Protein AF-A0A930AFK4-F1 (afdb_monomer)

Mean predicted aligned error: 12.61 Å

Solvent-accessible surface area (backbone atoms only — not comparable to full-atom values): 28308 Å² total; per-residue (Å²): 133,75,62,67,51,78,43,82,45,31,58,60,45,22,52,50,11,51,48,38,30,50,50,19,52,52,46,36,58,56,26,68,74,68,64,70,86,66,74,86,83,54,79,62,78,66,18,53,42,52,39,52,50,35,50,51,54,40,51,52,45,45,47,61,42,44,48,44,29,51,52,40,26,54,40,10,49,43,42,20,46,36,28,51,53,42,38,74,73,73,34,75,48,56,48,76,45,42,53,60,61,50,51,52,51,43,50,40,44,72,41,64,52,46,53,50,53,52,52,50,50,65,60,48,49,60,57,49,49,51,51,33,62,75,66,73,57,85,84,85,81,68,83,66,47,68,62,50,52,51,47,54,44,49,53,54,42,47,54,50,51,52,53,46,48,54,48,48,54,33,51,54,51,36,50,51,40,53,56,52,42,50,56,52,49,54,55,47,50,53,50,51,38,22,53,54,22,48,59,66,46,34,71,66,52,55,48,38,10,48,71,72,65,66,60,55,45,70,72,60,54,50,43,52,80,37,22,63,35,74,43,19,26,52,42,53,43,21,61,41,70,68,38,48,47,57,48,73,70,49,61,60,92,58,42,43,77,44,28,27,37,46,51,24,52,52,50,32,50,27,62,72,43,73,82,60,17,54,52,51,51,33,43,38,34,53,41,33,24,75,32,46,30,66,59,40,33,51,44,32,48,50,26,32,50,32,37,51,53,51,50,50,55,49,46,31,50,52,52,45,48,41,72,77,40,74,89,54,76,78,38,72,68,43,47,50,52,53,50,52,49,50,27,44,34,45,47,40,18,54,30,45,44,46,42,41,74,49,28,8,24,51,75,50,81,40,74,32,69,96,37,92,92,67,43,77,18,32,42,37,40,38,41,32,22,34,46,39,65,46,86,35,97,84,76,41,40,36,37,42,32,38,42,29,64,42,75,49,80,37,77,60,96,66,92,71,71,74,82,72,60,83,55,54,89,83,41,56,78,46,79,45,49,42,42,65,60,69,44,45,60,56,94,66,60,78,88,31,51,64,49,46,51,51,49,51,55,53,47,52,51,51,52,50,52,51,53,51,41,40,72,75,44,44,70,62,38,48,42,71,76,70,41,70,86,70,50,71,72,48,54,61,33,46,54,51,61,53,67,54,42,70,75,84,48,77,63,49,46,48,55,55,50,48,56,66,70,47,60,57,72,89,67,87,74,82,88,78,84,134

pLDDT: mean 78.93, std 18.27, range [20.86, 97.62]

Nearest PDB structures (foldseek):
  2efl-assembly1_A-2  TM=1.620E-01  e=5.990E+00  Homo sapiens

Structure (mmCIF, N/CA/C/O backbone):
data_AF-A0A930AFK4-F1
#
_entry.id   AF-A0A930AFK4-F1
#
loop_
_atom_site.group_PDB
_atom_site.id
_atom_site.type_symbol
_atom_site.label_atom_id
_atom_site.label_alt_id
_atom_site.label_comp_id
_atom_site.label_asym_id
_atom_site.label_entity_id
_atom_site.label_seq_id
_atom_site.pdbx_PDB_ins_code
_atom_site.Cartn_x
_atom_site.Cartn_y
_atom_site.Cartn_z
_atom_site.occupancy
_atom_site.B_iso_or_equiv
_atom_site.auth_seq_id
_atom_site.auth_comp_id
_atom_site.auth_asym_id
_atom_site.auth_atom_id
_atom_site.pdbx_PDB_model_num
ATOM 1 N N . MET A 1 1 ? -29.611 17.320 19.097 1.00 41.25 1 MET A N 1
ATOM 2 C CA . MET A 1 1 ? -29.908 15.913 18.750 1.00 41.25 1 MET A CA 1
ATOM 3 C C . MET A 1 1 ? -29.975 15.146 20.063 1.00 41.25 1 MET A C 1
ATOM 5 O O . MET A 1 1 ? -29.033 15.300 20.831 1.00 41.25 1 MET A O 1
ATOM 9 N N . SER A 1 2 ? -31.070 14.442 20.390 1.00 53.09 2 SER A N 1
ATOM 10 C CA . SER A 1 2 ? -31.065 13.572 21.581 1.00 53.09 2 SER A CA 1
ATOM 11 C C . SER A 1 2 ? -30.269 12.312 21.254 1.00 53.09 2 SER A C 1
ATOM 13 O O . SER A 1 2 ? -30.405 11.743 20.172 1.00 53.09 2 SER A O 1
ATOM 15 N N . TYR A 1 3 ? -29.377 11.930 22.161 1.00 76.19 3 TYR A N 1
ATOM 16 C CA . TYR A 1 3 ? -28.621 10.691 22.058 1.00 76.19 3 TYR A CA 1
ATOM 17 C C . TYR A 1 3 ? -29.540 9.523 22.440 1.00 76.19 3 TYR A C 1
ATOM 19 O O . TYR A 1 3 ? -30.191 9.562 23.491 1.00 76.19 3 TYR A O 1
ATOM 27 N N . SER A 1 4 ? -29.619 8.510 21.575 1.00 87.62 4 SER A N 1
ATOM 28 C CA . SER A 1 4 ? -30.449 7.323 21.787 1.00 87.62 4 SER A CA 1
ATOM 29 C C . SER A 1 4 ? -29.708 6.059 21.360 1.00 87.62 4 SER A C 1
ATOM 31 O O . SER A 1 4 ? -29.085 6.057 20.299 1.00 87.62 4 SER A O 1
ATOM 33 N N . VAL A 1 5 ? -29.830 4.987 22.145 1.00 89.31 5 VAL A N 1
ATOM 34 C CA . VAL A 1 5 ? -29.190 3.681 21.904 1.00 89.31 5 VAL A CA 1
ATOM 35 C C . VAL A 1 5 ? -30.260 2.605 21.857 1.00 89.31 5 VAL A C 1
ATOM 37 O O . VAL A 1 5 ? -31.106 2.546 22.750 1.00 89.31 5 VAL A O 1
ATOM 40 N N . LYS A 1 6 ? -30.224 1.739 20.837 1.00 91.62 6 LYS A N 1
ATOM 41 C CA . LYS A 1 6 ? -31.184 0.638 20.646 1.00 91.62 6 LYS A CA 1
ATOM 42 C C . LYS A 1 6 ? -30.476 -0.690 20.376 1.00 91.62 6 LYS A C 1
ATOM 44 O O . LYS A 1 6 ? -30.110 -0.979 19.237 1.00 91.62 6 LYS A O 1
ATOM 49 N N . ALA A 1 7 ? -30.382 -1.545 21.389 1.00 88.62 7 ALA A N 1
ATOM 50 C CA . ALA A 1 7 ? -29.904 -2.916 21.249 1.00 88.62 7 ALA A CA 1
ATOM 51 C C . ALA A 1 7 ? -31.084 -3.886 21.101 1.00 88.62 7 ALA A C 1
ATOM 53 O O . ALA A 1 7 ? -31.871 -4.074 22.030 1.00 88.62 7 ALA A O 1
ATOM 54 N N . HIS A 1 8 ? -31.206 -4.512 19.926 1.00 86.81 8 HIS A N 1
ATOM 55 C CA . HIS A 1 8 ? -32.324 -5.410 19.603 1.00 86.81 8 HIS A CA 1
ATOM 56 C C . HIS A 1 8 ? -32.028 -6.897 19.858 1.00 86.81 8 HIS A C 1
ATOM 58 O O . HIS A 1 8 ? -32.937 -7.724 19.829 1.00 86.81 8 HIS A O 1
ATOM 64 N N . ASN A 1 9 ? -30.761 -7.253 20.062 1.00 87.31 9 ASN A N 1
ATOM 65 C CA . ASN A 1 9 ? -30.345 -8.629 20.303 1.00 87.31 9 ASN A CA 1
ATOM 66 C C . ASN A 1 9 ? -29.030 -8.663 21.092 1.00 87.31 9 ASN A C 1
ATOM 68 O O . ASN A 1 9 ? -27.968 -8.910 20.523 1.00 87.31 9 ASN A O 1
ATOM 72 N N . LEU A 1 10 ? -29.103 -8.394 22.399 1.00 89.69 10 LEU A N 1
ATOM 73 C CA . LEU A 1 10 ? -27.920 -8.369 23.271 1.00 89.69 10 LEU A CA 1
ATOM 74 C C . LEU A 1 10 ? -27.178 -9.710 23.283 1.00 89.69 10 LEU A C 1
ATOM 76 O O . LEU A 1 10 ? -25.965 -9.734 23.105 1.00 89.69 10 LEU A O 1
ATOM 80 N N . GLY A 1 11 ? -27.914 -10.821 23.397 1.00 86.44 11 GLY A N 1
ATOM 81 C CA . GLY A 1 11 ? -27.324 -12.161 23.346 1.00 86.44 11 GLY A CA 1
ATOM 82 C C . GLY A 1 11 ? -26.610 -12.441 22.021 1.00 86.44 11 GLY A C 1
ATOM 83 O O . GLY A 1 11 ? -25.525 -13.001 22.020 1.00 86.44 11 GLY A O 1
ATOM 84 N N . GLY A 1 12 ? -27.165 -11.989 20.891 1.00 88.31 12 GLY A N 1
ATOM 85 C CA . GLY A 1 12 ? -26.511 -12.132 19.588 1.00 88.31 12 GLY A CA 1
ATOM 86 C C . GLY A 1 12 ? -25.214 -11.332 19.459 1.00 88.31 12 GLY A C 1
ATOM 87 O O . GLY A 1 12 ? -24.249 -11.849 18.905 1.00 88.31 12 GLY A O 1
ATOM 88 N N . ILE A 1 13 ? -25.173 -10.100 19.981 1.00 90.44 13 ILE A N 1
ATOM 89 C CA . ILE A 1 13 ? -23.954 -9.270 19.986 1.00 90.44 13 ILE A CA 1
ATOM 90 C C . ILE A 1 13 ? -22.877 -9.925 20.855 1.00 90.44 13 ILE A C 1
ATOM 92 O O . ILE A 1 13 ? -21.739 -10.070 20.414 1.00 90.44 13 ILE A O 1
ATOM 96 N N . GLN A 1 14 ? -23.257 -10.388 22.048 1.00 90.38 14 GLN A N 1
ATOM 97 C CA . GLN A 1 14 ? -22.359 -11.098 22.953 1.00 90.38 14 GLN A CA 1
ATOM 98 C C . GLN A 1 14 ? -21.792 -12.365 22.299 1.00 90.38 14 GLN A C 1
ATOM 100 O O . GLN A 1 14 ? -20.577 -12.504 22.190 1.00 90.38 14 GLN A O 1
ATOM 105 N N . SER A 1 15 ? -22.654 -13.250 21.783 1.00 91.00 15 SER A N 1
ATOM 106 C CA . SER A 1 15 ? -22.215 -14.488 21.129 1.00 91.00 15 SER A CA 1
ATOM 107 C C . SER A 1 15 ? -21.360 -14.234 19.887 1.00 91.00 15 SER A C 1
ATOM 109 O O . SER A 1 15 ? -20.479 -15.036 19.582 1.00 91.00 15 SER A O 1
ATOM 111 N N . TYR A 1 16 ? -21.588 -13.135 19.162 1.00 92.62 16 TYR A N 1
ATOM 112 C CA . TYR A 1 16 ? -20.733 -12.735 18.045 1.00 92.62 16 TYR A CA 1
ATOM 113 C C . TYR A 1 16 ? -19.322 -12.359 18.523 1.00 92.62 16 TYR A C 1
ATOM 115 O O . TYR A 1 16 ? -18.352 -12.903 17.994 1.00 92.62 16 TYR A O 1
ATOM 123 N N . GLY A 1 17 ? -19.201 -11.517 19.557 1.00 93.38 17 GLY A N 1
ATOM 124 C CA . GLY A 1 17 ? -17.909 -11.182 20.170 1.00 93.38 17 GLY A CA 1
ATOM 125 C C . GLY A 1 17 ? -17.168 -12.418 20.691 1.00 93.38 17 GLY A C 1
ATOM 126 O O . GLY A 1 17 ? -16.026 -12.669 20.308 1.00 93.38 17 GLY A O 1
ATOM 127 N N . GLU A 1 18 ? -17.858 -13.271 21.453 1.00 92.94 18 GLU A N 1
ATOM 128 C CA . GLU A 1 18 ? -17.317 -14.534 21.982 1.00 92.94 18 GLU A CA 1
ATOM 129 C C . GLU A 1 18 ? -16.863 -15.496 20.872 1.00 92.94 18 GLU A C 1
ATOM 131 O O . GLU A 1 18 ? -15.845 -16.184 21.010 1.00 92.94 18 GLU A O 1
ATOM 136 N N . SER A 1 19 ? -17.590 -15.541 19.750 1.00 94.50 19 SER A N 1
ATOM 137 C CA . SER A 1 19 ? -17.222 -16.365 18.593 1.00 94.50 19 SER A CA 1
ATOM 138 C C . SER A 1 19 ? -15.930 -15.876 17.941 1.00 94.50 19 SER A C 1
ATOM 140 O O . SER A 1 19 ? -15.085 -16.699 17.585 1.00 94.50 19 SER A O 1
ATOM 142 N N . ILE A 1 20 ? -15.738 -14.558 17.819 1.00 93.12 20 ILE A N 1
ATOM 143 C CA . ILE A 1 20 ? -14.491 -13.979 17.295 1.00 93.12 20 ILE A CA 1
ATOM 144 C C . ILE A 1 20 ? -13.329 -14.270 18.242 1.00 93.12 20 ILE A C 1
ATOM 146 O O . ILE A 1 20 ? -12.279 -14.718 17.789 1.00 93.12 20 ILE A O 1
ATOM 150 N N . THR A 1 21 ? -13.522 -14.084 19.548 1.00 93.69 21 THR A N 1
ATOM 151 C CA . THR A 1 21 ? -12.516 -14.397 20.575 1.00 93.69 21 THR A CA 1
ATOM 152 C C . THR A 1 21 ? -12.135 -15.881 20.566 1.00 93.69 21 THR A C 1
ATOM 154 O O . THR A 1 21 ? -10.967 -16.243 20.698 1.00 93.69 21 THR A O 1
ATOM 157 N N . SER A 1 22 ? -13.107 -16.769 20.357 1.00 93.00 22 SER A N 1
ATOM 158 C CA . SER A 1 22 ? -12.849 -18.208 20.233 1.00 93.00 22 SER A CA 1
ATOM 159 C C . SER A 1 22 ? -12.080 -18.535 18.950 1.00 93.00 22 SER A C 1
ATOM 161 O O . SER A 1 22 ? -11.135 -19.327 18.972 1.00 93.00 22 SER A O 1
ATOM 163 N N . PHE A 1 23 ? -12.455 -17.906 17.832 1.00 92.94 23 PHE A N 1
ATOM 164 C CA . PHE A 1 23 ? -11.756 -18.046 16.558 1.00 92.94 23 PHE A CA 1
ATOM 165 C C . PHE A 1 23 ? -10.308 -17.552 16.644 1.00 92.94 23 PHE A C 1
ATOM 167 O O . PHE A 1 23 ? -9.404 -18.253 16.189 1.00 92.94 23 PHE A O 1
ATOM 174 N N . SER A 1 24 ? -10.064 -16.396 17.266 1.00 90.94 24 SER A N 1
ATOM 175 C CA . SER A 1 24 ? -8.711 -15.869 17.441 1.00 90.94 24 SER A CA 1
ATOM 176 C C . SER A 1 24 ? -7.858 -16.780 18.320 1.00 90.94 24 SER A C 1
ATOM 178 O O . SER A 1 24 ? -6.716 -17.050 17.963 1.00 90.94 24 SER A O 1
ATOM 180 N N . GLY A 1 25 ? -8.419 -17.359 19.387 1.00 89.19 25 GLY A N 1
ATOM 181 C CA . GLY A 1 25 ? -7.731 -18.366 20.199 1.00 89.19 25 GLY A CA 1
ATOM 182 C C . GLY A 1 25 ? -7.333 -19.616 19.402 1.00 89.19 25 GLY A C 1
ATOM 183 O O . GLY A 1 25 ? -6.203 -20.097 19.520 1.00 89.19 25 GLY A O 1
ATOM 184 N N . ALA A 1 26 ? -8.227 -20.119 18.544 1.00 90.31 26 ALA A N 1
ATOM 185 C CA . ALA A 1 26 ? -7.917 -21.233 17.647 1.00 90.31 26 ALA A CA 1
ATOM 186 C C . ALA A 1 26 ? -6.827 -20.864 16.625 1.00 90.31 26 ALA A C 1
ATOM 188 O O . ALA A 1 26 ? -5.925 -21.665 16.363 1.00 90.31 26 ALA A O 1
ATOM 189 N N . LEU A 1 27 ? -6.874 -19.640 16.090 1.00 87.25 27 LEU A N 1
ATOM 190 C CA . LEU A 1 27 ? -5.867 -19.120 15.171 1.00 87.25 27 LEU A CA 1
ATOM 191 C C . LEU A 1 27 ? -4.496 -18.993 15.851 1.00 87.25 27 LEU A C 1
ATOM 193 O O . LEU A 1 27 ? -3.518 -19.478 15.292 1.00 87.25 27 LEU A O 1
ATOM 197 N N . THR A 1 28 ? -4.417 -18.440 17.067 1.00 88.69 28 THR A N 1
ATOM 198 C CA . THR A 1 28 ? -3.178 -18.372 17.864 1.00 88.69 28 THR A CA 1
ATOM 199 C C . THR A 1 28 ? -2.582 -19.761 18.094 1.00 88.69 28 THR A C 1
ATOM 201 O O . THR A 1 28 ? -1.379 -19.958 17.926 1.00 88.69 28 THR A O 1
ATOM 204 N N . ALA A 1 29 ? -3.410 -20.754 18.435 1.00 87.25 29 ALA A N 1
ATOM 205 C CA . ALA A 1 29 ? -2.942 -22.122 18.652 1.00 87.25 29 ALA A CA 1
ATOM 206 C C . ALA A 1 29 ? -2.364 -22.755 17.372 1.00 87.25 29 ALA A C 1
ATOM 208 O O . ALA A 1 29 ? -1.320 -23.409 17.424 1.00 87.25 29 ALA A O 1
ATOM 209 N N . ALA A 1 30 ? -3.005 -22.542 16.219 1.00 83.12 30 ALA A N 1
ATOM 210 C CA . ALA A 1 30 ? -2.502 -23.009 14.925 1.00 83.12 30 ALA A CA 1
ATOM 211 C C . ALA A 1 30 ? -1.221 -22.264 14.496 1.00 83.12 30 ALA A C 1
ATOM 213 O O . ALA A 1 30 ? -0.270 -22.866 13.985 1.00 83.12 30 ALA A O 1
ATOM 214 N N . ALA A 1 31 ? -1.176 -20.958 14.747 1.00 81.25 31 ALA A N 1
ATOM 215 C CA . ALA A 1 31 ? -0.050 -20.088 14.447 1.00 81.25 31 ALA A CA 1
ATOM 216 C C . ALA A 1 31 ? 1.213 -20.497 15.227 1.00 81.25 31 ALA A C 1
ATOM 218 O O . ALA A 1 31 ? 2.277 -20.661 14.627 1.00 81.25 31 ALA A O 1
ATOM 219 N N . ALA A 1 32 ? 1.079 -20.806 16.521 1.00 80.75 32 ALA A N 1
ATOM 220 C CA . ALA A 1 32 ? 2.176 -21.273 17.373 1.00 80.75 32 ALA A CA 1
ATOM 221 C C . ALA A 1 32 ? 2.847 -22.570 16.869 1.00 80.75 32 ALA A C 1
ATOM 223 O O . ALA A 1 32 ? 4.033 -22.791 17.105 1.00 80.75 32 ALA A O 1
ATOM 224 N N . GLN A 1 33 ? 2.120 -23.431 16.146 1.00 77.44 33 GLN A N 1
ATOM 225 C CA . GLN A 1 33 ? 2.695 -24.646 15.547 1.00 77.44 33 GLN A CA 1
ATOM 226 C C . GLN A 1 33 ? 3.540 -24.344 14.297 1.00 77.44 33 GLN A C 1
ATOM 228 O O . GLN A 1 33 ? 4.486 -25.080 13.978 1.00 77.44 33 GLN A O 1
ATOM 233 N N . THR A 1 34 ? 3.207 -23.254 13.604 1.00 71.56 34 THR A N 1
ATOM 234 C CA . THR A 1 34 ? 3.737 -22.898 12.282 1.00 71.56 34 THR A CA 1
ATOM 235 C C . THR A 1 34 ? 4.879 -21.889 12.362 1.00 71.56 34 THR A C 1
ATOM 237 O O . THR A 1 34 ? 5.796 -21.957 11.546 1.00 71.56 34 THR A O 1
ATOM 240 N N . GLN A 1 35 ? 4.864 -20.996 13.356 1.00 72.94 35 GLN A N 1
ATOM 241 C CA . GLN A 1 35 ? 5.885 -19.967 13.536 1.00 72.94 35 GLN A CA 1
ATOM 242 C C . GLN A 1 35 ? 7.287 -20.587 13.671 1.00 72.94 35 GLN A C 1
ATOM 244 O O . GLN A 1 35 ? 7.509 -21.607 14.341 1.00 72.94 35 GLN A O 1
ATOM 249 N N . ARG A 1 36 ? 8.255 -19.979 12.986 1.00 74.50 36 ARG A N 1
ATOM 250 C CA . ARG A 1 36 ? 9.670 -20.355 12.990 1.00 74.50 36 ARG A CA 1
ATOM 251 C C . ARG A 1 36 ? 10.513 -19.090 13.067 1.00 74.50 36 ARG A C 1
ATOM 253 O O . ARG A 1 36 ? 10.431 -18.239 12.194 1.00 74.50 36 ARG A O 1
ATOM 260 N N . SER A 1 37 ? 11.383 -18.980 14.061 1.00 69.69 37 SER A N 1
ATOM 261 C CA . SER A 1 37 ? 12.365 -17.893 14.077 1.00 69.69 37 SER A CA 1
ATOM 262 C C . SER A 1 37 ? 13.556 -18.256 13.196 1.00 69.69 37 SER A C 1
ATOM 264 O O . SER A 1 37 ? 14.239 -19.257 13.431 1.00 69.69 37 SER A O 1
ATOM 266 N N . PHE A 1 38 ? 13.821 -17.431 12.189 1.00 73.38 38 PHE A N 1
ATOM 267 C CA . PHE A 1 38 ? 15.068 -17.493 11.436 1.00 73.38 38 PHE A CA 1
ATOM 268 C C . PHE A 1 38 ? 16.162 -16.802 12.257 1.00 73.38 38 PHE A C 1
ATOM 270 O O . PHE A 1 38 ? 15.933 -15.723 12.800 1.00 73.38 38 PHE A O 1
ATOM 277 N N . THR A 1 39 ? 17.324 -17.445 12.404 1.00 67.25 39 THR A N 1
ATOM 278 C CA . THR A 1 39 ? 18.432 -16.940 13.237 1.00 67.25 39 THR A CA 1
ATOM 279 C C . THR A 1 39 ? 19.618 -16.524 12.378 1.00 67.25 39 THR A C 1
ATOM 281 O O . THR A 1 39 ? 19.931 -17.197 11.393 1.00 67.25 39 THR A O 1
ATOM 284 N N . ASP A 1 40 ? 20.293 -15.449 12.786 1.00 61.59 40 ASP A N 1
ATOM 285 C CA . ASP A 1 40 ? 21.492 -14.925 12.131 1.00 61.59 40 ASP A CA 1
ATOM 286 C C . ASP A 1 40 ? 22.637 -15.931 12.266 1.00 61.59 40 ASP A C 1
ATOM 288 O O . ASP A 1 40 ? 23.087 -16.251 13.369 1.00 61.59 40 ASP A O 1
ATOM 292 N N . ARG A 1 41 ? 23.090 -16.494 11.143 1.00 56.56 41 ARG A N 1
ATOM 293 C CA . ARG A 1 41 ? 24.142 -17.529 11.145 1.00 56.56 41 ARG A CA 1
ATOM 294 C C . ARG A 1 41 ? 25.222 -17.326 10.090 1.00 56.56 41 ARG A C 1
ATOM 296 O O . ARG A 1 41 ? 26.102 -18.175 9.967 1.00 56.56 41 ARG A O 1
ATOM 303 N N . VAL A 1 42 ? 25.178 -16.233 9.325 1.00 61.00 42 VAL A N 1
ATOM 304 C CA . VAL A 1 42 ? 26.068 -16.036 8.172 1.00 61.00 42 VAL A CA 1
ATOM 305 C C . VAL A 1 42 ? 26.754 -14.670 8.250 1.00 61.00 42 VAL A C 1
ATOM 307 O O . VAL A 1 42 ? 26.086 -13.650 8.394 1.00 61.00 42 VAL A O 1
ATOM 310 N N . GLY A 1 43 ? 28.090 -14.658 8.172 1.00 58.31 43 GLY A N 1
ATOM 311 C CA . GLY A 1 43 ? 28.919 -13.444 8.128 1.00 58.31 43 GLY A CA 1
ATOM 312 C C . GLY A 1 43 ? 29.332 -13.037 6.704 1.00 58.31 43 GLY A C 1
ATOM 313 O O . GLY A 1 43 ? 29.241 -13.836 5.772 1.00 58.31 43 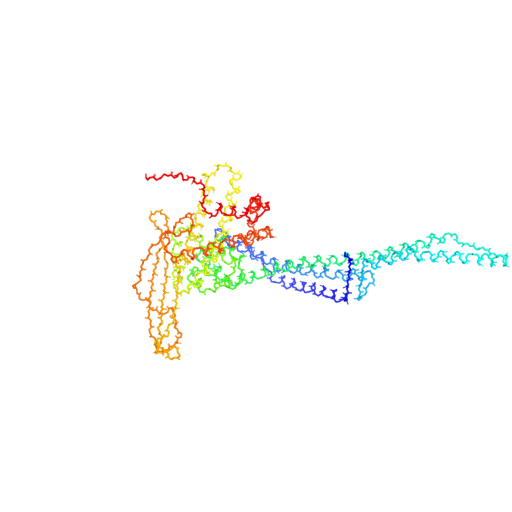GLY A O 1
ATOM 314 N N . GLY A 1 44 ? 29.811 -11.797 6.542 1.00 64.25 44 GLY A N 1
ATOM 315 C CA . GLY A 1 44 ? 30.189 -11.189 5.253 1.00 64.25 44 GLY A CA 1
ATOM 316 C C . GLY A 1 44 ? 29.017 -10.520 4.516 1.00 64.25 44 GLY A C 1
ATOM 317 O O . GLY A 1 44 ? 27.869 -10.683 4.913 1.00 64.25 44 GLY A O 1
ATOM 318 N N . GLN A 1 45 ? 29.284 -9.806 3.412 1.00 64.31 45 GLN A N 1
ATOM 319 C CA . GLN A 1 45 ? 28.282 -8.998 2.681 1.00 64.31 45 GLN A CA 1
ATOM 320 C C . GLN A 1 45 ? 27.035 -9.799 2.245 1.00 64.31 45 GLN A C 1
ATOM 322 O O . GLN A 1 45 ? 25.911 -9.313 2.320 1.00 64.31 45 GLN A O 1
ATOM 327 N N . ARG A 1 46 ? 27.207 -11.065 1.833 1.00 73.38 46 ARG A N 1
ATOM 328 C CA . ARG A 1 46 ? 26.075 -11.965 1.533 1.00 73.38 46 ARG A CA 1
ATOM 329 C C . ARG A 1 46 ? 25.307 -12.371 2.790 1.00 73.38 46 ARG A C 1
ATOM 331 O O . ARG A 1 46 ? 24.092 -12.512 2.738 1.00 73.38 46 ARG A O 1
ATOM 338 N N . GLY A 1 47 ? 26.007 -12.538 3.910 1.00 75.62 47 GLY A N 1
ATOM 339 C CA . GLY A 1 47 ? 25.403 -12.794 5.213 1.00 75.62 47 GLY A CA 1
ATOM 340 C C . GLY A 1 47 ? 24.522 -11.638 5.681 1.00 75.62 47 GLY A C 1
ATOM 341 O O . GLY A 1 47 ? 23.428 -11.886 6.167 1.00 75.62 47 GLY A O 1
ATOM 342 N N . GLU A 1 48 ? 24.926 -10.389 5.440 1.00 79.00 48 GLU A N 1
ATOM 343 C CA . GLU A 1 48 ? 24.120 -9.203 5.773 1.00 79.00 48 GLU A CA 1
ATOM 344 C C . GLU A 1 48 ? 22.775 -9.185 5.036 1.00 79.00 48 GLU A C 1
ATOM 346 O O . GLU A 1 48 ? 21.736 -8.977 5.659 1.00 79.00 48 GLU A O 1
ATOM 351 N N . VAL A 1 49 ? 22.768 -9.473 3.730 1.00 80.44 49 VAL A N 1
ATOM 352 C CA . VAL A 1 49 ? 21.527 -9.550 2.938 1.00 80.44 49 VAL A CA 1
ATOM 353 C C . VAL A 1 49 ? 20.649 -10.724 3.394 1.00 80.44 49 VAL A C 1
ATOM 355 O O . VAL A 1 49 ? 19.434 -10.575 3.503 1.00 80.44 49 VAL A O 1
ATOM 358 N N . ILE A 1 50 ? 21.243 -11.881 3.712 1.00 82.69 50 ILE A N 1
ATOM 359 C CA . ILE A 1 50 ? 20.507 -13.043 4.243 1.00 82.69 50 ILE A CA 1
ATOM 360 C C . ILE A 1 50 ? 19.871 -12.714 5.597 1.00 82.69 50 ILE A C 1
ATOM 362 O O . ILE A 1 50 ? 18.684 -12.973 5.787 1.00 82.69 50 ILE A O 1
ATOM 366 N N . ASN A 1 51 ? 20.629 -12.115 6.515 1.00 80.38 51 ASN A N 1
ATOM 367 C CA . ASN A 1 51 ? 20.139 -11.747 7.842 1.00 80.38 51 ASN A CA 1
ATOM 368 C C . ASN A 1 51 ? 19.046 -10.667 7.737 1.00 80.38 51 ASN A C 1
ATOM 370 O O . ASN A 1 51 ? 18.018 -10.766 8.400 1.00 80.38 51 ASN A O 1
ATOM 374 N N . ALA A 1 52 ? 19.190 -9.688 6.834 1.00 82.38 52 ALA A N 1
ATOM 375 C CA . ALA A 1 52 ? 18.145 -8.698 6.564 1.00 82.38 52 ALA A CA 1
ATOM 376 C C . ALA A 1 52 ? 16.858 -9.344 6.019 1.00 82.38 52 ALA A C 1
ATOM 378 O O . ALA A 1 52 ? 15.754 -8.992 6.443 1.00 82.38 52 ALA A O 1
ATOM 379 N N . PHE A 1 53 ? 16.981 -10.322 5.118 1.00 83.12 53 PHE A N 1
ATOM 380 C CA . PHE A 1 53 ? 15.836 -11.086 4.623 1.00 83.12 53 PHE A CA 1
ATOM 381 C C . PHE A 1 53 ? 15.175 -11.920 5.734 1.00 83.12 53 PHE A C 1
ATOM 383 O O . PHE A 1 53 ? 13.952 -11.905 5.865 1.00 83.12 53 PHE A O 1
ATOM 390 N N . PHE A 1 54 ? 15.960 -12.585 6.587 1.00 83.38 54 PHE A N 1
ATOM 391 C CA . PHE A 1 54 ? 15.449 -13.294 7.766 1.00 83.38 54 PHE A CA 1
ATOM 392 C C . PHE A 1 54 ? 14.742 -12.359 8.749 1.00 83.38 54 PHE A C 1
ATOM 394 O O . PHE A 1 54 ? 13.675 -12.708 9.249 1.00 83.38 54 PHE A O 1
ATOM 401 N N . GLY A 1 55 ? 15.273 -11.155 8.966 1.00 81.81 55 GLY A N 1
ATOM 402 C CA . GLY A 1 55 ? 14.617 -10.109 9.747 1.00 81.81 55 GLY A CA 1
ATOM 403 C C . GLY A 1 55 ? 13.225 -9.776 9.207 1.00 81.81 55 GLY A C 1
ATOM 404 O O . GLY A 1 55 ? 12.260 -9.784 9.968 1.00 81.81 55 GLY A O 1
ATOM 405 N N . LYS A 1 56 ? 13.089 -9.584 7.888 1.00 82.56 56 LYS A N 1
ATOM 406 C CA . LYS A 1 56 ? 11.779 -9.361 7.247 1.00 82.56 56 LYS A CA 1
ATOM 407 C C . LYS A 1 56 ? 10.828 -10.544 7.433 1.00 82.56 56 LYS A C 1
ATOM 409 O O . LYS A 1 56 ? 9.672 -10.338 7.788 1.00 82.56 56 LYS A O 1
ATOM 414 N N . LEU A 1 57 ? 11.302 -11.780 7.253 1.00 81.94 57 LEU A N 1
ATOM 415 C CA . LEU A 1 57 ? 10.478 -12.972 7.483 1.00 81.94 57 LEU A CA 1
ATOM 416 C C . LEU A 1 57 ? 10.030 -13.101 8.942 1.00 81.94 57 LEU A C 1
ATOM 418 O O . LEU A 1 57 ? 8.915 -13.543 9.200 1.00 81.94 57 LEU A O 1
ATOM 422 N N . ASN A 1 58 ? 10.879 -12.733 9.900 1.00 79.06 58 ASN A N 1
ATOM 423 C CA . ASN A 1 58 ? 10.519 -12.737 11.315 1.00 79.06 58 ASN A CA 1
ATOM 424 C C . ASN A 1 58 ? 9.463 -11.663 11.627 1.00 79.06 58 ASN A C 1
ATOM 426 O O . ASN A 1 58 ? 8.505 -11.970 12.330 1.00 79.06 58 ASN A O 1
ATOM 430 N N . ILE A 1 59 ? 9.585 -10.454 11.061 1.00 82.06 59 ILE A N 1
ATOM 431 C CA . ILE A 1 59 ? 8.581 -9.381 11.204 1.00 82.06 59 ILE A CA 1
ATOM 432 C C . ILE A 1 59 ? 7.231 -9.817 10.623 1.00 82.06 59 ILE A C 1
ATOM 434 O O . ILE A 1 59 ? 6.215 -9.713 11.300 1.00 82.06 59 ILE A O 1
ATOM 438 N N . LEU A 1 60 ? 7.213 -10.364 9.404 1.00 79.31 60 LEU A N 1
ATOM 439 C CA . LEU A 1 60 ? 5.973 -10.837 8.776 1.00 79.31 60 LEU A CA 1
ATOM 440 C C . LEU A 1 60 ? 5.318 -11.960 9.578 1.00 79.31 60 LEU A C 1
ATOM 442 O O . LEU A 1 60 ? 4.098 -12.000 9.711 1.00 79.31 60 LEU A O 1
ATOM 446 N N . GLN A 1 61 ? 6.121 -12.874 10.125 1.00 81.25 61 GLN A N 1
ATOM 447 C CA . GLN A 1 61 ? 5.602 -13.918 10.998 1.00 81.25 61 GLN A CA 1
ATOM 448 C C . GLN A 1 61 ? 4.998 -13.344 12.275 1.00 81.25 61 GLN A C 1
ATOM 450 O O . GLN A 1 61 ? 3.915 -13.771 12.642 1.00 81.25 61 GLN A O 1
ATOM 455 N N . ASP A 1 62 ? 5.645 -12.382 12.927 1.00 81.88 62 ASP A N 1
ATOM 456 C CA . ASP A 1 62 ? 5.087 -11.711 14.106 1.00 81.88 62 ASP A CA 1
ATOM 457 C C . ASP A 1 62 ? 3.749 -11.025 13.781 1.00 81.88 62 ASP A C 1
ATOM 459 O O . ASP A 1 62 ? 2.733 -11.262 14.435 1.00 81.88 62 ASP A O 1
ATOM 463 N N . GLN A 1 63 ? 3.698 -10.266 12.686 1.00 81.38 63 GLN A N 1
ATOM 464 C CA . GLN A 1 63 ? 2.482 -9.572 12.268 1.00 81.38 63 GLN A CA 1
ATOM 465 C C . GLN A 1 63 ? 1.327 -10.538 11.951 1.00 81.38 63 GLN A C 1
ATOM 467 O O . GLN A 1 63 ? 0.200 -10.335 12.402 1.00 81.38 63 GLN A O 1
ATOM 472 N N . VAL A 1 64 ? 1.591 -11.614 11.202 1.00 82.00 64 VAL A N 1
ATOM 473 C CA . VAL A 1 64 ? 0.550 -12.558 10.758 1.00 82.00 64 VAL A CA 1
ATOM 474 C C . VAL A 1 64 ? 0.157 -13.553 11.853 1.00 82.00 64 VAL A C 1
ATOM 476 O O . VAL A 1 64 ? -1.025 -13.854 12.014 1.00 82.00 64 VAL A O 1
ATOM 479 N N . PHE A 1 65 ? 1.127 -14.093 12.592 1.00 85.06 65 PHE A N 1
ATOM 480 C CA . PHE A 1 65 ? 0.913 -15.197 13.533 1.00 85.06 65 PHE A CA 1
ATOM 481 C C . PHE A 1 65 ? 0.708 -14.753 14.981 1.00 85.06 65 PHE A C 1
ATOM 483 O O . PHE A 1 65 ? 0.192 -15.547 15.768 1.00 85.06 65 PHE A O 1
ATOM 490 N N . GLN A 1 66 ? 1.046 -13.508 15.325 1.00 84.31 66 GLN A N 1
ATOM 491 C CA . GLN A 1 66 ? 0.852 -12.968 16.668 1.00 84.31 66 GLN A CA 1
ATOM 492 C C . GLN A 1 66 ? -0.078 -11.748 16.677 1.00 84.31 66 GLN A C 1
ATOM 494 O O . GLN A 1 66 ? -1.137 -11.803 17.304 1.00 84.31 66 GLN A O 1
ATOM 499 N N . GLN A 1 67 ? 0.247 -10.688 15.932 1.00 85.56 67 GLN A N 1
ATOM 500 C CA . GLN A 1 67 ? -0.520 -9.435 15.995 1.00 85.56 67 GLN A CA 1
ATOM 501 C C . GLN A 1 67 ? -1.941 -9.582 15.424 1.00 85.56 67 GLN A C 1
ATOM 503 O O . GLN A 1 67 ? -2.894 -9.059 16.003 1.00 85.56 67 GLN A O 1
ATOM 508 N N . ALA A 1 68 ? -2.121 -10.321 14.320 1.00 85.06 68 ALA A N 1
ATOM 509 C CA . ALA A 1 68 ? -3.447 -10.503 13.725 1.00 85.06 68 ALA A CA 1
ATOM 510 C C . ALA A 1 68 ? -4.435 -11.255 14.649 1.00 85.06 68 ALA A C 1
ATOM 512 O O . ALA A 1 68 ? -5.548 -10.760 14.857 1.00 85.06 68 ALA A O 1
ATOM 513 N N . PRO A 1 69 ? -4.068 -12.404 15.261 1.00 89.19 69 PRO A N 1
ATOM 514 C CA . PRO A 1 69 ? -4.908 -13.040 16.276 1.00 89.19 69 PRO A CA 1
ATOM 515 C C . PRO A 1 69 ? -5.175 -12.153 17.500 1.00 89.19 69 PRO A C 1
ATOM 517 O O . PRO A 1 69 ? -6.307 -12.117 17.980 1.00 89.19 69 PRO A O 1
ATOM 520 N N . GLU A 1 70 ? -4.172 -11.422 17.996 1.00 90.00 70 GLU A N 1
ATOM 521 C CA . GLU A 1 70 ? -4.331 -10.512 19.141 1.00 90.00 70 GLU A CA 1
ATOM 522 C C . GLU A 1 70 ? -5.345 -9.396 18.848 1.00 90.00 70 GLU A C 1
ATOM 524 O O . GLU A 1 70 ? -6.235 -9.140 19.661 1.00 90.00 70 GLU A O 1
ATOM 529 N N . ALA A 1 71 ? -5.282 -8.792 17.660 1.00 89.94 71 ALA A N 1
ATOM 530 C CA . ALA A 1 71 ? -6.237 -7.777 17.225 1.00 89.94 71 ALA A CA 1
ATOM 531 C C . ALA A 1 71 ? -7.668 -8.323 17.109 1.00 89.94 71 ALA A C 1
ATOM 533 O O . ALA A 1 71 ? -8.617 -7.692 17.580 1.00 89.94 71 ALA A O 1
ATOM 534 N N . LEU A 1 72 ? -7.834 -9.514 16.519 1.00 90.69 72 LEU A N 1
ATOM 535 C CA . LEU A 1 72 ? -9.135 -10.187 16.440 1.00 90.69 72 LEU A CA 1
ATOM 536 C C . LEU A 1 72 ? -9.697 -10.471 17.834 1.00 90.69 72 LEU A C 1
ATOM 538 O O . LEU A 1 72 ? -10.880 -10.243 18.076 1.00 90.69 72 LEU A O 1
ATOM 542 N N . LYS A 1 73 ? -8.848 -10.934 18.758 1.00 94.19 73 LYS A N 1
ATOM 543 C CA . LYS A 1 73 ? -9.228 -11.180 20.149 1.00 94.19 73 LYS A CA 1
ATOM 544 C C . LYS A 1 73 ? -9.712 -9.900 20.832 1.00 94.19 73 LYS A C 1
ATOM 546 O O . LYS A 1 73 ? -10.816 -9.898 21.362 1.00 94.19 73 LYS A O 1
ATOM 551 N N . ALA A 1 74 ? -8.932 -8.821 20.764 1.00 92.94 74 ALA A N 1
ATOM 552 C CA . ALA A 1 74 ? -9.283 -7.546 21.386 1.00 92.94 74 ALA A CA 1
ATOM 553 C C . ALA A 1 74 ? -10.599 -6.972 20.831 1.00 92.94 74 ALA A C 1
ATOM 555 O O . ALA A 1 74 ? -11.425 -6.456 21.584 1.00 92.94 74 ALA A O 1
ATOM 556 N N . TYR A 1 75 ? -10.827 -7.101 19.520 1.00 93.75 75 TYR A N 1
ATOM 557 C CA . TYR A 1 75 ? -12.097 -6.719 18.905 1.00 93.75 75 TYR A CA 1
ATOM 558 C C . TYR A 1 75 ? -13.263 -7.580 19.409 1.00 93.75 75 TYR A C 1
ATOM 560 O O . TYR A 1 75 ? -14.303 -7.041 19.784 1.00 93.75 75 TYR A O 1
ATOM 568 N N . GLY A 1 76 ? -13.094 -8.907 19.441 1.00 94.06 76 GLY A N 1
ATOM 569 C CA . GLY A 1 76 ? -14.109 -9.837 19.941 1.00 94.06 76 GLY A CA 1
ATOM 570 C C . GLY A 1 76 ? -14.501 -9.553 21.392 1.00 94.06 76 GLY A C 1
ATOM 571 O O . GLY A 1 76 ? -15.691 -9.430 21.683 1.00 94.06 76 GLY A O 1
ATOM 572 N N . GLU A 1 77 ? -13.509 -9.362 22.268 1.00 94.62 77 GLU A N 1
ATOM 573 C CA . GLU A 1 77 ? -13.697 -8.998 23.680 1.00 94.62 77 GLU A CA 1
ATOM 574 C C . GLU A 1 77 ? -14.467 -7.677 23.816 1.00 94.62 77 GLU A C 1
ATOM 576 O O . GLU A 1 77 ? -15.519 -7.644 24.458 1.00 94.62 77 GLU A O 1
ATOM 581 N N . GLY A 1 78 ? -14.037 -6.622 23.114 1.00 93.19 78 GLY A N 1
ATOM 582 C CA . GLY A 1 78 ? -14.708 -5.321 23.160 1.00 93.19 78 GLY A CA 1
ATOM 583 C C . GLY A 1 78 ? -16.155 -5.345 22.649 1.00 93.19 78 GLY A C 1
ATOM 584 O O . GLY A 1 78 ? -17.003 -4.602 23.143 1.00 93.19 78 GLY A O 1
ATOM 585 N N . VAL A 1 79 ? -16.474 -6.220 21.690 1.00 93.62 79 VAL A N 1
ATOM 586 C CA . VAL A 1 79 ? -17.855 -6.418 21.223 1.00 93.62 79 VAL A CA 1
ATOM 587 C C . VAL A 1 79 ? -18.700 -7.164 22.259 1.00 93.62 79 VAL A C 1
ATOM 589 O O . VAL A 1 79 ? -19.849 -6.781 22.497 1.00 93.62 79 VAL A O 1
ATOM 592 N N . SER A 1 80 ? -18.160 -8.207 22.899 1.00 93.81 80 SER A N 1
ATOM 593 C CA . SER A 1 80 ? -18.880 -8.931 23.957 1.00 93.81 80 SER A CA 1
ATOM 594 C C . SER A 1 80 ? -19.090 -8.093 25.221 1.00 93.81 80 SER A C 1
ATOM 596 O O . SER A 1 80 ? -20.143 -8.210 25.855 1.00 93.81 80 SER A O 1
ATOM 598 N N . ASP A 1 81 ? -18.154 -7.195 25.543 1.00 93.94 81 ASP A N 1
ATOM 599 C CA . ASP A 1 81 ? -18.216 -6.316 26.716 1.00 93.94 81 ASP A CA 1
ATOM 600 C C . ASP A 1 81 ? -19.441 -5.399 26.699 1.00 93.94 81 ASP A C 1
ATOM 602 O O . ASP A 1 81 ? -20.054 -5.176 27.743 1.00 93.94 81 ASP A O 1
ATOM 606 N N . PHE A 1 82 ? -19.873 -4.934 25.521 1.00 93.19 82 PHE A N 1
ATOM 607 C CA . PHE A 1 82 ? -21.134 -4.199 25.386 1.00 93.19 82 PHE A CA 1
ATOM 608 C C . PHE A 1 82 ? -22.325 -5.025 25.890 1.00 93.19 82 PHE A C 1
ATOM 610 O O . PHE A 1 82 ? -23.144 -4.542 26.676 1.00 93.19 82 PHE A O 1
ATOM 617 N N . GLY A 1 83 ? -22.414 -6.285 25.452 1.00 90.31 83 GLY A N 1
ATOM 618 C CA . GLY A 1 83 ? -23.474 -7.203 25.863 1.00 90.31 83 GLY A CA 1
ATOM 619 C C . GLY A 1 83 ? -23.463 -7.437 27.373 1.00 90.31 83 GLY A C 1
ATOM 620 O O . GLY A 1 83 ? -24.504 -7.304 28.018 1.00 90.31 83 GLY A O 1
ATOM 621 N N . HIS A 1 84 ? -22.285 -7.703 27.943 1.00 91.12 84 HIS A N 1
ATOM 622 C CA . HIS A 1 84 ? -22.109 -7.903 29.381 1.00 91.12 84 HIS A CA 1
ATOM 623 C C . HIS A 1 84 ? -22.441 -6.658 30.207 1.00 91.12 84 HIS A C 1
ATOM 625 O O . HIS A 1 84 ? -23.142 -6.770 31.213 1.00 91.12 84 HIS A O 1
ATOM 631 N N . ALA A 1 85 ? -21.993 -5.474 29.783 1.00 94.25 85 ALA A N 1
ATOM 632 C CA . ALA A 1 85 ? -22.261 -4.221 30.482 1.00 94.25 85 ALA A CA 1
ATOM 633 C C . ALA A 1 85 ? -23.767 -3.933 30.540 1.00 94.25 85 ALA A C 1
ATOM 635 O O . ALA A 1 85 ? -24.318 -3.675 31.609 1.00 94.25 85 ALA A O 1
ATOM 636 N N . VAL A 1 86 ? -24.461 -4.059 29.406 1.00 94.25 86 VAL A N 1
ATOM 637 C CA . VAL A 1 86 ? -25.905 -3.802 29.332 1.00 94.25 86 VAL A CA 1
ATOM 638 C C . VAL A 1 86 ? -26.713 -4.871 30.087 1.00 94.25 86 VAL A C 1
ATOM 640 O O . VAL A 1 86 ? -27.703 -4.540 30.743 1.00 94.25 86 VAL A O 1
ATOM 643 N N . GLN A 1 87 ? -26.273 -6.133 30.087 1.00 91.94 87 GLN A N 1
ATOM 644 C CA . GLN A 1 87 ? -26.858 -7.179 30.938 1.00 91.94 87 GLN A CA 1
ATOM 645 C C . GLN A 1 87 ? -26.638 -6.924 32.430 1.00 91.94 87 GLN A C 1
ATOM 647 O O . GLN A 1 87 ? -27.561 -7.126 33.220 1.00 91.94 87 GLN A O 1
ATOM 652 N N . GLY A 1 88 ? -25.460 -6.426 32.816 1.00 91.94 88 GLY A N 1
ATOM 653 C CA . GLY A 1 88 ? -25.149 -6.015 34.187 1.00 91.94 88 GLY A CA 1
ATOM 654 C C . GLY A 1 88 ? -26.050 -4.887 34.701 1.00 91.94 88 GLY A C 1
ATOM 655 O O . GLY A 1 88 ? -26.300 -4.801 35.900 1.00 91.94 88 GLY A O 1
ATOM 656 N N . LEU A 1 89 ? -26.614 -4.080 33.796 1.00 93.62 89 LEU A N 1
ATOM 657 C CA . LEU A 1 89 ? -27.630 -3.063 34.097 1.00 93.62 89 LEU A CA 1
ATOM 658 C C . LEU A 1 89 ? -29.062 -3.629 34.186 1.00 93.62 89 LEU A C 1
ATOM 660 O O . LEU A 1 89 ? -30.013 -2.871 34.362 1.00 93.62 89 LEU A O 1
ATOM 664 N N . GLY A 1 90 ? -29.235 -4.949 34.067 1.00 91.56 90 GLY A N 1
ATOM 665 C CA . GLY A 1 90 ? -30.516 -5.642 34.230 1.00 91.56 90 GLY A CA 1
ATOM 666 C C . GLY A 1 90 ? -31.275 -5.940 32.931 1.00 91.56 90 GLY A C 1
ATOM 667 O O . GLY A 1 90 ? -32.415 -6.403 32.991 1.00 91.56 90 GLY A O 1
ATOM 668 N N . PHE A 1 91 ? -30.682 -5.711 31.753 1.00 92.50 91 PHE A N 1
ATOM 669 C CA . PHE A 1 91 ? -31.343 -5.949 30.463 1.00 92.50 91 PHE A CA 1
ATOM 670 C C . PHE A 1 91 ? -30.961 -7.303 29.854 1.00 92.50 91 PHE A C 1
ATOM 672 O O . PHE A 1 91 ? -29.809 -7.551 29.532 1.00 92.50 91 PHE A O 1
ATOM 679 N N . GLY A 1 92 ? -31.939 -8.182 29.616 1.00 83.88 92 GLY A N 1
ATOM 680 C CA . GLY A 1 92 ? -31.662 -9.521 29.071 1.00 83.88 92 GLY A CA 1
ATOM 681 C C . GLY A 1 92 ? -31.522 -9.585 27.543 1.00 83.88 92 GLY A C 1
ATOM 682 O O . GLY A 1 92 ? -30.537 -10.096 27.018 1.00 83.88 92 GLY A O 1
ATOM 683 N N . LYS A 1 93 ? -32.534 -9.106 26.806 1.00 86.88 93 LYS A N 1
ATOM 684 C CA . LYS A 1 93 ? -32.626 -9.281 25.337 1.00 86.88 93 LYS A CA 1
ATOM 685 C C . LYS A 1 93 ? -32.600 -7.967 24.562 1.00 86.88 93 LYS A C 1
ATOM 687 O O . LYS A 1 93 ? -31.967 -7.886 23.510 1.00 86.88 93 LYS A O 1
ATOM 692 N N . TYR A 1 94 ? -33.295 -6.970 25.094 1.00 91.38 94 TYR A N 1
ATOM 693 C CA . TYR A 1 94 ? -33.500 -5.667 24.481 1.00 91.38 94 TYR A CA 1
ATOM 694 C C . TYR A 1 94 ? -33.079 -4.586 25.464 1.00 91.38 94 TYR A C 1
ATOM 696 O O . TYR A 1 94 ? -33.438 -4.675 26.637 1.00 91.38 94 TYR A O 1
ATOM 704 N N . ALA A 1 95 ? -32.392 -3.560 24.978 1.00 92.50 95 ALA A N 1
ATOM 705 C CA . ALA A 1 95 ? -32.156 -2.336 25.729 1.00 92.50 95 ALA A CA 1
ATOM 706 C C . ALA A 1 95 ? -32.441 -1.134 24.833 1.00 92.50 95 ALA A C 1
ATOM 708 O O . ALA A 1 95 ? -32.010 -1.081 23.678 1.00 92.50 95 ALA A O 1
ATOM 709 N N . TYR A 1 96 ? -33.190 -0.177 25.369 1.00 92.88 96 TYR A N 1
ATOM 710 C CA . TYR A 1 96 ? -33.455 1.091 24.712 1.00 92.88 96 TYR A CA 1
ATOM 711 C C . TYR A 1 96 ? -33.303 2.213 25.723 1.00 92.88 96 TYR A C 1
ATOM 713 O O . TYR A 1 96 ? -33.893 2.165 26.802 1.00 92.88 96 TYR A O 1
ATOM 721 N N . THR A 1 97 ? -32.533 3.228 25.354 1.00 92.69 97 THR A N 1
ATOM 722 C CA . THR A 1 97 ? -32.462 4.466 26.116 1.00 92.69 97 THR A CA 1
ATOM 723 C C . THR A 1 97 ? -32.484 5.669 25.183 1.00 92.69 97 THR A C 1
ATOM 725 O O . THR A 1 97 ? -31.962 5.614 24.069 1.00 92.69 97 THR A O 1
ATOM 728 N N . ASP A 1 98 ? -33.117 6.749 25.630 1.00 94.44 98 ASP A N 1
ATOM 729 C CA . ASP A 1 98 ? -33.162 8.038 24.945 1.00 94.44 98 ASP A CA 1
ATOM 730 C C . ASP A 1 98 ? -33.094 9.150 25.990 1.00 94.44 98 ASP A C 1
ATOM 732 O O . ASP A 1 98 ? -33.884 9.171 26.940 1.00 94.44 98 ASP A O 1
ATOM 736 N N . LYS A 1 99 ? -32.142 10.073 25.819 1.00 91.75 99 LYS A N 1
ATOM 737 C CA . LYS A 1 99 ? -31.909 11.141 26.798 1.00 91.75 99 LYS A CA 1
ATOM 738 C C . LYS A 1 99 ? -33.147 12.020 26.994 1.00 91.75 99 LYS A C 1
ATOM 740 O O . LYS A 1 99 ? -33.471 12.363 28.127 1.00 91.75 99 LYS A O 1
ATOM 745 N N . GLY A 1 100 ? -33.853 12.348 25.909 1.00 91.44 100 GLY A N 1
ATOM 746 C CA . GLY A 1 100 ? -35.041 13.200 25.957 1.00 91.44 100 GLY A CA 1
ATOM 747 C C . GLY A 1 100 ? -36.199 12.542 26.709 1.00 91.44 100 GLY A C 1
ATOM 748 O O . GLY A 1 100 ? -36.850 13.187 27.530 1.00 91.44 100 GLY A O 1
ATOM 749 N N . ALA A 1 101 ? -36.417 11.244 26.490 1.00 92.12 101 ALA A N 1
ATOM 750 C CA . ALA A 1 101 ? -37.405 10.462 27.223 1.00 92.12 101 ALA A CA 1
ATOM 751 C C . ALA A 1 101 ? -37.067 10.372 28.721 1.00 92.12 101 ALA A C 1
ATOM 753 O O . ALA A 1 101 ? -37.950 10.555 29.561 1.00 92.12 101 ALA A O 1
ATOM 754 N N . ILE A 1 102 ? -35.794 10.146 29.065 1.00 93.56 102 ILE A N 1
ATOM 755 C CA . ILE A 1 102 ? -35.335 10.117 30.461 1.00 93.56 102 ILE A CA 1
ATOM 756 C C . ILE A 1 102 ? -35.533 11.477 31.133 1.00 93.56 102 ILE A C 1
ATOM 758 O O . ILE A 1 102 ? -36.067 11.524 32.240 1.00 93.56 102 ILE A O 1
ATOM 762 N N . ASP A 1 103 ? -35.197 12.579 30.460 1.00 93.50 103 ASP A N 1
ATOM 763 C CA . ASP A 1 103 ? -35.422 13.929 30.989 1.00 93.50 103 ASP A CA 1
ATOM 764 C C . ASP A 1 103 ? -36.904 14.213 31.244 1.00 93.50 103 ASP A C 1
ATOM 766 O O . ASP A 1 103 ? -37.261 14.763 32.287 1.00 93.50 103 ASP A O 1
ATOM 770 N N . GLY A 1 104 ? -37.786 13.773 30.343 1.00 94.31 104 GLY A N 1
ATOM 771 C CA . GLY A 1 104 ? -39.232 13.855 30.548 1.00 94.31 104 GLY A CA 1
ATOM 772 C C . GLY A 1 104 ? -39.698 13.103 31.800 1.00 94.31 104 GLY A C 1
ATOM 773 O O . GLY A 1 104 ? -40.457 13.648 32.608 1.00 94.31 104 GLY A O 1
ATOM 774 N N . ILE A 1 105 ? -39.212 11.873 32.003 1.00 93.62 105 ILE A N 1
ATOM 775 C CA . ILE A 1 105 ? -39.546 11.061 33.184 1.00 93.62 105 ILE A CA 1
ATOM 776 C C . ILE A 1 105 ? -39.013 11.717 34.463 1.00 93.62 105 ILE A C 1
ATOM 778 O O . ILE A 1 105 ? -39.751 11.843 35.438 1.00 93.62 105 ILE A O 1
ATOM 782 N N . VAL A 1 106 ? -37.760 12.179 34.463 1.00 95.06 106 VAL A N 1
ATOM 783 C CA . VAL A 1 106 ? -37.137 12.848 35.616 1.00 95.06 106 VAL A CA 1
ATOM 784 C C . VAL A 1 106 ? -37.909 14.107 36.008 1.00 95.06 106 VAL A C 1
ATOM 786 O O . VAL A 1 106 ? -38.170 14.319 37.192 1.00 95.06 106 VAL A O 1
ATOM 789 N N . ASN A 1 107 ? -38.328 14.914 35.032 1.00 95.62 107 ASN A N 1
ATOM 790 C CA . ASN A 1 107 ? -39.136 16.106 35.289 1.00 95.62 107 ASN A CA 1
ATOM 791 C C . ASN A 1 107 ? -40.518 15.752 35.858 1.00 95.62 107 ASN A C 1
ATOM 793 O O . ASN A 1 107 ? -40.984 16.407 36.788 1.00 95.62 107 ASN A O 1
ATOM 797 N N . THR A 1 108 ? -41.142 14.684 35.353 1.00 96.44 108 THR A N 1
ATOM 798 C CA . THR A 1 108 ? -42.433 14.190 35.864 1.00 96.44 108 THR A CA 1
ATOM 799 C C . THR A 1 108 ? -42.324 13.718 37.317 1.00 96.44 108 THR A C 1
ATOM 801 O O . THR A 1 108 ? -43.187 14.038 38.133 1.00 96.44 108 THR A O 1
ATOM 804 N N . LEU A 1 109 ? -41.248 12.999 37.656 1.00 95.19 109 LEU A N 1
ATOM 805 C CA . LEU A 1 109 ? -40.992 12.516 39.014 1.00 95.19 109 LEU A CA 1
ATOM 806 C C . LEU A 1 109 ? -40.764 13.670 39.999 1.00 95.19 109 LEU A C 1
ATOM 808 O O . LEU A 1 109 ? -41.361 13.689 41.072 1.00 95.19 109 LEU A O 1
ATOM 812 N N . LYS A 1 110 ? -39.922 14.643 39.630 1.00 94.31 110 LYS A N 1
ATOM 813 C CA . LYS A 1 110 ? -39.563 15.771 40.506 1.00 94.31 110 LYS A CA 1
ATOM 814 C C . LYS A 1 110 ? -40.688 16.784 40.718 1.00 94.31 110 LYS A C 1
ATOM 816 O O . LYS A 1 110 ? -40.702 17.428 41.759 1.00 94.31 110 LYS A O 1
ATOM 821 N N . GLY A 1 111 ? -41.568 16.962 39.734 1.00 94.88 111 GLY A N 1
ATOM 822 C CA . GLY A 1 111 ? -42.683 17.906 39.813 1.00 94.88 111 GLY A CA 1
ATOM 823 C C . GLY A 1 111 ? -44.003 17.186 40.091 1.00 94.88 111 GLY A C 1
ATOM 824 O O . GLY A 1 111 ? -44.280 16.885 41.253 1.00 94.88 111 GLY A O 1
ATOM 825 N N . PRO A 1 112 ? -44.796 16.864 39.047 1.00 96.00 112 PRO A N 1
ATOM 826 C CA . PRO A 1 112 ? -46.153 16.338 39.197 1.00 96.00 112 PRO A CA 1
ATOM 827 C C . PRO A 1 112 ? -46.295 15.175 40.186 1.00 96.00 112 PRO A C 1
ATOM 829 O O . PRO A 1 112 ? -47.217 15.170 40.999 1.00 96.00 112 PRO A O 1
ATOM 832 N N . GLN A 1 113 ? -45.387 14.194 40.147 1.00 94.75 113 GLN A N 1
ATOM 833 C CA . GLN A 1 113 ? -45.503 13.005 40.994 1.00 94.75 113 GLN A CA 1
ATOM 834 C C . GLN A 1 113 ? -45.246 13.315 42.474 1.00 94.75 113 GLN A C 1
ATOM 836 O O . GLN A 1 113 ? -45.972 12.823 43.341 1.00 94.75 113 GLN A O 1
ATOM 841 N N . TYR A 1 114 ? -44.228 14.130 42.764 1.00 95.06 114 TYR A N 1
ATOM 842 C CA . TYR A 1 114 ? -43.933 14.588 44.119 1.00 95.06 114 TYR A CA 1
ATOM 843 C C . TYR A 1 114 ? -45.079 15.448 44.667 1.00 95.06 114 TYR A C 1
ATOM 845 O O . TYR A 1 114 ? -45.561 15.208 45.774 1.00 95.06 114 TYR A O 1
ATOM 853 N N . GLU A 1 115 ? -45.585 16.388 43.864 1.00 95.06 115 GLU A N 1
ATOM 854 C CA . GLU A 1 115 ? -46.723 17.240 44.228 1.00 95.06 115 GLU A CA 1
ATOM 855 C C . GLU A 1 115 ? -47.978 16.416 44.559 1.00 95.06 115 GLU A C 1
ATOM 857 O O . GLU A 1 115 ? -48.647 16.685 45.561 1.00 95.06 115 GLU A O 1
ATOM 862 N N . GLU A 1 116 ? -48.271 15.363 43.787 1.00 94.94 116 GLU A N 1
ATOM 863 C CA . GLU A 1 116 ? -49.396 14.460 44.055 1.00 94.94 116 GLU A CA 1
ATOM 864 C C . GLU A 1 116 ? -49.231 13.700 45.385 1.00 94.94 116 GLU A C 1
ATOM 866 O O . GLU A 1 116 ? -50.198 13.552 46.140 1.00 94.94 116 GLU A O 1
ATOM 871 N N . MET A 1 117 ? -48.017 13.236 45.711 1.00 93.19 117 MET A N 1
ATOM 872 C CA . MET A 1 117 ? -47.738 12.570 46.993 1.00 93.19 117 MET A CA 1
ATOM 873 C C . MET A 1 117 ? -47.999 13.503 48.180 1.00 93.19 117 MET A C 1
ATOM 875 O O . MET A 1 117 ? -48.672 13.113 49.139 1.00 93.19 117 MET A O 1
ATOM 879 N N . ILE A 1 118 ? -47.521 14.748 48.097 1.00 94.88 118 ILE A N 1
ATOM 880 C CA . ILE A 1 118 ? -47.733 15.760 49.139 1.00 94.88 118 ILE A CA 1
ATOM 881 C C . ILE A 1 118 ? -49.218 16.124 49.255 1.00 94.88 118 ILE A C 1
ATOM 883 O O . ILE A 1 118 ? -49.746 16.212 50.365 1.00 94.88 118 ILE A O 1
ATOM 887 N N . ALA A 1 119 ? -49.928 16.263 48.132 1.00 94.62 119 ALA A N 1
ATOM 888 C CA . ALA A 1 119 ? -51.367 16.511 48.138 1.00 94.62 119 ALA A CA 1
ATOM 889 C C . ALA A 1 119 ? -52.144 15.375 48.829 1.00 94.62 119 ALA A C 1
ATOM 891 O O . ALA A 1 119 ? -53.009 15.641 49.666 1.00 94.62 119 ALA A O 1
ATOM 892 N N . LYS A 1 120 ? -51.800 14.108 48.552 1.00 94.00 120 LYS A N 1
ATOM 893 C CA . LYS A 1 120 ? -52.420 12.943 49.209 1.00 94.00 120 LYS A CA 1
ATOM 894 C C . LYS A 1 120 ? -52.135 12.902 50.706 1.00 94.00 120 LYS A C 1
ATOM 896 O O . LYS A 1 120 ? -53.072 12.696 51.475 1.00 94.00 120 LYS A O 1
ATOM 901 N N . LYS A 1 121 ? -50.890 13.148 51.134 1.00 93.88 121 LYS A N 1
ATOM 902 C CA . LYS A 1 121 ? -50.545 13.305 52.560 1.00 93.88 121 LYS A CA 1
ATOM 903 C C . LYS A 1 121 ? -51.428 14.370 53.212 1.00 93.88 121 LYS A C 1
ATOM 905 O O . LYS A 1 121 ? -52.030 14.107 54.249 1.00 93.88 121 LYS A O 1
ATOM 910 N N . ASN A 1 122 ? -51.521 15.551 52.602 1.00 93.56 122 ASN A N 1
ATOM 911 C CA . ASN A 1 122 ? -52.279 16.674 53.153 1.00 93.56 122 ASN A CA 1
ATOM 912 C C . ASN A 1 122 ? -53.788 16.393 53.232 1.00 93.56 122 ASN A C 1
ATOM 914 O O . ASN A 1 122 ? -54.440 16.924 54.123 1.00 93.56 122 ASN A O 1
ATOM 918 N N . GLY A 1 123 ? -54.336 15.549 52.351 1.00 93.69 123 GLY A N 1
ATOM 919 C CA . GLY A 1 123 ? -55.722 15.077 52.443 1.00 93.69 123 GLY A CA 1
ATOM 920 C C . GLY A 1 123 ? -55.938 13.973 53.488 1.00 93.69 123 GLY A C 1
ATOM 921 O O . GLY A 1 123 ? -56.956 13.970 54.172 1.00 93.69 123 GLY A O 1
ATOM 922 N N . LEU A 1 124 ? -54.981 13.051 53.644 1.00 93.75 124 LEU A N 1
ATOM 923 C CA . LEU A 1 124 ? -55.042 11.948 54.616 1.00 93.75 124 LEU A CA 1
ATOM 924 C C . LEU A 1 124 ? -54.859 12.415 56.059 1.00 93.75 124 LEU A C 1
ATOM 926 O O . LEU A 1 124 ? -55.541 11.920 56.952 1.00 93.75 124 LEU A O 1
ATOM 930 N N . LYS A 1 125 ? -53.946 13.363 56.284 1.00 93.38 125 LYS A N 1
ATOM 931 C CA . LYS A 1 125 ? -53.612 13.874 57.614 1.00 93.38 125 LYS A CA 1
ATOM 932 C C . LYS A 1 125 ? -54.847 14.307 58.431 1.00 93.38 125 LYS A C 1
ATOM 934 O O . LYS A 1 125 ? -55.028 13.729 59.500 1.00 93.38 125 LYS A O 1
ATOM 939 N N . PRO A 1 126 ? -55.724 15.216 57.954 1.00 92.31 126 PRO A N 1
ATOM 940 C CA . PRO A 1 126 ? -56.881 15.656 58.734 1.00 92.31 126 PRO A CA 1
ATOM 941 C C . PRO A 1 126 ? -57.884 14.526 59.001 1.00 92.31 126 PRO A C 1
ATOM 943 O O . PRO A 1 126 ? -58.442 14.460 60.088 1.00 92.31 126 PRO A O 1
ATOM 946 N N . LEU A 1 127 ? -58.076 13.597 58.054 1.00 93.94 127 LEU A N 1
ATOM 947 C CA . LEU A 1 127 ? -58.976 12.449 58.236 1.00 93.94 127 LEU A CA 1
ATOM 948 C C . LEU A 1 127 ? -58.477 11.495 59.330 1.00 93.94 127 LEU A C 1
ATOM 950 O O . LEU A 1 127 ? -59.267 10.940 60.091 1.00 93.94 127 LEU A O 1
ATOM 954 N N . MET A 1 128 ? -57.160 11.286 59.409 1.00 91.69 128 MET A N 1
ATOM 955 C CA . MET A 1 128 ? -56.568 10.466 60.466 1.00 91.69 128 MET A CA 1
ATOM 956 C C . MET A 1 128 ? -56.598 11.181 61.819 1.00 91.69 128 MET A C 1
ATOM 958 O O . MET A 1 128 ? -56.844 10.528 62.830 1.00 91.69 128 MET A O 1
ATOM 962 N N . GLU A 1 129 ? -56.374 12.498 61.842 1.00 91.75 129 GLU A N 1
ATOM 963 C CA . GLU A 1 129 ? -56.497 13.324 63.050 1.00 91.75 129 GLU A CA 1
ATOM 964 C C . GLU A 1 129 ? -57.939 13.299 63.596 1.00 91.75 129 GLU A C 1
ATOM 966 O O . GLU A 1 129 ? -58.128 13.082 64.792 1.00 91.75 129 GLU A O 1
ATOM 971 N N . GLU A 1 130 ? -58.953 13.394 62.728 1.00 92.12 130 GLU A N 1
ATOM 972 C CA . GLU A 1 130 ? -60.373 13.264 63.098 1.00 92.12 130 GLU A CA 1
ATOM 973 C C . GLU A 1 130 ? -60.691 11.875 63.682 1.00 92.12 130 GLU A C 1
ATOM 975 O O . GLU A 1 130 ? -61.337 11.752 64.724 1.00 92.12 130 GLU A O 1
ATOM 980 N N . ALA A 1 131 ? -60.190 10.807 63.053 1.00 88.06 131 ALA A N 1
ATOM 981 C CA . ALA A 1 131 ? -60.366 9.447 63.559 1.00 88.06 131 ALA A CA 1
ATOM 982 C C . ALA A 1 131 ? -59.680 9.233 64.922 1.00 88.06 131 ALA A C 1
ATOM 984 O O . ALA A 1 131 ? -60.239 8.561 65.792 1.00 88.06 131 ALA A O 1
ATOM 985 N N . GLN A 1 132 ? -58.486 9.806 65.123 1.00 90.56 132 GLN A N 1
ATOM 986 C CA . GLN A 1 132 ? -57.780 9.779 66.407 1.00 90.56 132 GLN A CA 1
ATOM 987 C C . GLN A 1 132 ? -58.602 10.475 67.500 1.00 90.56 132 GLN A C 1
ATOM 989 O O . GLN A 1 132 ? -58.748 9.925 68.595 1.00 90.56 132 GLN A O 1
ATOM 994 N N . GLU A 1 133 ? -59.149 11.659 67.211 1.00 89.25 133 GLU A N 1
ATOM 995 C CA . GLU A 1 133 ? -59.976 12.419 68.153 1.00 89.25 133 GLU A CA 1
ATOM 996 C C . GLU A 1 133 ? -61.231 11.631 68.559 1.00 89.25 133 GLU A C 1
ATOM 998 O O . GLU A 1 133 ? -61.528 11.512 69.749 1.00 89.25 133 GLU A O 1
ATOM 1003 N N . ALA A 1 134 ? -61.913 11.001 67.597 1.00 89.56 134 ALA A N 1
ATOM 1004 C CA . ALA A 1 134 ? -63.107 10.196 67.852 1.00 89.56 134 ALA A CA 1
ATOM 1005 C C . ALA A 1 134 ? -62.839 8.929 68.691 1.00 89.56 134 ALA A C 1
ATOM 1007 O O . ALA A 1 134 ? -63.696 8.512 69.473 1.00 89.56 134 ALA A O 1
ATOM 1008 N N . LEU A 1 135 ? -61.668 8.301 68.536 1.00 89.75 135 LEU A N 1
ATOM 1009 C CA . LEU A 1 135 ? -61.296 7.091 69.279 1.00 89.75 135 LEU A CA 1
ATOM 1010 C C . LEU A 1 135 ? -60.801 7.391 70.701 1.00 89.75 135 LEU A C 1
ATOM 1012 O O . LEU A 1 135 ? -60.879 6.520 71.566 1.00 89.75 135 LEU A O 1
ATOM 1016 N N . GLY A 1 136 ? -60.299 8.602 70.960 1.00 83.50 136 GLY A N 1
ATOM 1017 C CA . GLY A 1 136 ? -59.809 9.019 72.277 1.00 83.50 136 GLY A CA 1
ATOM 1018 C C . GLY A 1 136 ? -58.484 8.372 72.710 1.00 83.50 136 GLY A C 1
ATOM 1019 O O . GLY A 1 136 ? -58.070 8.538 73.857 1.00 83.50 136 GLY A O 1
ATOM 1020 N N . PHE A 1 137 ? -57.807 7.638 71.821 1.00 74.94 137 PHE A N 1
ATOM 1021 C CA . PHE A 1 137 ? -56.471 7.072 72.034 1.00 74.94 137 PHE A CA 1
ATOM 1022 C C . PHE A 1 137 ? -55.694 6.960 70.707 1.00 74.94 137 PHE A C 1
ATOM 1024 O O . PHE A 1 137 ? -56.290 6.837 69.640 1.00 74.94 137 PHE A O 1
ATOM 1031 N N . GLY A 1 138 ? -54.356 6.963 70.779 1.00 78.19 138 GLY A N 1
ATOM 1032 C CA . GLY A 1 138 ? -53.447 6.885 69.621 1.00 78.19 138 GLY A CA 1
ATOM 1033 C C . GLY A 1 138 ? -52.778 8.219 69.254 1.00 78.19 138 GLY A C 1
ATOM 1034 O O . GLY A 1 138 ? -53.108 9.260 69.816 1.00 78.19 138 GLY A O 1
ATOM 1035 N N . THR A 1 139 ? -51.821 8.174 68.320 1.00 83.19 139 THR A N 1
ATOM 1036 C CA . THR A 1 139 ? -51.091 9.339 67.786 1.00 83.19 139 THR A CA 1
ATOM 1037 C C . THR A 1 139 ? -50.946 9.238 66.270 1.00 83.19 139 THR A C 1
ATOM 1039 O O . THR A 1 139 ? -50.456 8.234 65.753 1.00 83.19 139 THR A O 1
ATOM 1042 N N . VAL A 1 140 ? -51.333 10.296 65.560 1.00 83.75 140 VAL A N 1
ATOM 1043 C CA . VAL A 1 140 ? -51.067 10.474 64.130 1.00 83.75 140 VAL A CA 1
ATOM 1044 C C . VAL A 1 140 ? -49.742 11.208 63.958 1.00 83.75 140 VAL A C 1
ATOM 1046 O O . VAL A 1 140 ? -49.590 12.341 64.407 1.00 83.75 140 VAL A O 1
ATOM 1049 N N . ASP A 1 141 ? -48.778 10.567 63.296 1.00 86.56 141 ASP A N 1
ATOM 1050 C CA . ASP A 1 141 ? -47.462 11.147 63.035 1.00 86.56 141 ASP A CA 1
ATOM 1051 C C . ASP A 1 141 ? -47.081 11.019 61.555 1.00 86.56 141 ASP A C 1
ATOM 1053 O O . ASP A 1 141 ? -46.904 9.924 61.021 1.00 86.56 141 ASP A O 1
ATOM 1057 N N . PHE A 1 142 ? -46.947 12.171 60.900 1.00 89.19 142 PHE A N 1
ATOM 1058 C CA . PHE A 1 142 ? -46.457 12.310 59.525 1.00 89.19 142 PHE A CA 1
ATOM 1059 C C . PHE A 1 142 ? -45.094 13.018 59.466 1.00 89.19 142 PHE A C 1
ATOM 1061 O O . PHE A 1 142 ? -44.668 13.466 58.397 1.00 89.19 142 PHE A O 1
ATOM 1068 N N . THR A 1 143 ? -44.411 13.162 60.603 1.00 89.94 143 THR A N 1
ATOM 1069 C CA . THR A 1 143 ? -43.083 13.775 60.671 1.00 89.94 143 THR A CA 1
ATOM 1070 C C . THR A 1 143 ? -42.104 12.977 59.812 1.00 89.94 143 THR A C 1
ATOM 1072 O O . THR A 1 143 ? -42.053 11.746 59.865 1.00 89.94 143 THR A O 1
ATOM 1075 N N . GLY A 1 144 ? -41.326 13.669 58.980 1.00 91.56 144 GLY A N 1
ATOM 1076 C CA . GLY A 1 144 ? -40.371 13.022 58.082 1.00 91.56 144 GLY A CA 1
ATOM 1077 C C . GLY A 1 144 ? -40.965 12.506 56.764 1.00 91.56 144 GLY A C 1
ATOM 1078 O O . GLY A 1 144 ? -40.233 11.894 55.986 1.00 91.56 144 GLY A O 1
ATOM 1079 N N . TYR A 1 145 ? -42.277 12.653 56.515 1.00 93.12 145 TYR A N 1
ATOM 1080 C CA . TYR A 1 145 ? -42.891 12.133 55.284 1.00 93.12 145 TYR A CA 1
ATOM 1081 C C . TYR A 1 145 ? -42.317 12.803 54.033 1.00 93.12 145 TYR A C 1
ATOM 1083 O O . TYR A 1 145 ? -41.990 12.108 53.074 1.00 93.12 145 TYR A O 1
ATOM 1091 N N . ASP A 1 146 ? -42.183 14.129 54.046 1.00 92.69 146 ASP A N 1
ATOM 1092 C CA . ASP A 1 146 ? -41.794 14.906 52.864 1.00 92.69 146 ASP A CA 1
ATOM 1093 C C . ASP A 1 146 ? -40.336 14.607 52.508 1.00 92.69 146 ASP A C 1
ATOM 1095 O O . ASP A 1 146 ? -40.013 14.366 51.348 1.00 92.69 146 ASP A O 1
ATOM 1099 N N . GLU A 1 147 ? -39.474 14.493 53.522 1.00 94.75 147 GLU A N 1
ATOM 1100 C CA . GLU A 1 147 ? -38.081 14.086 53.364 1.00 94.75 147 GLU A CA 1
ATOM 1101 C C . GLU A 1 147 ? -37.966 12.672 52.784 1.00 94.75 147 GLU A C 1
ATOM 1103 O O . GLU A 1 147 ? -37.171 12.450 51.871 1.00 94.75 147 GLU A O 1
ATOM 1108 N N . ARG A 1 148 ? -38.773 11.712 53.263 1.00 93.56 148 ARG A N 1
ATOM 1109 C CA . ARG A 1 148 ? -38.785 10.346 52.708 1.00 93.56 148 ARG A CA 1
ATOM 1110 C C . ARG A 1 148 ? -39.317 10.322 51.278 1.00 93.56 148 ARG A C 1
ATOM 1112 O O . ARG A 1 148 ? -38.736 9.646 50.438 1.00 93.56 148 ARG A O 1
ATOM 1119 N N . ALA A 1 149 ? -40.392 11.055 50.990 1.00 92.75 149 ALA A N 1
ATOM 1120 C CA . ALA A 1 149 ? -40.954 11.167 49.647 1.00 92.75 149 ALA A CA 1
ATOM 1121 C C . ALA A 1 149 ? -39.925 11.748 48.670 1.00 92.75 149 ALA A C 1
ATOM 1123 O O . ALA A 1 149 ? -39.688 11.182 47.604 1.00 92.75 149 ALA A O 1
ATOM 1124 N N . GLN A 1 150 ? -39.253 12.830 49.066 1.00 94.69 150 GLN A N 1
ATOM 1125 C CA . GLN A 1 150 ? -38.193 13.440 48.276 1.00 94.69 150 GLN A CA 1
ATOM 1126 C C . GLN A 1 150 ? -37.004 12.489 48.087 1.00 94.69 150 GLN A C 1
ATOM 1128 O O . GLN A 1 150 ? -36.459 12.420 46.986 1.00 94.69 150 GLN A O 1
ATOM 1133 N N . ALA A 1 151 ? -36.611 11.744 49.126 1.00 95.19 151 ALA A N 1
ATOM 1134 C CA . ALA A 1 151 ? -35.548 10.746 49.035 1.00 95.19 151 ALA A CA 1
ATOM 1135 C C . ALA A 1 151 ? -35.892 9.649 48.015 1.00 95.19 151 ALA A C 1
ATOM 1137 O O . ALA A 1 151 ? -35.097 9.410 47.114 1.00 95.19 151 ALA A O 1
ATOM 1138 N N . PHE A 1 152 ? -37.104 9.081 48.063 1.00 94.81 152 PHE A N 1
ATOM 1139 C CA . PHE A 1 152 ? -37.549 8.088 47.078 1.00 94.81 152 PHE A CA 1
ATOM 1140 C C . PHE A 1 152 ? -37.535 8.631 45.643 1.00 94.81 152 PHE A C 1
ATOM 1142 O O . PHE A 1 152 ? -37.072 7.947 44.732 1.00 94.81 152 PHE A O 1
ATOM 1149 N N . ILE A 1 153 ? -38.004 9.866 45.429 1.00 96.69 153 ILE A N 1
ATOM 1150 C CA . ILE A 1 153 ? -37.952 10.508 44.108 1.00 96.69 153 ILE A CA 1
ATOM 1151 C C . ILE A 1 153 ? -36.504 10.694 43.643 1.00 96.69 153 ILE A C 1
ATOM 1153 O O . ILE A 1 153 ? -36.193 10.423 42.483 1.00 96.69 153 ILE A O 1
ATOM 1157 N N . ASN A 1 154 ? -35.612 11.137 44.528 1.00 95.75 154 ASN A N 1
ATOM 1158 C CA . ASN A 1 154 ? -34.204 11.328 44.197 1.00 95.75 154 ASN A CA 1
ATOM 1159 C C . ASN A 1 154 ? -33.515 10.002 43.856 1.00 95.75 154 ASN A C 1
ATOM 1161 O O . ASN A 1 154 ? -32.784 9.950 42.868 1.00 95.75 154 ASN A O 1
ATOM 1165 N N . ASP A 1 155 ? -33.777 8.942 44.619 1.00 96.56 155 ASP A N 1
ATOM 1166 C CA . ASP A 1 155 ? -33.242 7.604 44.361 1.00 96.56 155 ASP A CA 1
ATOM 1167 C C . ASP A 1 155 ? -33.703 7.084 42.993 1.00 96.56 155 ASP A C 1
ATOM 1169 O O . ASP A 1 155 ? -32.884 6.615 42.201 1.00 96.56 155 ASP A O 1
ATOM 1173 N N . GLU A 1 156 ? -34.984 7.259 42.656 1.00 95.19 156 GLU A N 1
ATOM 1174 C CA . GLU A 1 156 ? -35.538 6.836 41.367 1.00 95.19 156 GLU A CA 1
ATOM 1175 C C . GLU A 1 156 ? -34.964 7.648 40.190 1.00 95.19 156 GLU A C 1
ATOM 1177 O O . GLU A 1 156 ? -34.630 7.098 39.135 1.00 95.19 156 GLU A O 1
ATOM 1182 N N . VAL A 1 157 ? -34.804 8.964 40.368 1.00 96.12 157 VAL A N 1
ATOM 1183 C CA . VAL A 1 157 ? -34.145 9.846 39.391 1.00 96.12 157 VAL A CA 1
ATOM 1184 C C . VAL A 1 157 ? -32.694 9.424 39.172 1.00 96.12 157 VAL A C 1
ATOM 1186 O O . VAL A 1 157 ? -32.243 9.349 38.025 1.00 96.12 157 VAL A O 1
ATOM 1189 N N . ASN A 1 158 ? -31.961 9.150 40.251 1.00 95.88 158 ASN A N 1
ATOM 1190 C CA . ASN A 1 158 ? -30.572 8.712 40.183 1.00 95.88 158 ASN A CA 1
ATOM 1191 C C . ASN A 1 158 ? -30.471 7.370 39.456 1.00 95.88 158 ASN A C 1
ATOM 1193 O O . ASN A 1 158 ? -29.722 7.269 38.488 1.00 95.88 158 ASN A O 1
ATOM 1197 N N . ALA A 1 159 ? -31.292 6.384 39.828 1.00 94.31 159 ALA A N 1
ATOM 1198 C CA . ALA A 1 159 ? -31.317 5.072 39.185 1.00 94.31 159 ALA A CA 1
ATOM 1199 C C . ALA A 1 159 ? -31.548 5.169 37.665 1.00 94.31 159 ALA A C 1
ATOM 1201 O O . ALA A 1 159 ? -30.861 4.504 36.883 1.00 94.31 159 ALA A O 1
ATOM 1202 N N . ARG A 1 160 ? -32.464 6.042 37.217 1.00 93.25 160 ARG A N 1
ATOM 1203 C CA . ARG A 1 160 ? -32.738 6.266 35.784 1.00 93.25 160 ARG A CA 1
ATOM 1204 C C . ARG A 1 160 ? -31.565 6.890 35.047 1.00 93.25 160 ARG A C 1
ATOM 1206 O O . ARG A 1 160 ? -31.198 6.402 33.980 1.00 93.25 160 ARG A O 1
ATOM 1213 N N . ASN A 1 161 ? -30.976 7.941 35.612 1.00 94.25 161 ASN A N 1
ATOM 1214 C CA . ASN A 1 161 ? -29.829 8.608 35.002 1.00 94.25 161 ASN A CA 1
ATOM 1215 C C . ASN A 1 161 ? -28.610 7.683 34.943 1.00 94.25 161 ASN A C 1
ATOM 1217 O O . ASN A 1 161 ? -27.983 7.590 33.894 1.00 94.25 161 ASN A O 1
ATOM 1221 N N . THR A 1 162 ? -28.319 6.944 36.017 1.00 94.25 162 THR A N 1
ATOM 1222 C CA . THR A 1 162 ? -27.224 5.966 36.049 1.00 94.25 162 THR A CA 1
ATOM 1223 C C . THR A 1 162 ? -27.427 4.862 35.016 1.00 94.25 162 THR A C 1
ATOM 1225 O O . THR A 1 162 ? -26.489 4.517 34.305 1.00 94.25 162 THR A O 1
ATOM 1228 N N . THR A 1 163 ? -28.651 4.346 34.869 1.00 94.38 163 THR A N 1
ATOM 1229 C CA . THR A 1 163 ? -28.951 3.318 33.859 1.00 94.38 163 THR A CA 1
ATOM 1230 C C . THR A 1 163 ? -28.785 3.857 32.435 1.00 94.38 163 THR A C 1
ATOM 1232 O O . THR A 1 163 ? -28.180 3.200 31.592 1.00 94.38 163 THR A O 1
ATOM 1235 N N . HIS A 1 164 ? -29.289 5.066 32.157 1.00 94.62 164 HIS A N 1
ATOM 1236 C CA . HIS A 1 164 ? -29.107 5.725 30.861 1.00 94.62 164 HIS A CA 1
ATOM 1237 C C . HIS A 1 164 ? -27.629 5.946 30.534 1.00 94.62 164 HIS A C 1
ATOM 1239 O O . HIS A 1 164 ? -27.192 5.618 29.429 1.00 94.62 164 HIS A O 1
ATOM 1245 N N . GLN A 1 165 ? -26.871 6.474 31.497 1.00 94.56 165 GLN A N 1
ATOM 1246 C CA . GLN A 1 165 ? -25.448 6.731 31.336 1.00 94.56 165 GLN A CA 1
ATOM 1247 C C . GLN A 1 165 ? -24.689 5.427 31.087 1.00 94.56 165 GLN A C 1
ATOM 1249 O O . GLN A 1 165 ? -23.954 5.349 30.115 1.00 94.56 165 GLN A O 1
ATOM 1254 N N . GLY A 1 166 ? -24.955 4.372 31.863 1.00 95.19 166 GLY A N 1
ATOM 1255 C CA . GLY A 1 166 ? -24.296 3.077 31.686 1.00 95.19 166 GLY A CA 1
ATOM 1256 C C . GLY A 1 166 ? -24.530 2.447 30.307 1.00 95.19 166 GLY A C 1
ATOM 1257 O O . GLY A 1 166 ? -23.594 1.917 29.714 1.00 95.19 166 GLY A O 1
ATOM 1258 N N . ILE A 1 167 ? -25.750 2.532 29.756 1.00 95.00 167 ILE A N 1
ATOM 1259 C CA . ILE A 1 167 ? -26.028 2.052 28.387 1.00 95.00 167 ILE A CA 1
ATOM 1260 C C . ILE A 1 167 ? -25.309 2.921 27.346 1.00 95.00 167 ILE A C 1
ATOM 1262 O O . ILE A 1 167 ? -24.801 2.397 26.357 1.00 95.00 167 ILE A O 1
ATOM 1266 N N . SER A 1 168 ? -25.285 4.238 27.554 1.00 94.31 168 SER A N 1
ATOM 1267 C CA . SER A 1 168 ? -24.659 5.189 26.627 1.00 94.31 168 SER A CA 1
ATOM 1268 C C . SER A 1 168 ? -23.138 5.029 26.595 1.00 94.31 168 SER A C 1
ATOM 1270 O O . SER A 1 168 ? -22.555 4.931 25.521 1.00 94.31 168 SER A O 1
ATOM 1272 N N . ASP A 1 169 ? -22.509 4.891 27.763 1.00 94.12 169 ASP A N 1
ATOM 1273 C CA . ASP A 1 169 ? -21.072 4.642 27.893 1.00 94.12 169 ASP A CA 1
ATOM 1274 C C . ASP A 1 169 ? -20.673 3.322 27.221 1.00 94.12 169 ASP A C 1
ATOM 1276 O O . ASP A 1 169 ? -19.652 3.253 26.536 1.00 94.12 169 ASP A O 1
ATOM 1280 N N . ALA A 1 170 ? -21.496 2.276 27.370 1.00 94.31 170 ALA A N 1
ATOM 1281 C CA . ALA A 1 170 ? -21.268 0.997 26.705 1.00 94.31 170 ALA A CA 1
ATOM 1282 C C . ALA A 1 170 ? -21.357 1.119 25.171 1.00 94.31 170 ALA A C 1
ATOM 1284 O O . ALA A 1 170 ? -20.528 0.548 24.462 1.00 94.31 170 ALA A O 1
ATOM 1285 N N . ASP A 1 171 ? -22.336 1.861 24.645 1.00 94.06 171 ASP A N 1
ATOM 1286 C CA . ASP A 1 171 ? -22.488 2.089 23.200 1.00 94.06 171 ASP A CA 1
ATOM 1287 C C . ASP A 1 171 ? -21.330 2.914 22.620 1.00 94.06 171 ASP A C 1
ATOM 1289 O O . ASP A 1 171 ? -20.797 2.582 21.560 1.00 94.06 171 ASP A O 1
ATOM 1293 N N . ASP A 1 172 ? -20.879 3.946 23.332 1.00 93.81 172 ASP A N 1
ATOM 1294 C CA . ASP A 1 172 ? -19.719 4.741 22.924 1.00 93.81 172 ASP A CA 1
ATOM 1295 C C . ASP A 1 172 ? -18.420 3.919 22.955 1.00 93.81 172 ASP A C 1
ATOM 1297 O O . ASP A 1 172 ? -17.599 4.019 22.036 1.00 93.81 172 ASP A O 1
ATOM 1301 N N . ALA A 1 173 ? -18.255 3.038 23.947 1.00 93.62 173 ALA A N 1
ATOM 1302 C CA . ALA A 1 173 ? -17.152 2.081 23.973 1.00 93.62 173 ALA A CA 1
ATOM 1303 C C . ALA A 1 173 ? -17.205 1.120 22.771 1.00 93.62 173 ALA A C 1
ATOM 1305 O O . ALA A 1 173 ? -16.192 0.935 22.092 1.00 93.62 173 ALA A O 1
ATOM 1306 N N . LEU A 1 174 ? -18.383 0.571 22.448 1.00 93.75 174 LEU A N 1
ATOM 1307 C CA . LEU A 1 174 ? -18.570 -0.309 21.290 1.00 93.75 174 LEU A CA 1
ATOM 1308 C C . LEU A 1 174 ? -18.251 0.401 19.968 1.00 93.75 174 LEU A C 1
ATOM 1310 O O . LEU A 1 174 ? -17.576 -0.172 19.112 1.00 93.75 174 LEU A O 1
ATOM 1314 N N . LYS A 1 175 ? -18.692 1.653 19.793 1.00 92.94 175 LYS A N 1
ATOM 1315 C CA . LYS A 1 175 ? -18.356 2.463 18.609 1.00 92.94 175 LYS A CA 1
ATOM 1316 C C . LYS A 1 175 ? -16.851 2.626 18.459 1.00 92.94 175 LYS A C 1
ATOM 1318 O O . LYS A 1 175 ? -16.322 2.392 17.376 1.00 92.94 175 LYS A O 1
ATOM 1323 N N . LYS A 1 176 ? -16.151 2.946 19.550 1.00 92.88 176 LYS A N 1
ATOM 1324 C CA . LYS A 1 176 ? -14.690 3.072 19.539 1.00 92.88 176 LYS A CA 1
ATOM 1325 C C . LYS A 1 176 ? -14.007 1.753 19.170 1.00 92.88 176 LYS A C 1
ATOM 1327 O O . LYS A 1 176 ? -13.049 1.765 18.397 1.00 92.88 176 LYS A O 1
ATOM 1332 N N . VAL A 1 177 ? -14.503 0.621 19.675 1.00 93.00 177 VAL A N 1
ATOM 1333 C CA . VAL A 1 177 ? -14.024 -0.720 19.291 1.00 93.00 177 VAL A CA 1
ATOM 1334 C C . VAL A 1 177 ? -14.261 -0.977 17.802 1.00 93.00 177 VAL A C 1
ATOM 1336 O O . VAL A 1 177 ? -13.364 -1.471 17.124 1.00 93.00 177 VAL A O 1
ATOM 1339 N N . ALA A 1 178 ? -15.424 -0.604 17.265 1.00 89.44 178 ALA A N 1
ATOM 1340 C CA . ALA A 1 178 ? -15.751 -0.772 15.851 1.00 89.44 178 ALA A CA 1
ATOM 1341 C C . ALA A 1 178 ? -14.865 0.081 14.930 1.00 89.44 178 ALA A C 1
ATOM 1343 O O . ALA A 1 178 ? -14.341 -0.426 13.938 1.00 89.44 178 ALA A O 1
ATOM 1344 N N . GLU A 1 179 ? -14.664 1.355 15.267 1.00 88.31 179 GLU A N 1
ATOM 1345 C CA . GLU A 1 179 ? -13.808 2.275 14.512 1.00 88.31 179 GLU A CA 1
ATOM 1346 C C . GLU A 1 179 ? -12.342 1.838 14.544 1.00 88.31 179 GLU A C 1
ATOM 1348 O O . GLU A 1 179 ? -11.704 1.732 13.495 1.00 88.31 179 GLU A O 1
ATOM 1353 N N . THR A 1 180 ? -11.827 1.520 15.735 1.00 86.62 180 THR A N 1
ATOM 1354 C CA . THR A 1 180 ? -10.445 1.047 15.899 1.00 86.62 180 THR A CA 1
ATOM 1355 C C . THR A 1 180 ? -10.249 -0.290 15.189 1.00 86.62 180 THR A C 1
ATOM 1357 O O . THR A 1 180 ? -9.301 -0.451 14.426 1.00 86.62 180 THR A O 1
ATOM 1360 N N . GLY A 1 181 ? -11.183 -1.228 15.377 1.00 88.06 181 GLY A N 1
ATOM 1361 C CA . GLY A 1 181 ? -11.145 -2.547 14.756 1.00 88.06 181 GLY A CA 1
ATOM 1362 C C . GLY A 1 181 ? -11.143 -2.476 13.233 1.00 88.06 181 GLY A C 1
ATOM 1363 O O . GLY A 1 181 ? -10.363 -3.181 12.603 1.00 88.06 181 GLY A O 1
ATOM 1364 N N . LYS A 1 182 ? -11.939 -1.581 12.630 1.00 84.88 182 LYS A N 1
ATOM 1365 C CA . LYS A 1 182 ? -11.929 -1.369 11.177 1.00 84.88 182 LYS A CA 1
ATOM 1366 C C . LYS A 1 182 ? -10.531 -1.000 10.672 1.00 84.88 182 LYS A C 1
ATOM 1368 O O . LYS A 1 182 ? -10.029 -1.669 9.774 1.00 84.88 182 LYS A O 1
ATOM 1373 N N . ALA A 1 183 ? -9.911 0.025 11.258 1.00 80.00 183 ALA A N 1
ATOM 1374 C CA . ALA A 1 183 ? -8.582 0.474 10.843 1.00 80.00 183 ALA A CA 1
ATOM 1375 C C . ALA A 1 183 ? -7.528 -0.630 11.030 1.00 80.00 183 ALA A C 1
ATOM 1377 O O . ALA A 1 183 ? -6.711 -0.871 10.145 1.00 80.00 183 ALA A O 1
ATOM 1378 N N . THR A 1 184 ? -7.582 -1.349 12.155 1.00 85.31 184 THR A N 1
ATOM 1379 C CA . THR A 1 184 ? -6.679 -2.475 12.415 1.00 85.31 184 THR A CA 1
ATOM 1380 C C . THR A 1 184 ? -6.871 -3.615 11.413 1.00 85.31 184 THR A C 1
ATOM 1382 O O . THR A 1 184 ? -5.888 -4.182 10.946 1.00 85.31 184 THR A O 1
ATOM 1385 N N . PHE A 1 185 ? -8.108 -3.959 11.045 1.00 85.88 185 PHE A N 1
ATOM 1386 C CA . PHE A 1 185 ? -8.366 -5.033 10.083 1.00 85.88 185 PHE A CA 1
ATOM 1387 C C . PHE A 1 185 ? -7.982 -4.666 8.650 1.00 85.88 185 PHE A C 1
ATOM 1389 O O . PHE A 1 185 ? -7.515 -5.543 7.928 1.00 85.88 185 PHE A O 1
ATOM 1396 N N . GLU A 1 186 ? -8.126 -3.402 8.248 1.00 85.12 186 GLU A N 1
ATOM 1397 C CA . GLU A 1 186 ? -7.607 -2.909 6.966 1.00 85.12 186 GLU A CA 1
ATOM 1398 C C . GLU A 1 186 ? -6.072 -3.060 6.909 1.00 85.12 186 GLU A C 1
ATOM 1400 O O . GLU A 1 186 ? -5.552 -3.665 5.973 1.00 85.12 186 GLU A O 1
ATOM 1405 N N . ASP A 1 187 ? -5.354 -2.657 7.964 1.00 81.06 187 ASP A N 1
ATOM 1406 C CA . ASP A 1 187 ? -3.885 -2.776 8.032 1.00 81.06 187 ASP A CA 1
ATOM 1407 C C . ASP A 1 187 ? -3.396 -4.236 8.054 1.00 81.06 187 ASP A C 1
ATOM 1409 O O . ASP A 1 187 ? -2.379 -4.591 7.443 1.00 81.06 187 ASP A O 1
ATOM 1413 N N . LEU A 1 188 ? -4.132 -5.113 8.739 1.00 83.62 188 LEU A N 1
ATOM 1414 C CA . LEU A 1 188 ? -3.845 -6.546 8.758 1.00 83.62 188 LEU A CA 1
ATOM 1415 C C . LEU A 1 188 ? -4.120 -7.205 7.405 1.00 83.62 188 LEU A C 1
ATOM 1417 O O . LEU A 1 188 ? -3.346 -8.068 6.991 1.00 83.62 188 LEU A O 1
ATOM 1421 N N . ALA A 1 189 ? -5.189 -6.808 6.711 1.00 84.69 189 ALA A N 1
ATOM 1422 C CA . ALA A 1 189 ? -5.489 -7.304 5.372 1.00 84.69 189 ALA A CA 1
ATOM 1423 C C . ALA A 1 189 ? -4.359 -6.957 4.396 1.00 84.69 189 ALA A C 1
ATOM 1425 O O . ALA A 1 189 ? -3.887 -7.844 3.681 1.00 84.69 189 ALA A O 1
ATOM 1426 N N . ASP A 1 190 ? -3.862 -5.718 4.444 1.00 83.56 190 ASP A N 1
ATOM 1427 C CA . ASP A 1 190 ? -2.722 -5.286 3.634 1.00 83.56 190 ASP A CA 1
ATOM 1428 C C . ASP A 1 190 ? -1.460 -6.100 3.956 1.00 83.56 190 ASP A C 1
ATOM 1430 O O . ASP A 1 190 ? -0.771 -6.589 3.058 1.00 83.56 190 ASP A O 1
ATOM 1434 N N . THR A 1 191 ? -1.186 -6.326 5.244 1.00 82.81 191 THR A N 1
ATOM 1435 C CA . THR A 1 191 ? -0.032 -7.124 5.689 1.00 82.81 191 THR A CA 1
ATOM 1436 C C . THR A 1 191 ? -0.116 -8.578 5.213 1.00 82.81 191 THR A C 1
ATOM 1438 O O . THR A 1 191 ? 0.869 -9.139 4.729 1.00 82.81 191 THR A O 1
ATOM 1441 N N . ILE A 1 192 ? -1.296 -9.199 5.303 1.00 84.12 192 ILE A N 1
ATOM 1442 C CA . ILE A 1 192 ? -1.526 -10.569 4.822 1.00 84.12 192 ILE A CA 1
ATOM 1443 C C . ILE A 1 192 ? -1.372 -10.633 3.301 1.00 84.12 192 ILE A C 1
ATOM 1445 O O . ILE A 1 192 ? -0.747 -11.563 2.788 1.00 84.12 192 ILE A O 1
ATOM 1449 N N . GLN A 1 193 ? -1.906 -9.652 2.574 1.00 88.56 193 GLN A N 1
ATOM 1450 C CA . GLN A 1 193 ? -1.778 -9.580 1.123 1.00 88.56 193 GLN A CA 1
ATOM 1451 C C . GLN A 1 193 ? -0.311 -9.425 0.695 1.00 88.56 193 GLN A C 1
ATOM 1453 O O . GLN A 1 193 ? 0.141 -10.130 -0.212 1.00 88.56 193 GLN A O 1
ATOM 1458 N N . ASN A 1 194 ? 0.464 -8.587 1.389 1.00 88.62 194 ASN A N 1
ATOM 1459 C CA . ASN A 1 194 ? 1.904 -8.477 1.174 1.00 88.62 194 ASN A CA 1
ATOM 1460 C C . ASN A 1 194 ? 2.631 -9.803 1.457 1.00 88.62 194 ASN A C 1
ATOM 1462 O O . ASN A 1 194 ? 3.405 -10.276 0.624 1.00 88.62 194 ASN A O 1
ATOM 1466 N N . ALA A 1 195 ? 2.331 -10.463 2.580 1.00 85.50 195 ALA A N 1
ATOM 1467 C CA . ALA A 1 195 ? 2.915 -11.762 2.913 1.00 85.50 195 ALA A CA 1
ATOM 1468 C C . ALA A 1 195 ? 2.625 -12.819 1.828 1.00 85.50 195 ALA A C 1
ATOM 1470 O O . ALA A 1 195 ? 3.520 -13.564 1.419 1.00 85.50 195 ALA A O 1
ATOM 1471 N N . GLN A 1 196 ? 1.395 -12.854 1.304 1.00 88.81 196 GLN A N 1
ATOM 1472 C CA . GLN A 1 196 ? 1.013 -13.723 0.187 1.00 88.81 196 GLN A CA 1
ATOM 1473 C C . GLN A 1 196 ? 1.791 -13.397 -1.095 1.00 88.81 196 GLN A C 1
ATOM 1475 O O . GLN A 1 196 ? 2.247 -14.312 -1.787 1.00 88.81 196 GLN A O 1
ATOM 1480 N N . ALA A 1 197 ? 1.987 -12.114 -1.404 1.00 91.56 197 ALA A N 1
ATOM 1481 C CA . ALA A 1 197 ? 2.784 -11.687 -2.548 1.00 91.56 197 ALA A CA 1
ATOM 1482 C C . ALA A 1 197 ? 4.257 -12.118 -2.406 1.00 91.56 197 ALA A C 1
ATOM 1484 O O . ALA A 1 197 ? 4.825 -12.680 -3.345 1.00 91.56 197 ALA A O 1
ATOM 1485 N N . ILE A 1 198 ? 4.860 -11.967 -1.222 1.00 89.75 198 ILE A N 1
ATOM 1486 C CA . ILE A 1 198 ? 6.236 -12.413 -0.941 1.00 89.75 198 ILE A CA 1
ATOM 1487 C C . ILE A 1 198 ? 6.382 -13.924 -1.136 1.00 89.75 198 ILE A C 1
ATOM 1489 O O . ILE A 1 198 ? 7.329 -14.371 -1.786 1.00 89.75 198 ILE A O 1
ATOM 1493 N N . ILE A 1 199 ? 5.418 -14.719 -0.659 1.00 88.31 199 ILE A N 1
ATOM 1494 C CA . ILE A 1 199 ? 5.376 -16.166 -0.933 1.00 88.31 199 ILE A CA 1
ATOM 1495 C C . ILE A 1 199 ? 5.333 -16.424 -2.446 1.00 88.31 199 ILE A C 1
ATOM 1497 O O . ILE A 1 199 ? 6.028 -17.310 -2.948 1.00 88.31 199 ILE A O 1
ATOM 1501 N N . GLY A 1 200 ? 4.571 -15.617 -3.187 1.00 92.31 200 GLY A N 1
ATOM 1502 C CA . GLY A 1 200 ? 4.481 -15.669 -4.644 1.00 92.31 200 GLY A CA 1
ATOM 1503 C C . GLY A 1 200 ? 5.809 -15.437 -5.374 1.00 92.31 200 GLY A C 1
ATOM 1504 O O . GLY A 1 200 ? 5.992 -16.006 -6.456 1.00 92.31 200 GLY A O 1
ATOM 1505 N N . VAL A 1 201 ? 6.748 -14.662 -4.808 1.00 94.19 201 VAL A N 1
ATOM 1506 C CA . VAL A 1 201 ? 8.113 -14.487 -5.357 1.00 94.19 201 VAL A CA 1
ATOM 1507 C C . VAL A 1 201 ? 8.862 -15.820 -5.372 1.00 94.19 201 VAL A C 1
ATOM 1509 O O . VAL A 1 201 ? 9.559 -16.131 -6.334 1.00 94.19 201 VAL A O 1
ATOM 1512 N N . GLY A 1 202 ? 8.628 -16.664 -4.373 1.00 90.81 202 GLY A N 1
ATOM 1513 C CA . GLY A 1 202 ? 9.209 -17.995 -4.280 1.00 90.81 202 GLY A CA 1
ATOM 1514 C C . GLY A 1 202 ? 10.625 -17.981 -3.683 1.00 90.81 202 GLY A C 1
ATOM 1515 O O . GLY A 1 202 ? 11.460 -17.153 -4.056 1.00 90.81 202 GLY A O 1
ATOM 1516 N N . PRO A 1 203 ? 10.932 -18.918 -2.769 1.00 86.56 203 PRO A N 1
ATOM 1517 C CA . PRO A 1 203 ? 12.202 -18.929 -2.044 1.00 86.56 203 PRO A CA 1
ATOM 1518 C C . PRO A 1 203 ? 13.413 -19.162 -2.956 1.00 86.56 203 PRO A C 1
ATOM 1520 O O . PRO A 1 203 ? 14.485 -18.636 -2.678 1.00 86.56 203 PRO A O 1
ATOM 1523 N N . GLU A 1 204 ? 13.248 -19.903 -4.056 1.00 89.56 204 GLU A N 1
ATOM 1524 C CA . GLU A 1 204 ? 14.321 -20.163 -5.023 1.00 89.56 204 GLU A CA 1
ATOM 1525 C C . GLU A 1 204 ? 14.759 -18.891 -5.757 1.00 89.56 204 GLU A C 1
ATOM 1527 O O . GLU A 1 204 ? 15.954 -18.649 -5.885 1.00 89.56 204 GLU A O 1
ATOM 1532 N N . VAL A 1 205 ? 13.818 -18.026 -6.154 1.00 93.06 205 VAL A N 1
ATOM 1533 C CA . VAL A 1 205 ? 14.141 -16.743 -6.804 1.00 93.06 205 VAL A CA 1
ATOM 1534 C C . VAL A 1 205 ? 14.934 -15.848 -5.856 1.00 93.06 205 VAL A C 1
ATOM 1536 O O . VAL A 1 205 ? 15.930 -15.248 -6.256 1.00 93.06 205 VAL A O 1
ATOM 1539 N N . ILE A 1 206 ? 14.517 -15.777 -4.589 1.00 90.19 206 ILE A N 1
ATOM 1540 C CA . ILE A 1 206 ? 15.206 -14.978 -3.569 1.00 90.19 206 ILE A CA 1
ATOM 1541 C C . ILE A 1 206 ? 16.602 -15.551 -3.303 1.00 90.19 206 ILE A C 1
ATOM 1543 O O . ILE A 1 206 ? 17.582 -14.806 -3.283 1.00 90.19 206 ILE A O 1
ATOM 1547 N N . TYR A 1 207 ? 16.709 -16.873 -3.150 1.00 87.69 207 TYR A N 1
ATOM 1548 C CA . TYR A 1 207 ? 17.985 -17.557 -2.969 1.00 87.69 207 TYR A CA 1
ATOM 1549 C C . TYR A 1 207 ? 18.936 -17.299 -4.144 1.00 87.69 207 TYR A C 1
ATOM 1551 O O . TYR A 1 207 ? 20.080 -16.903 -3.924 1.00 87.69 207 TYR A O 1
ATOM 1559 N N . ASP A 1 208 ? 18.469 -17.451 -5.382 1.00 90.25 208 ASP A N 1
ATOM 1560 C CA . ASP A 1 208 ? 19.280 -17.247 -6.583 1.00 90.25 208 ASP A CA 1
ATOM 1561 C C . ASP A 1 208 ? 19.712 -15.787 -6.736 1.00 90.25 208 ASP A C 1
ATOM 1563 O O . ASP A 1 208 ? 20.878 -15.521 -7.039 1.00 90.25 208 ASP A O 1
ATOM 1567 N N . ALA A 1 209 ? 18.828 -14.835 -6.435 1.00 89.06 209 ALA A N 1
ATOM 1568 C CA . ALA A 1 209 ? 19.153 -13.413 -6.455 1.00 89.06 209 ALA A CA 1
ATOM 1569 C C . ALA A 1 209 ? 20.252 -13.042 -5.443 1.00 89.06 209 ALA A C 1
ATOM 1571 O O . ALA A 1 209 ? 21.134 -12.238 -5.762 1.00 89.06 209 ALA A O 1
ATOM 1572 N N . ILE A 1 210 ? 20.228 -13.641 -4.246 1.00 85.12 210 ILE A N 1
ATOM 1573 C CA . ILE A 1 210 ? 21.224 -13.409 -3.187 1.00 85.12 210 ILE A CA 1
ATOM 1574 C C . ILE A 1 210 ? 22.538 -14.145 -3.484 1.00 85.12 210 ILE A C 1
ATOM 1576 O O . ILE A 1 210 ? 23.617 -13.560 -3.394 1.00 85.12 210 ILE A O 1
ATOM 1580 N N . ILE A 1 211 ? 22.467 -15.438 -3.809 1.00 82.19 211 ILE A N 1
ATOM 1581 C CA . ILE A 1 211 ? 23.628 -16.338 -3.805 1.00 82.19 211 ILE A CA 1
ATOM 1582 C C . ILE A 1 211 ? 24.278 -16.467 -5.181 1.00 82.19 211 ILE A C 1
ATOM 1584 O O . ILE A 1 211 ? 25.510 -16.450 -5.266 1.00 82.19 211 ILE A O 1
ATOM 1588 N N . LYS A 1 212 ? 23.479 -16.618 -6.244 1.00 81.56 212 LYS A N 1
ATOM 1589 C CA . LYS A 1 212 ? 23.979 -16.924 -7.594 1.00 81.56 212 LYS A CA 1
ATOM 1590 C C . LYS A 1 212 ? 24.230 -15.659 -8.407 1.00 81.56 212 LYS A C 1
ATOM 1592 O O . LYS A 1 212 ? 25.327 -15.471 -8.924 1.00 81.56 212 LYS A O 1
ATOM 1597 N N . ASN A 1 213 ? 23.236 -14.779 -8.472 1.00 76.00 213 ASN A N 1
ATOM 1598 C CA . ASN A 1 213 ? 23.247 -13.629 -9.376 1.00 76.00 213 ASN A CA 1
ATOM 1599 C C . ASN A 1 213 ? 23.939 -12.405 -8.766 1.00 76.00 213 ASN A C 1
ATOM 1601 O O . ASN A 1 213 ? 24.244 -11.458 -9.486 1.00 76.00 213 ASN A O 1
ATOM 1605 N N . ASN A 1 214 ? 24.168 -12.408 -7.444 1.00 76.50 214 ASN A N 1
ATOM 1606 C CA . ASN A 1 214 ? 24.671 -11.257 -6.685 1.00 76.50 214 ASN A CA 1
ATOM 1607 C C . ASN A 1 214 ? 23.881 -9.968 -6.997 1.00 76.50 214 ASN A C 1
ATOM 1609 O O . ASN A 1 214 ? 24.442 -8.878 -7.085 1.00 76.50 214 ASN A O 1
ATOM 1613 N N . ASN A 1 215 ? 22.576 -10.130 -7.227 1.00 79.38 215 ASN A N 1
ATOM 1614 C CA . ASN A 1 215 ? 21.664 -9.095 -7.706 1.00 79.38 215 ASN A CA 1
ATOM 1615 C C . ASN A 1 215 ? 20.746 -8.588 -6.576 1.00 79.38 215 ASN A C 1
ATOM 1617 O O . ASN A 1 215 ? 19.978 -7.651 -6.779 1.00 79.38 215 ASN A O 1
ATOM 1621 N N . MET A 1 216 ? 20.828 -9.178 -5.378 1.00 85.12 216 MET A N 1
ATOM 1622 C CA . MET A 1 216 ? 20.116 -8.718 -4.188 1.00 85.12 216 MET A CA 1
ATOM 1623 C C . MET A 1 216 ? 20.995 -7.801 -3.329 1.00 85.12 216 MET A C 1
ATOM 1625 O O . MET A 1 216 ? 22.087 -8.183 -2.911 1.00 85.12 216 MET A O 1
ATOM 1629 N N . THR A 1 217 ? 20.476 -6.617 -3.013 1.00 83.00 217 THR A N 1
ATOM 1630 C CA . THR A 1 217 ? 21.032 -5.672 -2.034 1.00 83.00 217 THR A CA 1
ATOM 1631 C C . THR A 1 217 ? 20.027 -5.462 -0.902 1.00 83.00 217 THR A C 1
ATOM 1633 O O . THR A 1 217 ? 18.855 -5.820 -1.034 1.00 83.00 217 THR A O 1
ATOM 1636 N N . ILE A 1 218 ? 20.453 -4.842 0.203 1.00 78.94 218 ILE A N 1
ATOM 1637 C CA . ILE A 1 218 ? 19.531 -4.450 1.285 1.00 78.94 218 ILE A CA 1
ATOM 1638 C C . ILE A 1 218 ? 18.424 -3.528 0.749 1.00 78.94 218 ILE A C 1
ATOM 1640 O O . ILE A 1 218 ? 17.267 -3.671 1.130 1.00 78.94 218 ILE A O 1
ATOM 1644 N N . GLU A 1 219 ? 18.748 -2.629 -0.184 1.00 80.00 219 GLU A N 1
ATOM 1645 C CA . GLU A 1 219 ? 17.750 -1.754 -0.800 1.00 80.00 219 GLU A CA 1
ATOM 1646 C C . GLU A 1 219 ? 16.717 -2.542 -1.616 1.00 80.00 219 GLU A C 1
ATOM 1648 O O . GLU A 1 219 ? 15.516 -2.330 -1.453 1.00 80.00 219 GLU A O 1
ATOM 1653 N N . ARG A 1 220 ? 17.156 -3.501 -2.440 1.00 86.75 220 ARG A N 1
ATOM 1654 C CA . ARG A 1 220 ? 16.245 -4.337 -3.238 1.00 86.75 220 ARG A CA 1
ATOM 1655 C C . ARG A 1 220 ? 15.395 -5.282 -2.393 1.00 86.75 220 ARG A C 1
ATOM 1657 O O . ARG A 1 220 ? 14.290 -5.621 -2.807 1.00 86.75 220 ARG A O 1
ATOM 1664 N N . LEU A 1 221 ? 15.826 -5.652 -1.184 1.00 84.62 221 LEU A N 1
ATOM 1665 C CA . LEU A 1 221 ? 14.954 -6.376 -0.251 1.00 84.62 221 LEU A CA 1
ATOM 1666 C C . LEU A 1 221 ? 13.712 -5.561 0.128 1.00 84.62 221 LEU A C 1
ATOM 1668 O O . LEU A 1 221 ? 12.664 -6.152 0.372 1.00 84.62 221 LEU A O 1
ATOM 1672 N N . ASN A 1 222 ? 13.786 -4.227 0.143 1.00 84.25 222 ASN A N 1
ATOM 1673 C CA . ASN A 1 222 ? 12.620 -3.381 0.421 1.00 84.25 222 ASN A CA 1
ATOM 1674 C C . ASN A 1 222 ? 11.579 -3.412 -0.705 1.00 84.25 222 ASN A C 1
ATOM 1676 O O . ASN A 1 222 ? 10.465 -2.931 -0.509 1.00 84.25 222 ASN A O 1
ATOM 1680 N N . TYR A 1 223 ? 11.896 -4.000 -1.865 1.00 90.56 223 TYR A N 1
ATOM 1681 C CA . TYR A 1 223 ? 10.903 -4.212 -2.918 1.00 90.56 223 TYR A CA 1
ATOM 1682 C C . TYR A 1 223 ? 9.834 -5.207 -2.466 1.00 90.56 223 TYR A C 1
ATOM 1684 O O . TYR A 1 223 ? 8.675 -5.068 -2.851 1.00 90.56 223 TYR A O 1
ATOM 1692 N N . LEU A 1 224 ? 10.206 -6.161 -1.603 1.00 89.75 224 LEU A N 1
ATOM 1693 C CA . LEU A 1 224 ? 9.294 -7.151 -1.030 1.00 89.75 224 LEU A CA 1
ATOM 1694 C C . LEU A 1 224 ? 8.229 -6.517 -0.129 1.00 89.75 224 LEU A C 1
ATOM 1696 O O . LEU A 1 224 ? 7.110 -7.006 -0.096 1.00 89.75 224 LEU A O 1
ATOM 1700 N N . ASP A 1 225 ? 8.521 -5.395 0.528 1.00 84.69 225 ASP A N 1
ATOM 1701 C CA . ASP A 1 225 ? 7.546 -4.703 1.387 1.00 84.69 225 ASP A CA 1
ATOM 1702 C C . ASP A 1 225 ? 6.472 -3.954 0.570 1.00 84.69 225 ASP 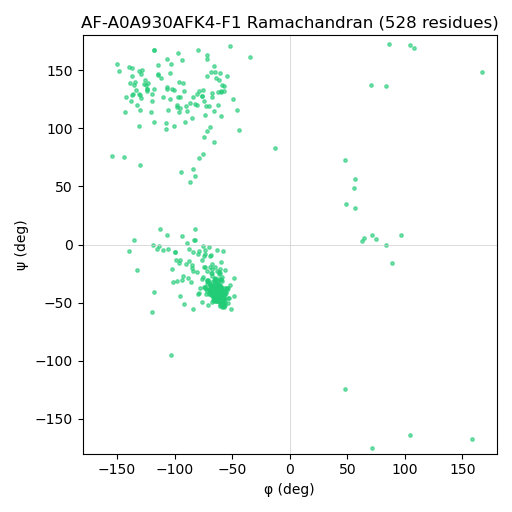A C 1
ATOM 1704 O O . ASP A 1 225 ? 5.517 -3.424 1.127 1.00 84.69 225 ASP A O 1
ATOM 1708 N N . ARG A 1 226 ? 6.654 -3.849 -0.754 1.00 85.38 226 ARG A N 1
ATOM 1709 C CA . ARG A 1 226 ? 5.858 -2.995 -1.655 1.00 85.38 226 ARG A CA 1
ATOM 1710 C C . ARG A 1 226 ? 5.016 -3.784 -2.653 1.00 85.38 226 ARG A C 1
ATOM 1712 O O . ARG A 1 226 ? 4.318 -3.182 -3.467 1.00 85.38 226 ARG A O 1
ATOM 1719 N N . ILE A 1 227 ? 5.102 -5.110 -2.639 1.00 90.75 227 ILE A N 1
ATOM 1720 C CA . ILE A 1 227 ? 4.336 -5.961 -3.551 1.00 90.75 227 ILE A CA 1
ATOM 1721 C C . ILE A 1 227 ? 3.005 -6.364 -2.924 1.00 90.75 227 ILE A C 1
ATOM 1723 O O . ILE A 1 227 ? 2.962 -6.804 -1.778 1.00 90.75 227 ILE A O 1
ATOM 1727 N N . MET A 1 228 ? 1.928 -6.222 -3.693 1.00 87.38 228 MET A N 1
ATOM 1728 C CA . MET A 1 228 ? 0.560 -6.512 -3.248 1.00 87.38 228 MET A CA 1
ATOM 1729 C C . MET A 1 228 ? -0.210 -7.365 -4.262 1.00 87.38 228 MET A C 1
ATOM 1731 O O . MET A 1 228 ? -1.192 -8.016 -3.906 1.00 87.38 228 MET A O 1
ATOM 1735 N N . SER A 1 229 ? 0.207 -7.374 -5.532 1.00 91.88 229 SER A N 1
ATOM 1736 C CA . SER A 1 229 ? -0.468 -8.104 -6.609 1.00 91.88 229 SER A CA 1
ATOM 1737 C C . SER A 1 229 ? 0.407 -9.185 -7.246 1.00 91.88 229 SER A C 1
ATOM 1739 O O . SER A 1 229 ? 1.627 -9.242 -7.076 1.00 91.88 229 SER A O 1
ATOM 1741 N N . LYS A 1 230 ? -0.227 -10.057 -8.036 1.00 95.94 230 LYS A N 1
ATOM 1742 C CA . LYS A 1 230 ? 0.472 -11.064 -8.844 1.00 95.94 230 LYS A CA 1
ATOM 1743 C C . LYS A 1 230 ? 1.395 -10.407 -9.876 1.00 95.94 230 LYS A C 1
ATOM 1745 O O . LYS A 1 230 ? 2.453 -10.951 -10.188 1.00 95.94 230 LYS A O 1
ATOM 1750 N N . GLU A 1 231 ? 0.992 -9.273 -10.428 1.00 97.00 231 GLU A N 1
ATOM 1751 C CA . GLU A 1 231 ? 1.761 -8.500 -11.398 1.00 97.00 231 GLU A CA 1
ATOM 1752 C C . GLU A 1 231 ? 2.980 -7.835 -10.745 1.00 97.00 231 GLU A C 1
ATOM 1754 O O . GLU A 1 231 ? 4.072 -7.893 -11.312 1.00 97.00 231 GLU A O 1
ATOM 1759 N N . ASP A 1 232 ? 2.848 -7.336 -9.511 1.00 96.88 232 ASP A N 1
ATOM 1760 C CA . ASP A 1 232 ? 3.989 -6.843 -8.728 1.00 96.88 232 ASP A CA 1
ATOM 1761 C C . ASP A 1 232 ? 5.020 -7.954 -8.488 1.00 96.88 232 ASP A C 1
ATOM 1763 O O . ASP A 1 232 ? 6.224 -7.753 -8.653 1.00 96.88 232 ASP A O 1
ATOM 1767 N N . VAL A 1 233 ? 4.540 -9.157 -8.150 1.00 97.06 233 VAL A N 1
ATOM 1768 C CA . VAL A 1 233 ? 5.379 -10.351 -7.980 1.00 97.06 233 VAL A CA 1
ATOM 1769 C C . VAL A 1 233 ? 6.119 -10.699 -9.270 1.00 97.06 233 VAL A C 1
ATOM 1771 O O . VAL A 1 233 ? 7.309 -11.000 -9.222 1.00 97.06 233 VAL A O 1
ATOM 1774 N N . GLN A 1 234 ? 5.445 -10.669 -10.424 1.00 97.31 234 GLN A N 1
ATOM 1775 C CA . GLN A 1 234 ? 6.086 -10.933 -11.719 1.00 97.31 234 GLN A CA 1
ATOM 1776 C C . GLN A 1 234 ? 7.186 -9.913 -12.019 1.00 97.31 234 GLN A C 1
ATOM 1778 O O . GLN A 1 234 ? 8.257 -10.296 -12.484 1.00 97.31 234 GLN A O 1
ATOM 1783 N N . MET A 1 235 ? 6.947 -8.640 -11.706 1.00 96.62 235 MET A N 1
ATOM 1784 C CA . MET A 1 235 ? 7.921 -7.577 -11.927 1.00 96.62 235 MET A CA 1
ATOM 1785 C C . MET A 1 235 ? 9.142 -7.740 -11.025 1.00 96.62 235 MET A C 1
ATOM 1787 O O . MET A 1 235 ? 10.269 -7.712 -11.510 1.00 96.62 235 MET A O 1
ATOM 1791 N N . VAL A 1 236 ? 8.938 -7.986 -9.729 1.00 95.31 236 VAL A N 1
ATOM 1792 C CA . VAL A 1 236 ? 10.044 -8.227 -8.794 1.00 95.31 236 VAL A CA 1
ATOM 1793 C C . VAL A 1 236 ? 10.833 -9.480 -9.173 1.00 95.31 236 VAL A C 1
ATOM 1795 O O . VAL A 1 236 ? 12.061 -9.448 -9.140 1.00 95.31 236 VAL A O 1
ATOM 1798 N N . LYS A 1 237 ? 10.163 -10.558 -9.607 1.00 95.75 237 LYS A N 1
ATOM 1799 C CA . LYS A 1 237 ? 10.841 -11.748 -10.144 1.00 95.75 237 LYS A CA 1
ATOM 1800 C C . LYS A 1 237 ? 11.739 -11.394 -11.322 1.00 95.75 237 LYS A C 1
ATOM 1802 O O . LYS A 1 237 ? 12.920 -11.709 -11.265 1.00 95.75 237 LYS A O 1
ATOM 1807 N N . ALA A 1 238 ? 11.195 -10.711 -12.330 1.00 95.31 238 ALA A N 1
ATOM 1808 C CA . ALA A 1 238 ? 11.936 -10.298 -13.518 1.00 95.31 238 ALA A CA 1
ATOM 1809 C C . ALA A 1 238 ? 13.176 -9.460 -13.158 1.00 95.31 238 ALA A C 1
ATOM 1811 O O . ALA A 1 238 ? 14.265 -9.716 -13.666 1.00 95.31 238 ALA A O 1
ATOM 1812 N N . ILE A 1 239 ? 13.045 -8.523 -12.213 1.00 92.81 239 ILE A N 1
ATOM 1813 C CA . ILE A 1 239 ? 14.169 -7.717 -11.712 1.00 92.81 239 ILE A CA 1
ATOM 1814 C C . ILE A 1 239 ? 15.221 -8.601 -11.026 1.00 92.81 239 ILE A C 1
ATOM 1816 O O . ILE A 1 239 ? 16.414 -8.482 -11.304 1.00 92.81 239 ILE A O 1
ATOM 1820 N N . PHE A 1 240 ? 14.801 -9.505 -10.138 1.00 92.19 240 PHE A N 1
ATOM 1821 C CA . PHE A 1 240 ? 15.702 -10.353 -9.352 1.00 92.19 240 PHE A CA 1
ATOM 1822 C C . PHE A 1 240 ? 16.438 -11.400 -10.197 1.00 92.19 240 PHE A C 1
ATOM 1824 O O . PHE A 1 240 ? 17.612 -11.684 -9.928 1.00 92.19 240 PHE A O 1
ATOM 1831 N N . THR A 1 241 ? 15.791 -11.924 -11.239 1.00 92.12 241 THR A N 1
ATOM 1832 C CA . THR A 1 241 ? 16.376 -12.885 -12.185 1.00 92.12 241 THR A CA 1
ATOM 1833 C C . THR A 1 241 ? 17.073 -12.230 -13.375 1.00 92.12 241 THR A C 1
ATOM 1835 O O . THR A 1 241 ? 17.590 -12.950 -14.222 1.00 92.12 241 THR A O 1
ATOM 1838 N N . ASP A 1 242 ? 17.1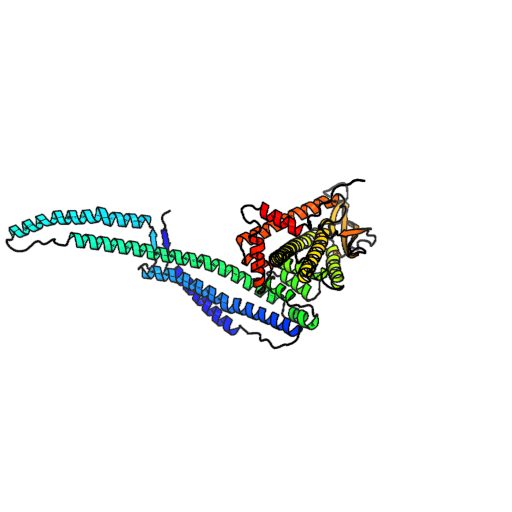06 -10.895 -13.438 1.00 91.12 242 ASP A N 1
ATOM 1839 C CA . ASP A 1 242 ? 17.633 -10.122 -14.569 1.00 91.12 242 ASP A CA 1
ATOM 1840 C C . ASP A 1 242 ? 16.950 -10.450 -15.915 1.00 91.12 242 ASP A C 1
ATOM 1842 O O . ASP A 1 242 ? 17.569 -10.362 -16.970 1.00 91.12 242 ASP A O 1
ATOM 1846 N N . ASP A 1 243 ? 15.664 -10.812 -15.890 1.00 94.19 243 ASP A N 1
ATOM 1847 C CA . ASP A 1 243 ? 14.813 -11.057 -17.068 1.00 94.19 243 ASP A CA 1
ATOM 1848 C C . ASP A 1 243 ? 14.029 -9.781 -17.421 1.00 94.19 243 ASP 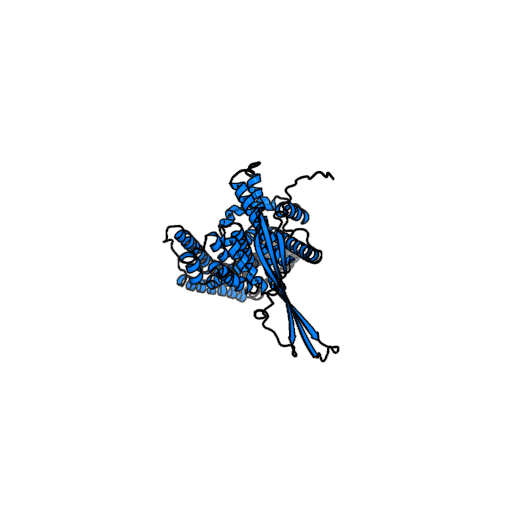A C 1
ATOM 1850 O O . ASP A 1 243 ? 12.806 -9.692 -17.295 1.00 94.19 243 ASP A O 1
ATOM 1854 N N . ILE A 1 244 ? 14.769 -8.729 -17.772 1.00 94.69 244 ILE A N 1
ATOM 1855 C CA . ILE A 1 244 ? 14.240 -7.368 -17.932 1.00 94.69 244 ILE A CA 1
ATOM 1856 C C . ILE A 1 244 ? 13.199 -7.283 -19.058 1.00 94.69 244 ILE A C 1
ATOM 1858 O O . ILE A 1 244 ? 12.211 -6.555 -18.952 1.00 94.69 244 ILE A O 1
ATOM 1862 N N . GLU A 1 245 ? 13.371 -8.059 -20.123 1.00 94.81 245 GLU A N 1
ATOM 1863 C CA . GLU A 1 245 ? 12.470 -8.111 -21.271 1.00 94.81 245 GLU A CA 1
ATOM 1864 C C . GLU A 1 245 ? 11.080 -8.642 -20.891 1.00 94.81 245 GLU A C 1
ATOM 1866 O O . GLU A 1 245 ? 10.072 -8.238 -21.485 1.00 94.81 245 GLU A O 1
ATOM 1871 N N . ALA A 1 246 ? 10.997 -9.516 -19.880 1.00 96.44 246 ALA A N 1
ATOM 1872 C CA . ALA A 1 246 ? 9.730 -10.050 -19.398 1.00 96.44 246 ALA A CA 1
ATOM 1873 C C . ALA A 1 246 ? 8.847 -8.993 -18.720 1.00 96.44 246 ALA A C 1
ATOM 1875 O O . ALA A 1 246 ? 7.625 -9.160 -18.697 1.00 96.44 246 ALA A O 1
ATOM 1876 N N . ILE A 1 247 ? 9.413 -7.876 -18.245 1.00 97.12 247 ILE A N 1
ATOM 1877 C CA . ILE A 1 247 ? 8.656 -6.798 -17.586 1.00 97.12 247 ILE A CA 1
ATOM 1878 C C . ILE A 1 247 ? 7.550 -6.269 -18.509 1.00 97.12 247 ILE A C 1
ATOM 1880 O O . ILE A 1 247 ? 6.401 -6.125 -18.095 1.00 97.12 247 ILE A O 1
ATOM 1884 N N . MET A 1 248 ? 7.840 -6.083 -19.800 1.00 95.50 248 MET A N 1
ATOM 1885 C CA . MET A 1 248 ? 6.848 -5.593 -20.763 1.00 95.50 248 MET A CA 1
ATOM 1886 C C . MET A 1 248 ? 5.787 -6.636 -21.156 1.00 95.50 248 MET A C 1
ATOM 1888 O O . MET A 1 248 ? 4.831 -6.316 -21.876 1.00 95.50 248 MET A O 1
ATOM 1892 N N . ASN A 1 249 ? 5.901 -7.883 -20.690 1.00 94.88 249 ASN A N 1
ATOM 1893 C CA . ASN A 1 249 ? 4.848 -8.894 -20.822 1.00 94.88 249 ASN A CA 1
ATOM 1894 C C . ASN A 1 249 ? 3.794 -8.785 -19.715 1.00 94.88 249 ASN A C 1
ATOM 1896 O O . ASN A 1 249 ? 2.650 -9.167 -19.957 1.00 94.88 249 ASN A O 1
ATOM 1900 N N . ILE A 1 250 ? 4.130 -8.182 -18.574 1.00 96.25 250 ILE A N 1
ATOM 1901 C CA . ILE A 1 250 ? 3.228 -7.995 -17.431 1.00 96.25 250 ILE A CA 1
ATOM 1902 C C . ILE A 1 250 ? 2.065 -7.083 -17.827 1.00 96.25 250 ILE A C 1
ATOM 1904 O O . ILE A 1 250 ? 2.229 -6.165 -18.634 1.00 96.25 250 ILE A O 1
ATOM 1908 N N . ASP A 1 251 ? 0.870 -7.362 -17.316 1.00 94.44 251 ASP A N 1
ATOM 1909 C CA . ASP A 1 251 ? -0.301 -6.509 -17.514 1.00 94.44 251 ASP A CA 1
ATOM 1910 C C . ASP A 1 251 ? -0.111 -5.190 -16.747 1.00 94.44 251 ASP A C 1
ATOM 1912 O O . ASP A 1 251 ? -0.240 -5.151 -15.523 1.00 94.44 251 ASP A O 1
ATOM 1916 N N . SER A 1 252 ? 0.259 -4.124 -17.464 1.00 92.00 252 SER A N 1
ATOM 1917 C CA . SER A 1 252 ? 0.644 -2.838 -16.871 1.00 92.00 252 SER A CA 1
ATOM 1918 C C . SER A 1 252 ? -0.481 -2.228 -16.038 1.00 92.00 252 SER A C 1
ATOM 1920 O O . SER A 1 252 ? -0.212 -1.617 -15.007 1.00 92.00 252 SER A O 1
ATOM 1922 N N . SER A 1 253 ? -1.742 -2.492 -16.395 1.00 92.31 253 SER A N 1
ATOM 1923 C CA . SER A 1 253 ? -2.887 -1.851 -15.745 1.00 92.31 253 SER A CA 1
ATOM 1924 C C . SER A 1 253 ? -3.216 -2.479 -14.391 1.00 92.31 253 SER A C 1
ATOM 1926 O O . SER A 1 253 ? -4.125 -2.023 -13.701 1.00 92.31 253 SER A O 1
ATOM 1928 N N . LYS A 1 254 ? -2.527 -3.570 -14.038 1.00 94.88 254 LYS A N 1
ATOM 1929 C CA . LYS A 1 254 ? -2.697 -4.330 -12.792 1.00 94.88 254 LYS A CA 1
ATOM 1930 C C . LYS A 1 254 ? -1.463 -4.295 -11.890 1.00 94.88 254 LYS A C 1
ATOM 1932 O O . LYS A 1 254 ? -1.505 -4.830 -10.780 1.00 94.88 254 LYS A O 1
ATOM 1937 N N . ILE A 1 255 ? -0.378 -3.666 -12.340 1.00 93.94 255 ILE A N 1
ATOM 1938 C CA . ILE A 1 255 ? 0.754 -3.342 -11.470 1.00 93.94 255 ILE A CA 1
ATOM 1939 C C . ILE A 1 255 ? 0.276 -2.277 -10.479 1.00 93.94 255 ILE A C 1
ATOM 1941 O O . ILE A 1 255 ? -0.342 -1.281 -10.865 1.00 93.94 255 ILE A O 1
ATOM 1945 N N . SER A 1 256 ? 0.527 -2.494 -9.192 1.00 91.81 256 SER A N 1
ATOM 1946 C CA . SER A 1 256 ? 0.114 -1.552 -8.157 1.00 91.81 256 SER A CA 1
ATOM 1947 C C . SER A 1 256 ? 0.972 -0.281 -8.189 1.00 91.81 256 SER A C 1
ATOM 1949 O O . SER A 1 256 ? 2.081 -0.256 -8.732 1.00 91.81 256 SER A O 1
ATOM 1951 N N . LYS A 1 257 ? 0.495 0.798 -7.552 1.00 88.06 257 LYS A N 1
ATOM 1952 C CA . LYS A 1 257 ? 1.289 2.031 -7.404 1.00 88.06 257 LYS A CA 1
ATOM 1953 C C . LYS A 1 257 ? 2.634 1.759 -6.716 1.00 88.06 257 LYS A C 1
ATOM 1955 O O . LYS A 1 257 ? 3.654 2.294 -7.141 1.00 88.06 257 LYS A O 1
ATOM 1960 N N . SER A 1 258 ? 2.653 0.910 -5.687 1.00 86.12 258 SER A N 1
ATOM 1961 C CA . SER A 1 258 ? 3.872 0.512 -4.970 1.00 86.12 258 SER A CA 1
ATOM 1962 C C . SER A 1 258 ? 4.771 -0.403 -5.810 1.00 86.12 258 SER A C 1
ATOM 1964 O O . SER A 1 258 ? 5.994 -0.268 -5.759 1.00 86.12 258 SER A O 1
ATOM 1966 N N . GLY A 1 259 ? 4.192 -1.238 -6.678 1.00 92.25 259 GLY A N 1
ATOM 1967 C CA . GLY A 1 259 ? 4.921 -1.940 -7.731 1.00 92.25 259 GLY A CA 1
ATOM 1968 C C . GLY A 1 259 ? 5.675 -0.965 -8.639 1.00 92.25 259 GLY A C 1
ATOM 1969 O O . GLY A 1 259 ? 6.889 -1.087 -8.808 1.00 92.25 259 GLY A O 1
ATOM 1970 N N . TYR A 1 260 ? 5.002 0.053 -9.178 1.00 94.50 260 TYR A N 1
ATOM 1971 C CA . TYR A 1 260 ? 5.656 1.062 -10.022 1.00 94.50 260 TYR A CA 1
ATOM 1972 C C . TYR A 1 260 ? 6.753 1.856 -9.299 1.00 94.50 260 TYR A C 1
ATOM 1974 O O . TYR A 1 260 ? 7.705 2.296 -9.941 1.00 94.50 260 TYR A O 1
ATOM 1982 N N . GLN A 1 261 ? 6.700 1.978 -7.969 1.00 91.25 261 GLN A N 1
ATOM 1983 C CA . GLN A 1 261 ? 7.818 2.527 -7.192 1.00 91.25 261 GLN A CA 1
ATOM 1984 C C . GLN A 1 261 ? 9.048 1.617 -7.198 1.00 91.25 261 GLN A C 1
ATOM 1986 O O . GLN A 1 261 ? 10.162 2.129 -7.291 1.00 91.25 261 GLN A O 1
ATOM 1991 N N . ASN A 1 262 ? 8.874 0.291 -7.131 1.00 93.12 262 ASN A N 1
ATOM 1992 C CA . ASN A 1 262 ? 9.992 -0.643 -7.311 1.00 93.12 262 ASN A CA 1
ATOM 1993 C C . ASN A 1 262 ? 10.605 -0.473 -8.701 1.00 93.12 262 ASN A C 1
ATOM 1995 O O . ASN A 1 262 ? 11.823 -0.373 -8.821 1.00 93.12 262 ASN A O 1
ATOM 1999 N N . MET A 1 263 ? 9.764 -0.356 -9.735 1.00 95.44 263 MET A N 1
ATOM 2000 C CA . MET A 1 263 ? 10.235 -0.100 -11.096 1.00 95.44 263 MET A CA 1
ATOM 2001 C C . MET A 1 263 ? 11.002 1.222 -11.193 1.00 95.44 263 MET A C 1
ATOM 2003 O O . MET A 1 263 ? 12.084 1.247 -11.761 1.00 95.44 263 MET A O 1
ATOM 2007 N N . ALA A 1 264 ? 10.491 2.311 -10.613 1.00 94.75 264 ALA A N 1
ATOM 2008 C CA . ALA A 1 264 ? 11.168 3.607 -10.635 1.00 94.75 264 ALA A CA 1
ATOM 2009 C C . ALA A 1 264 ? 12.534 3.563 -9.934 1.00 94.75 264 ALA A C 1
ATOM 2011 O O . ALA A 1 264 ? 13.499 4.113 -10.456 1.00 94.75 264 ALA A O 1
ATOM 2012 N N . ARG A 1 265 ? 12.645 2.870 -8.793 1.00 92.06 265 ARG A N 1
ATOM 2013 C CA . ARG A 1 265 ? 13.931 2.666 -8.105 1.00 92.06 265 ARG A CA 1
ATOM 2014 C C . ARG A 1 265 ? 14.903 1.837 -8.932 1.00 92.06 265 ARG A C 1
ATOM 2016 O O . ARG A 1 265 ? 16.086 2.150 -8.967 1.00 92.06 265 ARG A O 1
ATOM 2023 N N . GLU A 1 266 ? 14.408 0.806 -9.605 1.00 93.12 266 GLU A N 1
ATOM 2024 C CA . GLU A 1 266 ? 15.244 -0.025 -10.463 1.00 93.12 266 GLU A CA 1
ATOM 2025 C C . GLU A 1 266 ? 15.713 0.754 -11.703 1.00 93.12 266 GLU A C 1
ATOM 2027 O O . GLU A 1 266 ? 16.894 0.702 -12.032 1.00 93.12 266 GLU A O 1
ATOM 2032 N N . VAL A 1 267 ? 14.839 1.558 -12.328 1.00 94.19 267 VAL A N 1
ATOM 2033 C CA . VAL A 1 267 ? 15.248 2.489 -13.392 1.00 94.19 267 VAL A CA 1
ATOM 2034 C C . VAL A 1 267 ? 16.292 3.464 -12.855 1.00 94.19 267 VAL A C 1
ATOM 2036 O O . VAL A 1 267 ? 17.338 3.587 -13.472 1.00 94.19 267 VAL A O 1
ATOM 2039 N N . LEU A 1 268 ? 16.075 4.110 -11.702 1.00 91.69 268 LEU A N 1
ATOM 2040 C CA . LEU A 1 268 ? 17.071 5.005 -11.095 1.00 91.69 268 LEU A CA 1
ATOM 2041 C C . LEU A 1 268 ? 18.428 4.305 -10.930 1.00 91.69 268 LEU A C 1
ATOM 2043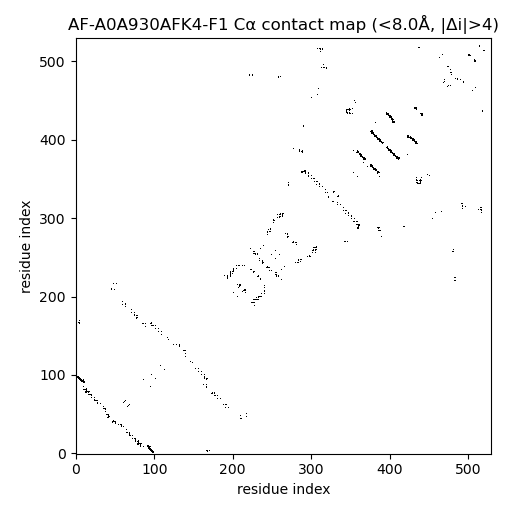 O O . LEU A 1 268 ? 19.453 4.860 -11.319 1.00 91.69 268 LEU A O 1
ATOM 2047 N N . ALA A 1 269 ? 18.432 3.069 -10.424 1.00 89.88 269 ALA A N 1
ATOM 2048 C CA . ALA A 1 269 ? 19.649 2.284 -10.241 1.00 89.88 269 ALA A CA 1
ATOM 2049 C C . ALA A 1 269 ? 20.422 2.056 -11.555 1.00 89.88 269 ALA A C 1
ATOM 2051 O O . ALA A 1 269 ? 21.650 1.971 -11.542 1.00 89.88 269 ALA A O 1
ATOM 2052 N N . TRP A 1 270 ? 19.731 1.978 -12.697 1.00 90.69 270 TRP A N 1
ATOM 2053 C CA . TRP A 1 270 ? 20.360 1.851 -14.017 1.00 90.69 270 TRP A CA 1
ATOM 2054 C C . TRP A 1 270 ? 20.999 3.148 -14.522 1.00 90.69 270 TRP A C 1
ATOM 2056 O O . TRP A 1 270 ? 21.863 3.087 -15.391 1.00 90.69 270 TRP A O 1
ATOM 2066 N N . PHE A 1 271 ? 20.610 4.303 -13.982 1.00 85.75 271 PHE A N 1
ATOM 2067 C CA . PHE A 1 271 ? 21.232 5.592 -14.300 1.00 85.75 271 PHE A CA 1
ATOM 2068 C C . PHE A 1 271 ? 22.366 5.938 -13.321 1.00 85.75 271 PHE A C 1
ATOM 2070 O O . PHE A 1 271 ? 23.327 6.589 -13.720 1.00 85.75 271 PHE A O 1
ATOM 2077 N N . THR A 1 272 ? 22.312 5.437 -12.080 1.00 77.94 272 THR A N 1
ATOM 2078 C CA . THR A 1 272 ? 23.346 5.671 -11.054 1.00 77.94 272 THR A CA 1
ATOM 2079 C C . THR A 1 272 ? 24.536 4.702 -11.112 1.00 77.94 272 THR A C 1
ATOM 2081 O O . THR A 1 272 ? 25.592 5.013 -10.561 1.00 77.94 272 THR A O 1
ATOM 2084 N N . SER A 1 273 ? 24.391 3.529 -11.742 1.00 62.03 273 SER A N 1
ATOM 2085 C CA . SER A 1 273 ? 25.398 2.451 -11.716 1.00 62.03 273 SER A CA 1
ATOM 2086 C C . SER A 1 273 ? 26.209 2.326 -13.021 1.00 62.03 273 SER A C 1
ATOM 2088 O O . SER A 1 273 ? 25.677 2.536 -14.107 1.00 62.03 273 SER A O 1
ATOM 2090 N N . ASP A 1 274 ? 27.484 1.920 -12.883 1.00 58.94 274 ASP A N 1
ATOM 2091 C CA . ASP A 1 274 ? 28.491 1.466 -13.882 1.00 58.94 274 ASP A CA 1
ATOM 2092 C C . ASP A 1 274 ? 27.884 0.659 -15.087 1.00 58.94 274 ASP A C 1
ATOM 2094 O O . ASP A 1 274 ? 26.780 0.124 -14.960 1.00 58.94 274 ASP A O 1
ATOM 2098 N N . PRO A 1 275 ? 28.562 0.482 -16.252 1.00 58.84 275 PRO A N 1
ATOM 2099 C CA . PRO A 1 275 ? 28.030 0.457 -17.637 1.00 58.84 275 PRO A CA 1
ATOM 2100 C C . PRO A 1 275 ? 26.941 -0.571 -17.997 1.00 58.84 275 PRO A C 1
ATOM 2102 O O . PRO A 1 275 ? 26.399 -0.528 -19.099 1.00 58.84 275 PRO A O 1
ATOM 2105 N N . LYS A 1 276 ? 26.575 -1.482 -17.092 1.00 79.75 276 LYS A N 1
ATOM 2106 C CA . LYS A 1 276 ? 25.455 -2.418 -17.275 1.00 79.75 276 LYS A CA 1
ATOM 2107 C C . LYS A 1 276 ? 24.083 -1.754 -17.142 1.00 79.75 276 LYS A C 1
ATOM 2109 O O . LYS A 1 276 ? 23.095 -2.327 -17.591 1.00 79.75 276 LYS A O 1
ATOM 2114 N N . GLY A 1 277 ? 23.995 -0.578 -16.518 1.00 87.81 277 GLY A N 1
ATOM 2115 C CA . GLY A 1 277 ? 22.735 0.158 -16.392 1.00 87.81 277 GLY A CA 1
ATOM 2116 C C . GLY A 1 277 ? 22.138 0.549 -17.749 1.00 87.81 277 GLY A C 1
ATOM 2117 O O . GLY A 1 277 ? 20.977 0.247 -18.030 1.00 87.81 277 GLY A O 1
ATOM 2118 N N . GLU A 1 278 ? 22.967 1.101 -18.641 1.00 88.88 278 GLU A N 1
ATOM 2119 C CA . GLU A 1 278 ? 22.580 1.420 -20.023 1.00 88.88 278 GLU A CA 1
ATOM 2120 C C . GLU A 1 278 ? 22.114 0.166 -20.785 1.00 88.88 278 GLU A C 1
ATOM 2122 O O . GLU A 1 278 ? 21.090 0.199 -21.467 1.00 88.88 278 GLU A O 1
ATOM 2127 N N . GLU A 1 279 ? 22.815 -0.963 -20.625 1.00 91.56 279 GLU A N 1
ATOM 2128 C CA . GLU A 1 279 ? 22.434 -2.246 -21.228 1.00 91.56 279 GLU A CA 1
ATOM 2129 C C . GLU A 1 279 ? 21.045 -2.705 -20.759 1.00 91.56 279 GLU A C 1
ATOM 2131 O O . GLU A 1 279 ? 20.193 -3.038 -21.583 1.00 91.56 279 GLU A O 1
ATOM 2136 N N . LYS A 1 280 ? 20.780 -2.679 -19.447 1.00 93.12 280 LYS A N 1
ATOM 2137 C CA . LYS A 1 280 ? 19.474 -3.060 -18.882 1.00 93.12 280 LYS A CA 1
ATOM 2138 C C . LYS A 1 280 ? 18.354 -2.150 -19.367 1.00 93.12 280 LYS A C 1
ATOM 2140 O O . LYS A 1 280 ? 17.298 -2.644 -19.767 1.00 93.12 280 LYS A O 1
ATOM 2145 N N . MET A 1 281 ? 18.592 -0.840 -19.398 1.00 93.75 281 MET A N 1
ATOM 2146 C CA . MET A 1 281 ? 17.614 0.105 -19.923 1.00 93.75 281 MET A CA 1
ATOM 2147 C C . MET A 1 281 ? 17.341 -0.159 -21.409 1.00 93.75 281 MET A C 1
ATOM 2149 O O . MET A 1 281 ? 16.185 -0.226 -21.816 1.00 93.75 281 MET A O 1
ATOM 2153 N N . ASN A 1 282 ? 18.372 -0.420 -22.216 1.00 94.00 282 ASN A N 1
ATOM 2154 C CA . ASN A 1 282 ? 18.208 -0.772 -23.627 1.00 94.00 282 ASN A CA 1
ATOM 2155 C C . ASN A 1 282 ? 17.491 -2.114 -23.846 1.00 94.00 282 ASN A C 1
ATOM 2157 O O . ASN A 1 282 ? 16.703 -2.224 -24.784 1.00 94.00 282 ASN A O 1
ATOM 2161 N N . ARG A 1 283 ? 17.686 -3.114 -22.977 1.00 95.50 283 ARG A N 1
ATOM 2162 C CA . ARG A 1 283 ? 16.907 -4.368 -22.993 1.00 95.50 283 ARG A CA 1
ATOM 2163 C C . ARG A 1 283 ? 15.425 -4.109 -22.721 1.00 95.50 283 ARG A C 1
ATOM 2165 O O . ARG A 1 283 ? 14.567 -4.585 -23.470 1.00 95.50 283 ARG A O 1
ATOM 2172 N N . LEU A 1 284 ? 15.114 -3.284 -21.715 1.00 96.81 284 LEU A N 1
ATOM 2173 C CA . LEU A 1 284 ? 13.739 -2.861 -21.438 1.00 96.81 284 LEU A CA 1
ATOM 2174 C C . LEU A 1 284 ? 13.136 -2.131 -22.648 1.00 96.81 284 LEU A C 1
ATOM 2176 O O . LEU A 1 284 ? 12.058 -2.500 -23.114 1.00 96.81 284 LEU A O 1
ATOM 2180 N N . LEU A 1 285 ? 13.838 -1.138 -23.193 1.00 95.56 285 LEU A N 1
ATOM 2181 C CA . LEU A 1 285 ? 13.388 -0.354 -24.345 1.00 95.56 285 LEU A CA 1
ATOM 2182 C C . LEU A 1 285 ? 13.193 -1.213 -25.603 1.00 95.56 285 LEU A C 1
ATOM 2184 O O . LEU A 1 285 ? 12.184 -1.074 -26.296 1.00 95.56 285 LEU A O 1
ATOM 2188 N N . GLY A 1 286 ? 14.098 -2.158 -25.865 1.00 93.25 286 GLY A N 1
ATOM 2189 C CA . GLY A 1 286 ? 13.980 -3.107 -26.974 1.00 93.25 286 GLY A CA 1
ATOM 2190 C C . GLY A 1 286 ? 12.717 -3.966 -26.876 1.00 93.25 286 GLY A C 1
ATOM 2191 O O . GLY A 1 286 ? 12.048 -4.218 -27.880 1.00 93.25 286 GLY A O 1
ATOM 2192 N N . SER A 1 287 ? 12.314 -4.349 -25.661 1.00 94.00 287 SER A N 1
ATOM 2193 C CA . SER A 1 287 ? 11.075 -5.106 -25.448 1.00 94.00 287 SER A CA 1
ATOM 2194 C C . SER A 1 287 ? 9.801 -4.289 -25.734 1.00 94.00 287 SER A C 1
ATOM 2196 O O . SER A 1 287 ? 8.769 -4.868 -26.087 1.00 94.00 287 SER A O 1
ATOM 2198 N N . MET A 1 288 ? 9.863 -2.952 -25.650 1.00 94.94 288 MET A N 1
ATOM 2199 C CA . MET A 1 288 ? 8.722 -2.059 -25.895 1.00 94.94 288 MET A CA 1
ATOM 2200 C C . MET A 1 288 ? 8.333 -1.973 -27.372 1.00 94.94 288 MET A C 1
ATOM 2202 O O . MET A 1 288 ? 7.147 -1.819 -27.662 1.00 94.94 288 MET A O 1
ATOM 2206 N N . GLU A 1 289 ? 9.283 -2.114 -28.307 1.00 90.12 289 GLU A N 1
ATOM 2207 C CA . GLU A 1 289 ? 9.043 -1.981 -29.759 1.00 90.12 289 GLU A CA 1
ATOM 2208 C C . GLU A 1 289 ? 7.901 -2.894 -30.241 1.00 90.12 289 GLU A C 1
ATOM 2210 O O . GLU A 1 289 ? 7.075 -2.507 -31.072 1.00 90.12 289 GLU A O 1
ATOM 2215 N N . ASN A 1 290 ? 7.816 -4.099 -29.668 1.00 86.06 290 ASN A N 1
ATOM 2216 C CA . ASN A 1 290 ? 6.824 -5.114 -30.020 1.00 86.06 290 ASN A CA 1
ATOM 2217 C C . ASN A 1 290 ? 5.560 -5.085 -29.144 1.00 86.06 290 ASN A C 1
ATOM 2219 O O . ASN A 1 290 ? 4.724 -5.984 -29.246 1.00 86.06 290 ASN A O 1
ATOM 2223 N N . LYS A 1 291 ? 5.393 -4.083 -28.275 1.00 91.38 291 LYS A N 1
ATOM 2224 C CA . LYS A 1 291 ? 4.170 -3.881 -27.482 1.00 91.38 291 LYS A CA 1
ATOM 2225 C C . LYS A 1 291 ? 3.335 -2.757 -28.058 1.00 91.38 291 LYS A C 1
ATOM 2227 O O . LYS A 1 291 ? 3.851 -1.884 -28.743 1.00 91.38 291 LYS A O 1
ATOM 2232 N N . THR A 1 292 ? 2.030 -2.775 -27.808 1.00 92.00 292 THR A N 1
ATOM 2233 C CA . THR A 1 292 ? 1.139 -1.706 -28.278 1.00 92.00 292 THR A CA 1
ATOM 2234 C C . THR A 1 292 ? 1.551 -0.365 -27.675 1.00 92.00 292 THR A C 1
ATOM 2236 O O . THR A 1 292 ? 1.836 -0.315 -26.477 1.00 92.00 292 THR A O 1
ATOM 2239 N N . LYS A 1 293 ? 1.473 0.725 -28.445 1.00 92.00 293 LYS A N 1
ATOM 2240 C CA . LYS A 1 293 ? 1.734 2.092 -27.950 1.00 92.00 293 LYS A CA 1
ATOM 2241 C C . LYS A 1 293 ? 0.939 2.448 -26.689 1.00 92.00 293 LYS A C 1
ATOM 2243 O O . LYS A 1 293 ? 1.461 3.142 -25.830 1.00 92.00 293 LYS A O 1
ATOM 2248 N N . GLY A 1 294 ? -0.296 1.948 -26.555 1.00 93.12 294 GLY A N 1
ATOM 2249 C CA . GLY A 1 294 ? -1.117 2.131 -25.349 1.00 93.12 294 GLY A CA 1
ATOM 2250 C C . GLY A 1 294 ? -0.466 1.530 -24.100 1.00 93.12 294 GLY A C 1
ATOM 2251 O O . GLY A 1 294 ? -0.231 2.243 -23.132 1.00 93.12 294 GLY A O 1
ATOM 2252 N N . LYS A 1 295 ? -0.078 0.250 -24.165 1.00 94.75 295 LYS A N 1
ATOM 2253 C CA . LYS A 1 295 ? 0.650 -0.439 -23.088 1.00 94.75 295 LYS A CA 1
ATOM 2254 C C . LYS A 1 295 ? 1.974 0.243 -22.730 1.00 94.75 295 LYS A C 1
ATOM 2256 O O . LYS A 1 295 ? 2.273 0.429 -21.557 1.00 94.75 295 LYS A O 1
ATOM 2261 N N . VAL A 1 296 ? 2.767 0.613 -23.739 1.00 96.38 296 VAL A N 1
ATOM 2262 C CA . VAL A 1 296 ? 4.056 1.295 -23.527 1.00 96.38 296 VAL A CA 1
ATOM 2263 C C . VAL A 1 296 ? 3.843 2.643 -22.839 1.00 96.38 296 VAL A C 1
ATOM 2265 O O . VAL A 1 296 ? 4.511 2.920 -21.848 1.00 96.38 296 VAL A O 1
ATOM 2268 N N . LYS A 1 297 ? 2.866 3.433 -23.309 1.00 94.62 297 LYS A N 1
ATOM 2269 C CA . LYS A 1 297 ? 2.470 4.706 -22.696 1.00 94.62 297 LYS A CA 1
ATOM 2270 C C . LYS A 1 297 ? 2.077 4.534 -21.231 1.00 94.62 297 LYS A C 1
ATOM 2272 O O . LYS A 1 297 ? 2.525 5.315 -20.396 1.00 94.62 297 LYS A O 1
ATOM 2277 N N . GLU A 1 298 ? 1.215 3.571 -20.929 1.00 95.69 298 GLU A N 1
ATOM 2278 C CA . GLU A 1 298 ? 0.730 3.329 -19.570 1.00 95.69 298 GLU A CA 1
ATOM 2279 C C . GLU A 1 298 ? 1.883 2.954 -18.634 1.00 95.69 298 GLU A C 1
ATOM 2281 O O . GLU A 1 298 ? 2.078 3.597 -17.604 1.00 95.69 298 GLU A O 1
ATOM 2286 N N . PHE A 1 299 ? 2.720 1.999 -19.052 1.00 97.62 299 PHE A N 1
ATOM 2287 C CA . PHE A 1 299 ? 3.901 1.590 -18.299 1.00 97.62 299 PHE A CA 1
ATOM 2288 C C . PHE A 1 299 ? 4.861 2.759 -18.040 1.00 97.62 299 PHE A C 1
ATOM 2290 O O . PHE A 1 299 ? 5.212 3.018 -16.891 1.00 97.62 299 PHE A O 1
ATOM 2297 N N . SER A 1 300 ? 5.267 3.492 -19.084 1.00 94.94 300 SER A N 1
ATOM 2298 C CA . SER A 1 300 ? 6.227 4.592 -18.935 1.00 94.94 300 SER A CA 1
ATOM 2299 C C . SER A 1 300 ? 5.670 5.733 -18.087 1.00 94.94 300 SER A C 1
ATOM 2301 O O . SER A 1 300 ? 6.411 6.334 -17.316 1.00 94.94 300 SER A O 1
ATOM 2303 N N . THR A 1 301 ? 4.370 6.026 -18.205 1.00 91.69 301 THR A N 1
ATOM 2304 C CA . THR A 1 301 ? 3.715 7.089 -17.431 1.00 91.69 301 THR A CA 1
ATOM 2305 C C . THR A 1 301 ? 3.671 6.735 -15.951 1.00 91.69 301 THR A C 1
ATOM 2307 O O . THR A 1 301 ? 4.108 7.536 -15.131 1.00 91.69 301 THR A O 1
ATOM 2310 N N . ASN A 1 302 ? 3.220 5.529 -15.602 1.00 94.94 302 ASN A N 1
ATOM 2311 C CA . ASN A 1 302 ? 3.108 5.116 -14.204 1.00 94.94 302 ASN A CA 1
ATOM 2312 C C . ASN A 1 302 ? 4.482 5.003 -13.522 1.00 94.94 302 ASN A C 1
ATOM 2314 O O . ASN A 1 302 ? 4.640 5.441 -12.381 1.00 94.94 302 ASN A O 1
ATOM 2318 N N . THR A 1 303 ? 5.506 4.512 -14.231 1.00 95.94 303 THR A N 1
ATOM 2319 C CA . THR A 1 303 ? 6.888 4.540 -13.725 1.00 95.94 303 THR A CA 1
ATOM 2320 C C . THR A 1 303 ? 7.397 5.979 -13.554 1.00 95.94 303 THR A C 1
ATOM 2322 O O . THR A 1 303 ? 8.073 6.265 -12.567 1.00 95.94 303 THR A O 1
ATOM 2325 N N . ASN A 1 304 ? 7.057 6.911 -14.456 1.00 90.38 304 ASN A N 1
ATOM 2326 C CA . ASN A 1 304 ? 7.469 8.316 -14.334 1.00 90.38 304 ASN A CA 1
ATOM 2327 C C . ASN A 1 304 ? 6.772 9.034 -13.169 1.00 90.38 304 ASN A C 1
ATOM 2329 O O . ASN A 1 304 ? 7.412 9.782 -12.438 1.00 90.38 304 ASN A O 1
ATOM 2333 N N . ILE A 1 305 ? 5.487 8.755 -12.939 1.00 87.19 305 ILE A N 1
ATOM 2334 C CA . ILE A 1 305 ? 4.754 9.235 -11.759 1.00 87.19 305 ILE A CA 1
ATOM 2335 C C . ILE A 1 305 ? 5.461 8.775 -10.477 1.00 87.19 305 ILE A C 1
ATOM 2337 O O . ILE A 1 305 ? 5.723 9.576 -9.581 1.00 87.19 305 ILE A O 1
ATOM 2341 N N . ALA A 1 306 ? 5.841 7.498 -10.400 1.00 90.69 306 ALA A N 1
ATOM 2342 C CA . ALA A 1 306 ? 6.585 6.990 -9.255 1.00 90.69 306 ALA A CA 1
ATOM 2343 C C . ALA A 1 306 ? 7.984 7.632 -9.121 1.00 90.69 306 ALA A C 1
ATOM 2345 O O . ALA A 1 306 ? 8.399 7.949 -8.006 1.00 90.69 306 ALA A O 1
ATOM 2346 N N . MET A 1 307 ? 8.684 7.892 -10.232 1.00 89.25 307 MET A N 1
ATOM 2347 C CA . MET A 1 307 ? 9.960 8.624 -10.239 1.00 89.25 307 MET A CA 1
ATOM 2348 C C . MET A 1 307 ? 9.806 10.058 -9.716 1.00 89.25 307 MET A C 1
ATOM 2350 O O . MET A 1 307 ? 10.616 10.509 -8.909 1.00 89.25 307 MET A O 1
ATOM 2354 N N . LYS A 1 308 ? 8.737 10.761 -10.104 1.00 83.44 308 LYS A N 1
ATOM 2355 C CA . LYS A 1 308 ? 8.416 12.110 -9.610 1.00 83.44 308 LYS A CA 1
ATOM 2356 C C . LYS A 1 308 ? 8.223 12.130 -8.097 1.00 83.44 308 LYS A C 1
ATOM 2358 O O . LYS A 1 308 ? 8.723 13.029 -7.424 1.00 83.44 308 LYS A O 1
ATOM 2363 N N . VAL A 1 309 ? 7.583 11.107 -7.531 1.00 81.50 309 VAL A N 1
ATOM 2364 C CA . VAL A 1 309 ? 7.492 10.968 -6.070 1.00 81.50 309 VAL A CA 1
ATOM 2365 C C . VAL A 1 309 ? 8.878 10.793 -5.433 1.00 81.50 309 VAL A C 1
ATOM 2367 O O . VAL A 1 309 ? 9.158 11.425 -4.414 1.00 81.50 309 VAL A O 1
ATOM 2370 N N . LEU A 1 310 ? 9.774 9.998 -6.031 1.00 83.50 310 LEU A N 1
ATOM 2371 C CA . LEU A 1 310 ? 11.152 9.855 -5.537 1.00 83.50 310 LEU A CA 1
ATOM 2372 C C . LEU A 1 310 ? 11.924 11.184 -5.582 1.00 83.50 310 LEU A C 1
ATOM 2374 O O . LEU A 1 310 ? 12.567 11.527 -4.591 1.00 83.50 310 LEU A O 1
ATOM 2378 N N . GLN A 1 311 ? 11.791 11.962 -6.662 1.00 82.44 311 GLN A N 1
ATOM 2379 C CA . GLN A 1 311 ? 12.386 13.302 -6.784 1.00 82.44 311 GLN A CA 1
ATOM 2380 C C . GLN A 1 311 ? 11.935 14.229 -5.651 1.00 82.44 311 GLN A C 1
ATOM 2382 O O . GLN A 1 311 ? 12.750 14.930 -5.054 1.00 82.44 311 GLN A O 1
ATOM 2387 N N . LYS A 1 312 ? 10.645 14.201 -5.301 1.00 75.00 312 LYS A N 1
ATOM 2388 C CA . LYS A 1 312 ? 10.101 15.011 -4.200 1.00 75.00 312 LYS A CA 1
ATOM 2389 C C . LYS A 1 312 ? 10.661 14.607 -2.846 1.00 75.00 312 LYS A C 1
ATOM 2391 O O . LYS A 1 312 ? 11.045 15.470 -2.060 1.00 75.00 312 LYS A O 1
ATOM 2396 N N . LEU A 1 313 ? 10.721 13.303 -2.577 1.00 77.69 313 LEU A N 1
ATOM 2397 C CA . LEU A 1 313 ? 11.318 12.787 -1.345 1.00 77.69 313 LEU A CA 1
ATOM 2398 C C . LEU A 1 313 ? 12.795 13.189 -1.248 1.00 77.69 313 LEU A C 1
ATOM 2400 O O . LEU A 1 313 ? 13.247 13.593 -0.179 1.00 77.69 313 LEU A O 1
ATOM 2404 N N . GLN A 1 314 ? 13.525 13.141 -2.365 1.00 81.81 314 GLN A N 1
ATOM 2405 C CA . GLN A 1 314 ? 14.920 13.567 -2.426 1.00 81.81 314 GLN A CA 1
ATOM 2406 C C . GLN A 1 314 ? 15.082 15.069 -2.182 1.00 81.81 314 GLN A C 1
ATOM 2408 O O . GLN A 1 314 ? 15.902 15.473 -1.359 1.00 81.81 314 GLN A O 1
ATOM 2413 N N . GLY A 1 315 ? 14.258 15.903 -2.816 1.00 72.50 315 GLY A N 1
ATOM 2414 C CA . GLY A 1 315 ? 14.259 17.343 -2.573 1.00 72.50 315 GLY A CA 1
ATOM 2415 C C . GLY A 1 315 ? 13.919 17.705 -1.124 1.00 72.50 315 GLY A C 1
ATOM 2416 O O . GLY A 1 315 ? 14.515 18.622 -0.560 1.00 72.50 315 GLY A O 1
ATOM 2417 N N . GLY A 1 316 ? 13.032 16.938 -0.480 1.00 68.88 316 GLY A N 1
ATOM 2418 C CA . GLY A 1 316 ? 12.774 17.039 0.957 1.00 68.88 316 GLY A CA 1
ATOM 2419 C C . GLY A 1 316 ? 14.028 16.792 1.804 1.00 68.88 316 GLY A C 1
ATOM 2420 O O . GLY A 1 316 ? 14.321 17.585 2.698 1.00 68.88 316 GLY A O 1
ATOM 2421 N N . LYS A 1 317 ? 14.809 15.742 1.496 1.00 74.69 317 LYS A N 1
ATOM 2422 C CA . LYS A 1 317 ? 16.088 15.466 2.182 1.00 74.69 317 LYS A CA 1
ATOM 2423 C C . LYS A 1 317 ? 17.103 16.591 1.984 1.00 74.69 317 LYS A C 1
ATOM 2425 O O . LYS A 1 317 ? 17.754 16.993 2.944 1.00 74.69 317 LYS A O 1
ATOM 2430 N N . MET A 1 318 ? 17.224 17.109 0.760 1.00 77.38 318 MET A N 1
ATOM 2431 C CA . MET A 1 318 ? 18.140 18.213 0.451 1.00 77.38 318 MET A CA 1
ATOM 2432 C C . MET A 1 318 ? 17.789 19.474 1.246 1.00 77.38 318 MET A C 1
ATOM 2434 O O . MET A 1 318 ? 18.677 20.090 1.828 1.00 77.38 318 MET A O 1
ATOM 2438 N N . ARG A 1 319 ? 16.501 19.830 1.340 1.00 69.06 319 ARG A N 1
ATOM 2439 C CA . ARG A 1 319 ? 16.048 20.988 2.131 1.00 69.06 319 ARG A CA 1
ATOM 2440 C C . ARG A 1 319 ? 16.333 20.828 3.619 1.00 69.06 319 ARG A C 1
ATOM 2442 O O . ARG A 1 319 ? 16.788 21.777 4.252 1.00 69.06 319 ARG A O 1
ATOM 2449 N N . GLU A 1 320 ? 16.076 19.648 4.180 1.00 72.38 320 GLU A N 1
ATOM 2450 C CA . GLU A 1 320 ? 16.371 19.406 5.595 1.00 72.38 320 GLU A CA 1
ATOM 2451 C C . GLU A 1 320 ? 17.881 19.480 5.861 1.00 72.38 320 GLU A C 1
ATOM 2453 O O . GLU A 1 320 ? 18.307 20.117 6.824 1.00 72.38 320 GLU A O 1
ATOM 2458 N N . TYR A 1 321 ? 18.702 18.946 4.952 1.00 75.75 321 TYR A N 1
ATOM 2459 C CA . TYR A 1 321 ? 20.152 19.106 5.028 1.00 75.75 321 TYR A CA 1
ATOM 2460 C C . TYR A 1 321 ? 20.582 20.578 4.963 1.00 75.75 321 TYR A C 1
ATOM 2462 O O . TYR A 1 321 ? 21.385 21.000 5.790 1.00 75.75 321 TYR A O 1
ATOM 2470 N N . GLU A 1 322 ? 20.039 21.370 4.030 1.00 76.50 322 GLU A N 1
ATOM 2471 C CA . GLU A 1 322 ? 20.344 22.804 3.882 1.00 76.50 322 GLU A CA 1
ATOM 2472 C C . GLU A 1 322 ? 19.938 23.613 5.121 1.00 76.50 322 GLU A C 1
ATOM 2474 O O . GLU A 1 322 ? 20.660 24.516 5.540 1.00 76.50 322 GLU A O 1
ATOM 2479 N N . LYS A 1 323 ? 18.806 23.272 5.746 1.00 76.06 323 LYS A N 1
ATOM 2480 C CA . LYS A 1 323 ? 18.336 23.894 6.991 1.00 76.06 323 LYS A CA 1
ATOM 2481 C C . LYS A 1 323 ? 19.274 23.607 8.163 1.00 76.06 323 LYS A C 1
ATOM 2483 O O . LYS A 1 323 ? 19.538 24.505 8.961 1.00 76.06 323 LYS A O 1
ATOM 2488 N N . GLN A 1 324 ? 19.762 22.371 8.274 1.00 79.69 324 GLN A N 1
ATOM 2489 C CA . GLN A 1 324 ? 20.707 21.968 9.319 1.00 79.69 324 GLN A CA 1
ATOM 2490 C C . GLN A 1 324 ? 22.131 22.472 9.041 1.00 79.69 324 GLN A C 1
ATOM 2492 O O . GLN A 1 324 ? 22.870 22.761 9.981 1.00 79.69 324 GLN A O 1
ATOM 2497 N N . ASN A 1 325 ? 22.496 22.636 7.765 1.00 80.88 325 ASN A N 1
ATOM 2498 C CA . ASN A 1 325 ? 23.830 23.029 7.311 1.00 80.88 325 ASN A CA 1
ATOM 2499 C C . ASN A 1 325 ? 23.764 24.198 6.303 1.00 80.88 325 ASN A C 1
ATOM 2501 O O . ASN A 1 325 ? 24.069 24.023 5.116 1.00 80.88 325 ASN A O 1
ATOM 2505 N N . PRO A 1 326 ? 23.381 25.414 6.741 1.00 79.50 326 PRO A N 1
ATOM 2506 C CA . PRO A 1 326 ? 23.260 26.550 5.834 1.00 79.50 326 PRO A CA 1
ATOM 2507 C C . PRO A 1 326 ? 24.592 26.868 5.139 1.00 79.50 326 PRO A C 1
ATOM 2509 O O . PRO A 1 326 ? 25.616 27.043 5.798 1.00 79.50 326 PRO A O 1
ATOM 2512 N N . ASN A 1 327 ? 24.556 27.022 3.811 1.00 81.25 327 ASN A N 1
ATOM 2513 C CA . ASN A 1 327 ? 25.696 27.293 2.914 1.00 81.25 327 ASN A CA 1
ATOM 2514 C C . ASN A 1 327 ? 26.637 26.112 2.609 1.00 81.25 327 ASN A C 1
ATOM 2516 O O . ASN A 1 327 ? 27.605 26.302 1.873 1.00 81.25 327 ASN A O 1
ATOM 2520 N N . ASP A 1 328 ? 26.349 24.898 3.079 1.00 82.88 328 ASP A N 1
ATOM 2521 C CA . ASP A 1 328 ? 27.186 23.720 2.819 1.00 82.88 328 ASP A CA 1
ATOM 2522 C C . ASP A 1 328 ? 26.837 23.005 1.496 1.00 82.88 328 ASP A C 1
ATOM 2524 O O . ASP A 1 328 ? 26.560 21.809 1.448 1.00 82.88 328 ASP A O 1
ATOM 2528 N N . LYS A 1 329 ? 26.829 23.758 0.388 1.00 79.62 329 LYS A N 1
ATOM 2529 C CA . LYS A 1 329 ? 26.479 23.237 -0.954 1.00 79.62 329 LYS A CA 1
ATOM 2530 C C . LYS A 1 329 ? 27.635 22.543 -1.677 1.00 79.62 329 LYS A C 1
ATOM 2532 O O . LYS A 1 329 ? 27.517 22.183 -2.841 1.00 79.62 329 LYS A O 1
ATOM 2537 N N . THR A 1 330 ? 28.778 22.406 -1.016 1.00 84.19 330 THR A N 1
ATOM 2538 C CA . THR A 1 330 ? 29.985 21.792 -1.586 1.00 84.19 330 THR A CA 1
ATOM 2539 C C . THR A 1 330 ? 30.430 20.551 -0.823 1.00 84.19 330 THR A C 1
ATOM 2541 O O . THR A 1 330 ? 31.449 19.967 -1.184 1.00 84.19 330 THR A O 1
ATOM 2544 N N . SER A 1 331 ? 29.721 20.156 0.239 1.00 86.88 331 SER A N 1
ATOM 2545 C CA . SER A 1 331 ? 30.027 18.917 0.949 1.00 86.88 331 SER A CA 1
ATOM 2546 C C . SER A 1 331 ? 29.782 17.696 0.078 1.00 86.88 331 SER A C 1
ATOM 2548 O O . SER A 1 331 ? 28.929 17.693 -0.812 1.00 86.88 331 SER A O 1
ATOM 2550 N N . GLU A 1 332 ? 30.502 16.619 0.389 1.00 89.81 332 GLU A N 1
ATOM 2551 C CA . GLU A 1 332 ? 30.295 15.314 -0.241 1.00 89.81 332 GLU A CA 1
ATOM 2552 C C . GLU A 1 332 ? 28.834 14.857 -0.122 1.00 89.81 332 GLU A C 1
ATOM 2554 O O . GLU A 1 332 ? 28.280 14.325 -1.081 1.00 89.81 332 GLU A O 1
ATOM 2559 N N . THR A 1 333 ? 28.179 15.133 1.012 1.00 87.19 333 THR A N 1
ATOM 2560 C CA . THR A 1 333 ? 26.762 14.816 1.235 1.00 87.19 333 THR A CA 1
ATOM 2561 C C . THR A 1 333 ? 25.840 15.592 0.295 1.00 87.19 333 THR A C 1
ATOM 2563 O O . THR A 1 333 ? 24.977 14.987 -0.342 1.00 87.19 333 THR A O 1
ATOM 2566 N N . TRP A 1 334 ? 26.016 16.914 0.168 1.00 84.56 334 TRP A N 1
ATOM 2567 C CA . TRP A 1 334 ? 25.199 17.719 -0.744 1.00 84.56 334 TRP A CA 1
ATOM 2568 C C . TRP A 1 334 ? 25.395 17.294 -2.200 1.00 84.56 334 TRP A C 1
ATOM 2570 O O . TRP A 1 334 ? 24.418 17.081 -2.918 1.00 84.56 334 TRP A O 1
ATOM 2580 N N . LEU A 1 335 ? 26.651 17.112 -2.619 1.00 87.25 335 LEU A N 1
ATOM 2581 C CA . LEU A 1 335 ? 26.990 16.678 -3.974 1.00 87.25 335 LEU A CA 1
ATOM 2582 C C . LEU A 1 335 ? 26.434 15.281 -4.282 1.00 87.25 335 LEU A C 1
ATOM 2584 O O . LEU A 1 335 ? 25.983 15.039 -5.399 1.00 87.25 335 LEU A O 1
ATOM 2588 N N . ALA A 1 336 ? 26.413 14.369 -3.304 1.00 87.56 336 ALA A N 1
ATOM 2589 C CA . ALA A 1 336 ? 25.776 13.065 -3.459 1.00 87.56 336 ALA A CA 1
ATOM 2590 C C . ALA A 1 336 ? 24.259 13.194 -3.673 1.00 87.56 336 ALA A C 1
ATOM 2592 O O . ALA A 1 336 ? 23.717 12.540 -4.566 1.00 87.56 336 ALA A O 1
ATOM 2593 N N . TYR A 1 337 ? 23.582 14.067 -2.917 1.00 83.81 337 TYR A N 1
ATOM 2594 C CA . TYR A 1 337 ? 22.152 14.312 -3.108 1.00 83.81 337 TYR A CA 1
ATOM 2595 C C . TYR A 1 337 ? 21.827 14.965 -4.451 1.00 83.81 337 TYR A C 1
ATOM 2597 O O . TYR A 1 337 ? 20.866 14.551 -5.100 1.00 83.81 337 TYR A O 1
ATOM 2605 N N . GLU A 1 338 ? 22.620 15.951 -4.871 1.00 83.50 338 GLU A N 1
ATOM 2606 C CA . GLU A 1 338 ? 22.481 16.615 -6.169 1.00 83.50 338 GLU A CA 1
ATOM 2607 C C . GLU A 1 338 ? 22.714 15.630 -7.320 1.00 83.50 338 GLU A C 1
ATOM 2609 O O . GLU A 1 338 ? 21.924 15.573 -8.260 1.00 83.50 338 GLU A O 1
ATOM 2614 N N . ASN A 1 339 ? 23.746 14.789 -7.219 1.00 86.19 339 ASN A N 1
ATOM 2615 C CA . ASN A 1 339 ? 24.015 13.745 -8.202 1.00 86.19 339 ASN A CA 1
ATOM 2616 C C . ASN A 1 339 ? 22.853 12.741 -8.292 1.00 86.19 339 ASN A C 1
ATOM 2618 O O . ASN A 1 339 ? 22.403 12.422 -9.387 1.00 86.19 339 ASN A O 1
ATOM 2622 N N . GLU A 1 340 ? 22.319 12.277 -7.160 1.00 86.62 340 GLU A N 1
ATOM 2623 C CA . GLU A 1 340 ? 21.154 11.384 -7.137 1.00 86.62 340 GLU A CA 1
ATOM 2624 C C . GLU A 1 340 ? 19.913 12.037 -7.774 1.00 86.62 340 GLU A C 1
ATOM 2626 O O . GLU A 1 340 ? 19.229 11.399 -8.578 1.00 86.62 340 GLU A O 1
ATOM 2631 N N . LEU A 1 341 ? 19.654 13.321 -7.492 1.00 83.88 341 LEU A N 1
ATOM 2632 C CA . LEU A 1 341 ? 18.566 14.075 -8.123 1.00 83.88 341 LEU A CA 1
ATOM 2633 C C . LEU A 1 341 ? 18.765 14.204 -9.643 1.00 83.88 341 LEU A C 1
ATOM 2635 O O . LEU A 1 341 ? 17.809 14.037 -10.401 1.00 83.88 341 LEU A O 1
ATOM 2639 N N . ASN A 1 342 ? 19.998 14.434 -10.099 1.00 82.69 342 ASN A N 1
ATOM 2640 C CA . ASN A 1 342 ? 20.326 14.475 -11.524 1.00 82.69 342 ASN A CA 1
ATOM 2641 C C . ASN A 1 342 ? 20.031 13.134 -12.211 1.00 82.69 342 ASN A C 1
ATOM 2643 O O . ASN A 1 342 ? 19.396 13.125 -13.263 1.00 82.69 342 ASN A O 1
ATOM 2647 N N . HIS A 1 343 ? 20.375 12.000 -11.592 1.00 86.38 343 HIS A N 1
ATOM 2648 C CA . HIS A 1 343 ? 20.027 10.672 -12.126 1.00 86.38 343 HIS A CA 1
ATOM 2649 C C . HIS A 1 343 ? 18.516 10.435 -12.183 1.00 86.38 343 HIS A C 1
ATOM 2651 O O . HIS A 1 343 ? 18.013 9.859 -13.149 1.00 86.38 343 HIS A O 1
ATOM 2657 N N . MET A 1 344 ? 17.761 10.921 -11.192 1.00 86.81 344 MET A N 1
ATOM 2658 C CA . MET A 1 344 ? 16.294 10.876 -11.241 1.00 86.81 344 MET A CA 1
ATOM 2659 C C . MET A 1 344 ? 15.742 11.720 -12.400 1.00 86.81 344 MET A C 1
ATOM 2661 O O . MET A 1 344 ? 14.798 11.298 -13.070 1.00 86.81 344 MET A O 1
ATOM 2665 N N . ASN A 1 345 ? 16.325 12.896 -12.657 1.00 81.12 345 ASN A N 1
ATOM 2666 C CA . ASN A 1 345 ? 15.949 13.762 -13.779 1.00 81.12 345 ASN A CA 1
ATOM 2667 C C . ASN A 1 345 ? 16.263 13.111 -15.133 1.00 81.12 345 ASN A C 1
ATOM 2669 O O . ASN A 1 345 ? 15.404 13.112 -16.016 1.00 81.12 345 ASN A O 1
ATOM 2673 N N . GLU A 1 346 ? 17.435 12.487 -15.278 1.00 82.94 346 GLU A N 1
ATOM 2674 C CA . GLU A 1 346 ? 17.809 11.711 -16.466 1.00 82.94 346 GLU A CA 1
ATOM 2675 C C . GLU A 1 346 ? 16.800 10.590 -16.747 1.00 82.94 346 GLU A C 1
ATOM 2677 O O . GLU A 1 346 ? 16.248 10.495 -17.848 1.00 82.94 346 GLU A O 1
ATOM 2682 N N . ALA A 1 347 ? 16.503 9.778 -15.731 1.00 87.94 347 ALA A N 1
ATOM 2683 C CA . ALA A 1 347 ? 15.552 8.680 -15.837 1.00 87.94 347 ALA A CA 1
ATOM 2684 C C . ALA A 1 347 ? 14.137 9.173 -16.186 1.00 87.94 347 ALA A C 1
ATOM 2686 O O . ALA A 1 347 ? 13.476 8.613 -17.066 1.00 87.94 347 ALA A O 1
ATOM 2687 N N . SER A 1 348 ? 13.676 10.246 -15.534 1.00 86.38 348 SER A N 1
ATOM 2688 C CA . SER A 1 348 ? 12.376 10.871 -15.810 1.00 86.38 348 SER A CA 1
ATOM 2689 C C . SER A 1 348 ? 12.291 11.411 -17.243 1.00 86.38 348 SER A C 1
ATOM 2691 O O . SER A 1 348 ? 11.273 11.208 -17.908 1.00 86.38 348 SER A O 1
ATOM 2693 N N . GLY A 1 349 ? 13.370 12.012 -17.760 1.00 80.69 349 GLY A N 1
ATOM 2694 C CA . GLY A 1 349 ? 13.462 12.476 -19.147 1.00 80.69 349 GLY A CA 1
ATOM 2695 C C . GLY A 1 349 ? 13.324 11.339 -20.161 1.00 80.69 349 GLY A C 1
ATOM 2696 O O . GLY A 1 349 ? 12.523 11.433 -21.094 1.00 80.69 349 GLY A O 1
ATOM 2697 N N . VAL A 1 350 ? 14.018 10.216 -19.946 1.00 87.12 350 VAL A N 1
ATOM 2698 C CA . VAL A 1 350 ? 13.889 9.037 -20.821 1.00 87.12 350 VAL A CA 1
ATOM 2699 C C . VAL A 1 350 ? 12.477 8.444 -20.752 1.00 87.12 350 VAL A C 1
ATOM 2701 O O . VAL A 1 350 ? 11.888 8.144 -21.792 1.00 87.12 350 VAL A O 1
ATOM 2704 N N . LEU A 1 351 ? 11.882 8.329 -19.559 1.00 90.38 351 LEU A N 1
ATOM 2705 C CA . LEU A 1 351 ? 10.507 7.835 -19.392 1.00 90.38 351 LEU A CA 1
ATOM 2706 C C . LEU A 1 351 ? 9.470 8.736 -20.079 1.00 90.38 351 LEU A C 1
ATOM 2708 O O . LEU A 1 351 ? 8.540 8.236 -20.721 1.00 90.38 351 LEU A O 1
ATOM 2712 N N . ALA A 1 352 ? 9.640 10.056 -19.993 1.00 84.75 352 ALA A N 1
ATOM 2713 C CA . ALA A 1 352 ? 8.818 11.014 -20.723 1.00 84.75 352 ALA A CA 1
ATOM 2714 C C . ALA A 1 352 ? 8.979 10.843 -22.239 1.00 84.75 352 ALA A C 1
ATOM 2716 O O . ALA A 1 352 ? 7.985 10.810 -22.973 1.00 84.75 352 ALA A O 1
ATOM 2717 N N . ALA A 1 353 ? 10.213 10.654 -22.712 1.00 85.00 353 ALA A N 1
ATOM 2718 C CA . ALA A 1 353 ? 10.497 10.494 -24.128 1.00 85.00 353 ALA A CA 1
ATOM 2719 C C . ALA A 1 353 ? 9.859 9.238 -24.735 1.00 85.00 353 ALA A C 1
ATOM 2721 O O . ALA A 1 353 ? 9.327 9.311 -25.843 1.00 85.00 353 ALA A O 1
ATOM 2722 N N . ILE A 1 354 ? 9.819 8.121 -23.999 1.00 90.44 354 ILE A N 1
ATOM 2723 C CA . ILE A 1 354 ? 9.124 6.889 -24.418 1.00 90.44 354 ILE A CA 1
ATOM 2724 C C . ILE A 1 354 ? 7.666 7.185 -24.803 1.00 90.44 354 ILE A C 1
ATOM 2726 O O . ILE A 1 354 ? 7.185 6.756 -25.858 1.00 90.44 354 ILE A O 1
ATOM 2730 N N . ARG A 1 355 ? 6.966 7.966 -23.972 1.00 87.81 355 ARG A N 1
ATOM 2731 C CA . ARG A 1 355 ? 5.582 8.366 -24.233 1.00 87.81 355 ARG A CA 1
ATOM 2732 C C . ARG A 1 355 ? 5.483 9.369 -25.373 1.00 87.81 355 ARG A C 1
ATOM 2734 O O . ARG A 1 355 ? 4.694 9.159 -26.295 1.00 87.81 355 ARG A O 1
ATOM 2741 N N . ILE A 1 356 ? 6.250 10.455 -25.303 1.00 84.44 356 ILE A N 1
ATOM 2742 C CA . ILE A 1 356 ? 6.150 11.569 -26.253 1.00 84.44 356 ILE A CA 1
ATOM 2743 C C . ILE A 1 356 ? 6.454 11.076 -27.670 1.00 84.44 356 ILE A C 1
ATOM 2745 O O . ILE A 1 356 ? 5.680 11.339 -28.586 1.00 84.44 356 ILE A O 1
ATOM 2749 N N . LEU A 1 357 ? 7.503 10.270 -27.845 1.00 85.31 357 LEU A N 1
ATOM 2750 C CA . LEU A 1 357 ? 7.911 9.716 -29.140 1.00 85.31 357 LEU A CA 1
ATOM 2751 C C . LEU A 1 357 ? 7.011 8.562 -29.614 1.00 85.31 357 LEU A C 1
ATOM 2753 O O . LEU A 1 357 ? 7.178 8.065 -30.734 1.00 85.31 357 LEU A O 1
ATOM 2757 N N . LYS A 1 358 ? 6.006 8.182 -28.812 1.00 89.69 358 LYS A N 1
ATOM 2758 C CA . LYS A 1 358 ? 5.019 7.132 -29.098 1.00 89.69 358 LYS A CA 1
ATOM 2759 C C . LYS A 1 358 ? 5.693 5.795 -29.413 1.00 89.69 358 LYS A C 1
ATOM 2761 O O . LYS A 1 358 ? 5.379 5.170 -30.429 1.00 89.69 358 LYS A O 1
ATOM 2766 N N . ILE A 1 359 ? 6.635 5.394 -28.559 1.00 92.25 359 ILE A N 1
ATOM 2767 C CA . ILE A 1 359 ? 7.359 4.124 -28.675 1.00 92.25 359 ILE A CA 1
ATOM 2768 C C . ILE A 1 359 ? 6.386 2.942 -28.597 1.00 92.25 359 ILE A C 1
ATOM 2770 O O . ILE A 1 359 ? 5.345 2.998 -27.938 1.00 92.25 359 ILE A O 1
ATOM 2774 N N . GLY A 1 360 ? 6.722 1.874 -29.313 1.00 92.31 360 GLY A N 1
ATOM 2775 C CA . GLY A 1 360 ? 5.902 0.685 -29.473 1.00 92.31 360 GLY A CA 1
ATOM 2776 C C . GLY A 1 360 ? 5.228 0.608 -30.836 1.00 92.31 360 GLY A C 1
ATOM 2777 O O . GLY A 1 360 ? 5.586 1.287 -31.800 1.00 92.31 360 GLY A O 1
ATOM 2778 N N . SER A 1 361 ? 4.232 -0.260 -30.916 1.00 89.31 361 SER A N 1
ATOM 2779 C CA . SER A 1 361 ? 3.582 -0.670 -32.152 1.00 89.31 361 SER A CA 1
ATOM 2780 C C . SER A 1 361 ? 2.125 -0.220 -32.222 1.00 89.31 361 SER A C 1
ATOM 2782 O O . SER A 1 361 ? 1.404 -0.151 -31.221 1.00 89.31 361 SER A O 1
ATOM 2784 N N . SER A 1 362 ? 1.683 0.104 -33.430 1.00 87.69 362 SER A N 1
ATOM 2785 C CA . SER A 1 362 ? 0.283 0.338 -33.769 1.00 87.69 362 SER A CA 1
ATOM 2786 C C . SER A 1 362 ? -0.055 -0.330 -35.090 1.00 87.69 362 SER A C 1
ATOM 2788 O O . SER A 1 362 ? 0.798 -0.479 -35.966 1.00 87.69 362 SER A O 1
ATOM 2790 N N . HIS A 1 363 ? -1.321 -0.694 -35.222 1.00 82.06 363 HIS A N 1
ATOM 2791 C CA . HIS A 1 363 ? -1.861 -1.383 -36.374 1.00 82.06 363 HIS A CA 1
ATOM 2792 C C . HIS A 1 363 ? -3.192 -0.727 -36.763 1.00 82.06 363 HIS A C 1
ATOM 2794 O O . HIS A 1 363 ? -3.989 -0.392 -35.889 1.00 82.06 363 HIS A O 1
ATOM 2800 N N . ASP A 1 364 ? -3.399 -0.534 -38.063 1.00 84.00 364 ASP A N 1
ATOM 2801 C CA . ASP A 1 364 ? -4.648 -0.054 -38.654 1.00 84.00 364 ASP A CA 1
ATOM 2802 C C . ASP A 1 364 ? -5.128 -1.056 -39.717 1.00 84.00 364 ASP A C 1
ATOM 2804 O O . ASP A 1 364 ? -4.311 -1.564 -40.494 1.00 84.00 364 ASP A O 1
ATOM 2808 N N . VAL A 1 365 ? -6.431 -1.351 -39.749 1.00 83.31 365 VAL A N 1
ATOM 2809 C CA . VAL A 1 365 ? -7.069 -2.170 -40.796 1.00 83.31 365 VAL A CA 1
ATOM 2810 C C . VAL A 1 365 ? -7.940 -1.256 -41.633 1.00 83.31 365 VAL A C 1
ATOM 2812 O O . VAL A 1 365 ? -8.836 -0.597 -41.104 1.00 83.31 365 VAL A O 1
ATOM 2815 N N . ARG A 1 366 ? -7.753 -1.271 -42.952 1.00 84.12 366 ARG A N 1
ATOM 2816 C CA . ARG A 1 366 ? -8.640 -0.556 -43.870 1.00 84.12 366 ARG A CA 1
ATOM 2817 C C . ARG A 1 366 ? -9.305 -1.522 -44.840 1.00 84.12 366 ARG A C 1
ATOM 2819 O O . ARG A 1 366 ? -8.592 -2.238 -45.542 1.00 84.12 366 ARG A O 1
ATOM 2826 N N . PRO A 1 367 ? -10.648 -1.556 -44.911 1.00 83.19 367 PRO A N 1
ATOM 2827 C CA . PRO A 1 367 ? -11.328 -2.285 -45.971 1.00 83.19 367 PRO A CA 1
ATOM 2828 C C . PRO A 1 367 ? -10.955 -1.666 -47.320 1.00 83.19 367 PRO A C 1
ATOM 2830 O O . PRO A 1 367 ? -11.010 -0.447 -47.497 1.00 83.19 367 PRO A O 1
ATOM 2833 N N . ARG A 1 368 ? -10.563 -2.514 -48.267 1.00 77.88 368 ARG A N 1
ATOM 2834 C CA . ARG A 1 368 ? -10.183 -2.121 -49.620 1.00 77.88 368 ARG A CA 1
ATOM 2835 C C . ARG A 1 368 ? -11.376 -2.277 -50.560 1.00 77.88 368 ARG A C 1
ATOM 2837 O O . ARG A 1 368 ? -12.111 -3.258 -50.477 1.00 77.88 368 ARG A O 1
ATOM 2844 N N . GLY A 1 369 ? -11.550 -1.317 -51.466 1.00 70.56 369 GLY A N 1
ATOM 2845 C CA . GLY A 1 369 ? -12.639 -1.296 -52.448 1.00 70.56 369 GLY A CA 1
ATOM 2846 C C . GLY A 1 369 ? -13.706 -0.237 -52.151 1.00 70.56 369 GLY A C 1
ATOM 2847 O O . GLY A 1 369 ? -13.729 0.381 -51.088 1.00 70.56 369 GLY A O 1
ATOM 2848 N N . ASN A 1 370 ? -14.598 -0.007 -53.116 1.00 66.25 370 ASN A N 1
ATOM 2849 C CA . ASN A 1 370 ? -15.612 1.057 -53.043 1.00 66.25 370 ASN A CA 1
ATOM 2850 C C . ASN A 1 370 ? -16.835 0.700 -52.181 1.00 66.25 370 ASN A C 1
ATOM 2852 O O . ASN A 1 370 ? -17.686 1.558 -51.950 1.00 66.25 370 ASN A O 1
ATOM 2856 N N . ASN A 1 371 ? -16.955 -0.550 -51.719 1.00 68.50 371 ASN A N 1
ATOM 2857 C CA . ASN A 1 371 ? -18.099 -1.014 -50.942 1.00 68.50 371 ASN A CA 1
ATOM 2858 C C . ASN A 1 371 ? -17.678 -1.453 -49.536 1.00 68.50 371 ASN A C 1
ATOM 2860 O O . ASN A 1 371 ? -17.145 -2.542 -49.343 1.00 68.50 371 ASN A O 1
ATOM 2864 N N . HIS A 1 372 ? -17.988 -0.627 -48.538 1.00 62.78 372 HIS A N 1
ATOM 2865 C CA . HIS A 1 372 ? -17.648 -0.889 -47.136 1.00 62.78 372 HIS A CA 1
ATOM 2866 C C . HIS A 1 372 ? -18.292 -2.174 -46.573 1.00 62.78 372 HIS A C 1
ATOM 2868 O O . HIS A 1 372 ? -17.773 -2.754 -45.625 1.00 62.78 372 HIS A O 1
ATOM 2874 N N . TYR A 1 373 ? -19.403 -2.638 -47.163 1.00 66.06 373 TYR A N 1
ATOM 2875 C CA . TYR A 1 373 ? -20.137 -3.833 -46.720 1.00 66.06 373 TYR A CA 1
ATOM 2876 C C . TYR A 1 373 ? -19.660 -5.139 -47.379 1.00 66.06 373 TYR A C 1
ATOM 2878 O O . TYR A 1 373 ? -19.978 -6.222 -46.891 1.00 66.06 373 TYR A O 1
ATOM 2886 N N . LYS A 1 374 ? -18.915 -5.047 -48.487 1.00 70.12 374 LYS A N 1
ATOM 2887 C CA . LYS A 1 374 ? -18.255 -6.171 -49.173 1.00 70.12 374 LYS A CA 1
ATOM 2888 C C . LYS A 1 374 ? -16.916 -5.686 -49.734 1.00 70.12 374 LYS A C 1
ATOM 2890 O O . LYS A 1 374 ? -16.839 -5.404 -50.930 1.00 70.12 374 LYS A O 1
ATOM 2895 N N . PRO A 1 375 ? -15.904 -5.515 -48.872 1.00 75.88 375 PRO A N 1
ATOM 2896 C CA . PRO A 1 375 ? -14.582 -5.127 -49.326 1.00 75.88 375 PRO A CA 1
ATOM 2897 C C . PRO A 1 375 ? -13.924 -6.251 -50.135 1.00 75.88 375 PRO A C 1
ATOM 2899 O O . PRO A 1 375 ? -14.144 -7.431 -49.868 1.00 75.88 375 PRO A O 1
ATOM 2902 N N . ASP A 1 376 ? -13.089 -5.867 -51.099 1.00 79.00 376 ASP A N 1
ATOM 2903 C CA . ASP A 1 376 ? -12.302 -6.778 -51.947 1.00 79.00 376 ASP A CA 1
ATOM 2904 C C . ASP A 1 376 ? -11.123 -7.414 -51.178 1.00 79.00 376 ASP A C 1
ATOM 2906 O O . ASP A 1 376 ? -10.420 -8.294 -51.675 1.00 79.00 376 ASP A O 1
ATOM 2910 N N . GLY A 1 377 ? -10.892 -6.937 -49.957 1.00 83.50 377 GLY A N 1
ATOM 2911 C CA . GLY A 1 377 ? -9.884 -7.389 -49.013 1.00 83.50 377 GLY A CA 1
ATOM 2912 C C . GLY A 1 377 ? -9.590 -6.289 -47.997 1.00 83.50 377 GLY A C 1
ATOM 29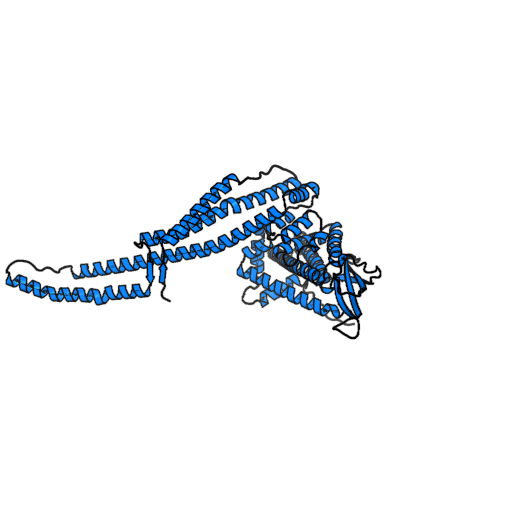13 O O . GLY A 1 377 ? -10.308 -5.291 -47.910 1.00 83.50 377 GLY A O 1
ATOM 2914 N N . TYR A 1 378 ? -8.524 -6.455 -47.232 1.00 84.25 378 TYR A N 1
ATOM 2915 C CA . TYR A 1 378 ? -8.144 -5.551 -46.157 1.00 84.25 378 TYR A CA 1
ATOM 2916 C C . TYR A 1 378 ? -6.669 -5.176 -46.296 1.00 84.25 378 TYR A C 1
ATOM 2918 O O . TYR A 1 378 ? -5.807 -6.047 -46.426 1.00 84.25 378 TYR A O 1
ATOM 2926 N N . ASP A 1 379 ? -6.395 -3.872 -46.275 1.00 83.88 379 ASP A N 1
ATOM 2927 C CA . ASP A 1 379 ? -5.047 -3.326 -46.176 1.00 83.88 379 ASP A CA 1
ATOM 2928 C C . ASP A 1 379 ? -4.700 -3.167 -44.692 1.00 83.88 379 ASP A C 1
ATOM 2930 O O . ASP A 1 379 ? -5.297 -2.366 -43.967 1.00 83.88 379 ASP A O 1
ATOM 2934 N N . PHE A 1 380 ? -3.716 -3.931 -44.238 1.00 81.31 380 PHE A N 1
ATOM 2935 C CA . PHE A 1 380 ? -3.184 -3.869 -42.889 1.00 81.31 380 PHE A CA 1
ATOM 2936 C C . PHE A 1 380 ? -1.960 -2.966 -42.887 1.00 81.31 380 PHE A C 1
ATOM 2938 O O . PHE A 1 380 ? -0.966 -3.265 -43.544 1.00 81.31 380 PHE A O 1
ATOM 2945 N N . SER A 1 381 ? -2.017 -1.860 -42.152 1.00 82.50 381 SER A N 1
ATOM 2946 C CA . SER A 1 381 ? -0.874 -0.969 -41.944 1.00 82.50 381 SER A CA 1
ATOM 2947 C C . SER A 1 381 ? -0.273 -1.195 -40.566 1.00 82.50 381 SER A C 1
ATOM 2949 O O . SER A 1 381 ? -0.992 -1.249 -39.568 1.00 82.50 381 SER A O 1
ATOM 2951 N N . TYR A 1 382 ? 1.050 -1.291 -40.515 1.00 81.31 382 TYR A N 1
ATOM 2952 C CA . TYR A 1 382 ? 1.828 -1.532 -39.308 1.00 81.31 382 TYR A CA 1
ATOM 2953 C C . TYR A 1 382 ? 2.860 -0.427 -39.131 1.00 81.31 382 TYR A C 1
ATOM 2955 O O . TYR A 1 382 ? 3.565 -0.069 -40.075 1.00 81.31 382 TYR A O 1
ATOM 2963 N N . ASP A 1 383 ? 2.961 0.087 -37.911 1.00 85.44 383 ASP A N 1
ATOM 2964 C CA . ASP A 1 383 ? 3.947 1.087 -37.509 1.00 85.44 383 ASP A CA 1
ATOM 2965 C C . ASP A 1 383 ? 4.580 0.638 -36.192 1.00 85.44 383 ASP A C 1
ATOM 2967 O O . ASP A 1 383 ? 3.869 0.442 -35.205 1.00 85.44 383 ASP A O 1
ATOM 2971 N N . LYS A 1 384 ? 5.900 0.446 -36.191 1.00 87.56 384 LYS A N 1
ATOM 2972 C CA . LYS A 1 384 ? 6.707 0.125 -35.011 1.00 87.56 384 LYS A CA 1
ATOM 2973 C C . LYS A 1 384 ? 7.716 1.241 -34.777 1.00 87.56 384 LYS A C 1
ATOM 2975 O O . LYS A 1 384 ? 8.393 1.679 -35.709 1.00 87.56 384 LYS A O 1
ATOM 2980 N N . ARG A 1 385 ? 7.824 1.681 -33.528 1.00 89.31 385 ARG A N 1
ATOM 2981 C CA . ARG A 1 385 ? 8.841 2.623 -33.064 1.00 89.31 385 ARG A CA 1
ATOM 2982 C C . ARG A 1 385 ? 9.657 1.967 -31.960 1.00 89.31 385 ARG A C 1
ATOM 2984 O O . ARG A 1 385 ? 9.110 1.666 -30.901 1.00 89.31 385 ARG A O 1
ATOM 2991 N N . GLY A 1 386 ? 10.936 1.732 -32.226 1.00 90.25 386 GLY A N 1
ATOM 2992 C CA . GLY A 1 386 ? 11.918 1.307 -31.229 1.00 90.25 386 GLY A CA 1
ATOM 2993 C C . GLY A 1 386 ? 12.664 2.506 -30.649 1.00 90.25 386 GLY A C 1
ATOM 2994 O O . GLY A 1 386 ? 12.704 3.568 -31.274 1.00 90.25 386 GLY A O 1
ATOM 2995 N N . LEU A 1 387 ? 13.254 2.328 -29.468 1.00 91.44 387 LEU A N 1
ATOM 2996 C CA . LEU A 1 387 ? 14.116 3.315 -28.825 1.00 91.44 387 LEU A CA 1
ATOM 2997 C C . LEU A 1 387 ? 15.367 2.625 -28.284 1.00 91.44 387 LEU A C 1
ATOM 2999 O O . LEU A 1 387 ? 15.279 1.542 -27.711 1.00 91.44 387 LEU A O 1
ATOM 3003 N N . GLN A 1 388 ? 16.508 3.280 -28.441 1.00 91.94 388 GLN A N 1
ATOM 3004 C CA . GLN A 1 388 ? 17.743 2.969 -27.733 1.00 91.94 388 GLN A CA 1
ATOM 3005 C C . GLN A 1 388 ? 18.312 4.254 -27.139 1.00 91.94 388 GLN A C 1
ATOM 3007 O O . GLN A 1 388 ? 18.130 5.335 -27.703 1.00 91.94 388 GLN A O 1
ATOM 3012 N N . ILE A 1 389 ? 19.002 4.128 -26.013 1.00 88.81 389 ILE A N 1
ATOM 3013 C CA . ILE A 1 389 ? 19.746 5.214 -25.386 1.00 88.81 389 ILE A CA 1
ATOM 3014 C C . ILE A 1 389 ? 21.236 4.910 -25.411 1.00 88.81 389 ILE A C 1
ATOM 3016 O O . ILE A 1 389 ? 21.641 3.753 -25.309 1.00 88.81 389 ILE A O 1
ATOM 3020 N N . ARG A 1 390 ? 22.047 5.957 -25.530 1.00 86.56 390 ARG A N 1
ATOM 3021 C CA . ARG A 1 390 ? 23.496 5.890 -25.322 1.00 86.56 390 ARG A CA 1
ATOM 3022 C C . ARG A 1 390 ? 24.005 7.207 -24.757 1.00 86.56 390 ARG A C 1
ATOM 3024 O O . ARG A 1 390 ? 23.445 8.262 -25.067 1.00 86.56 390 ARG A O 1
ATOM 3031 N N . ARG A 1 391 ? 25.069 7.170 -23.954 1.00 78.88 391 ARG A N 1
ATOM 3032 C CA . ARG A 1 391 ? 25.722 8.404 -23.485 1.00 78.88 391 ARG A CA 1
ATOM 3033 C C . ARG A 1 391 ? 26.279 9.202 -24.674 1.00 78.88 391 ARG A C 1
ATOM 3035 O O . ARG A 1 391 ? 27.121 8.719 -25.432 1.00 78.88 391 ARG A O 1
ATOM 3042 N N . GLY A 1 392 ? 25.794 10.429 -24.837 1.00 69.00 392 GLY A N 1
ATOM 3043 C CA . GLY A 1 392 ? 26.233 11.383 -25.849 1.00 69.00 392 GLY A CA 1
ATOM 3044 C C . GLY A 1 392 ? 27.538 12.088 -25.464 1.00 69.00 392 GLY A C 1
ATOM 3045 O O . GLY A 1 392 ? 27.991 12.060 -24.320 1.00 69.00 392 GLY A O 1
ATOM 3046 N N . LYS A 1 393 ? 28.158 12.773 -26.434 1.00 61.62 393 LYS A N 1
ATOM 3047 C CA . LYS A 1 393 ? 29.488 13.408 -26.278 1.00 61.62 393 LYS A CA 1
ATOM 3048 C C . LYS A 1 393 ? 29.541 14.546 -25.250 1.00 61.62 393 LYS A C 1
ATOM 3050 O O . LYS A 1 393 ? 30.628 14.883 -24.793 1.00 61.62 393 LYS A O 1
ATOM 3055 N N . ASN A 1 394 ? 28.389 15.115 -24.898 1.00 56.53 394 ASN A N 1
ATOM 3056 C CA . ASN A 1 394 ? 28.267 16.255 -23.987 1.00 56.53 394 ASN A CA 1
ATOM 3057 C C . ASN A 1 394 ? 27.721 15.856 -22.602 1.00 56.53 394 ASN A C 1
ATOM 3059 O O . ASN A 1 394 ? 27.379 16.732 -21.817 1.00 56.53 394 ASN A O 1
ATOM 3063 N N . GLY A 1 395 ? 27.590 14.554 -22.314 1.00 62.12 395 GLY A N 1
ATOM 3064 C CA . GLY A 1 395 ? 26.987 14.041 -21.076 1.00 62.12 395 GLY A CA 1
ATOM 3065 C C . GLY A 1 395 ? 25.467 13.824 -21.139 1.00 62.12 395 GLY A C 1
ATOM 3066 O O . GLY A 1 395 ? 24.939 13.076 -20.319 1.00 62.12 395 GLY A O 1
ATOM 3067 N N . GLU A 1 396 ? 24.779 14.397 -22.135 1.00 68.06 396 GLU A N 1
ATOM 3068 C CA . GLU A 1 396 ? 23.355 14.144 -22.426 1.00 68.06 396 GLU A CA 1
ATOM 3069 C C . GLU A 1 396 ? 23.118 12.742 -23.023 1.00 68.06 396 GLU A C 1
ATOM 3071 O O . GLU A 1 396 ? 24.030 12.132 -23.581 1.00 68.06 396 GLU A O 1
ATOM 3076 N N . TRP A 1 397 ? 21.884 12.233 -22.936 1.00 76.75 397 TRP A N 1
ATOM 3077 C CA . TRP A 1 397 ? 21.489 10.958 -23.546 1.00 76.75 397 TRP A CA 1
ATOM 3078 C C . TRP A 1 397 ? 21.039 11.151 -25.003 1.00 76.75 397 TRP A C 1
ATOM 3080 O O . TRP A 1 397 ? 20.067 11.869 -25.264 1.00 76.75 397 TRP A O 1
ATOM 3090 N N . ASP A 1 398 ? 21.705 10.459 -25.933 1.00 82.31 398 ASP A N 1
ATOM 3091 C CA . ASP A 1 398 ? 21.241 10.304 -27.315 1.00 82.31 398 ASP A CA 1
ATOM 3092 C C . ASP A 1 398 ? 20.079 9.298 -27.320 1.00 82.31 398 ASP A C 1
ATOM 3094 O O . ASP A 1 398 ? 20.242 8.146 -26.911 1.00 82.31 398 ASP A O 1
ATOM 3098 N N . LEU A 1 399 ? 18.924 9.712 -27.830 1.00 85.81 399 LEU A N 1
ATOM 3099 C CA . LEU A 1 399 ? 17.735 8.888 -28.018 1.00 85.81 399 LEU A CA 1
ATOM 3100 C C . LEU A 1 399 ? 17.645 8.470 -29.488 1.00 85.81 399 LEU A C 1
ATOM 3102 O O . LEU A 1 399 ? 17.244 9.253 -30.354 1.00 85.81 399 LEU A O 1
ATOM 3106 N N . VAL A 1 400 ? 18.022 7.231 -29.779 1.00 88.19 400 VAL A N 1
ATOM 3107 C CA . VAL A 1 400 ? 18.016 6.671 -31.131 1.00 88.19 400 VAL A CA 1
ATOM 3108 C C . VAL A 1 400 ? 16.667 6.005 -31.383 1.00 88.19 400 VAL A C 1
ATOM 3110 O O . VAL A 1 400 ? 16.377 4.931 -30.856 1.00 88.19 400 VAL A O 1
ATOM 3113 N N . VAL A 1 401 ? 15.821 6.652 -32.183 1.00 86.81 401 VAL A N 1
ATOM 3114 C CA . VAL A 1 401 ? 14.493 6.148 -32.547 1.00 86.81 401 VAL A CA 1
ATOM 3115 C C . VAL A 1 401 ? 14.557 5.462 -33.898 1.00 86.81 401 VAL A C 1
ATOM 3117 O O . VAL A 1 401 ? 14.967 6.058 -34.896 1.00 86.81 401 VAL A O 1
ATOM 3120 N N . THR A 1 402 ? 14.074 4.224 -33.951 1.00 87.25 402 THR A N 1
ATOM 3121 C CA . THR A 1 402 ? 13.912 3.485 -35.205 1.00 87.25 402 THR A CA 1
ATOM 3122 C C . THR A 1 402 ? 12.437 3.419 -35.574 1.00 87.25 402 THR A C 1
ATOM 3124 O O . THR A 1 402 ? 11.646 2.803 -34.863 1.00 87.25 402 THR A O 1
ATOM 3127 N N . GLU A 1 403 ? 12.056 4.027 -36.698 1.00 85.06 403 GLU A N 1
ATOM 3128 C CA . GLU A 1 403 ? 10.694 3.935 -37.237 1.00 85.06 403 GLU A CA 1
ATOM 3129 C C . GLU A 1 403 ? 10.627 2.871 -38.334 1.00 85.06 403 GLU A C 1
ATOM 3131 O O . GLU A 1 403 ? 11.263 3.028 -39.375 1.00 85.06 403 GLU A O 1
ATOM 3136 N N . LYS A 1 404 ? 9.818 1.825 -38.146 1.00 84.12 404 LYS A N 1
ATOM 3137 C CA . LYS A 1 404 ? 9.598 0.764 -39.137 1.00 84.12 404 LYS A CA 1
ATOM 3138 C C . LYS A 1 404 ? 8.121 0.718 -39.524 1.00 84.12 404 LYS A C 1
ATOM 3140 O O . LYS A 1 404 ? 7.251 0.659 -38.658 1.00 84.12 404 LYS A O 1
ATOM 3145 N N . LYS A 1 405 ? 7.829 0.717 -40.828 1.00 81.00 405 LYS A N 1
ATOM 3146 C CA . LYS A 1 405 ? 6.460 0.631 -41.362 1.00 81.00 405 LYS A CA 1
ATOM 3147 C C . LYS A 1 405 ? 6.331 -0.524 -42.343 1.00 81.00 405 LYS A C 1
ATOM 3149 O O . LYS A 1 405 ? 7.238 -0.758 -43.138 1.00 81.00 405 LYS A O 1
ATOM 3154 N N . ALA A 1 406 ? 5.198 -1.212 -42.312 1.00 77.75 406 ALA A N 1
ATOM 3155 C CA . ALA A 1 406 ? 4.847 -2.236 -43.289 1.00 77.75 406 ALA A CA 1
ATOM 3156 C C . ALA A 1 406 ? 3.367 -2.137 -43.656 1.00 77.75 406 ALA A C 1
ATOM 3158 O O . ALA A 1 406 ? 2.545 -1.701 -42.849 1.00 77.75 406 ALA A O 1
ATOM 3159 N N . THR A 1 407 ? 3.034 -2.571 -44.867 1.00 77.38 407 THR A N 1
ATOM 3160 C CA . THR A 1 407 ? 1.649 -2.718 -45.307 1.00 77.38 407 THR A CA 1
ATOM 3161 C C . THR A 1 407 ? 1.484 -4.093 -45.935 1.00 77.38 407 THR A C 1
ATOM 3163 O O . THR A 1 407 ? 2.277 -4.468 -46.797 1.00 77.38 407 THR A O 1
ATOM 3166 N N . GLU A 1 408 ? 0.474 -4.838 -45.502 1.00 77.94 408 GLU A N 1
ATOM 3167 C CA . GLU A 1 408 ? 0.137 -6.160 -46.030 1.00 77.94 408 GLU A CA 1
ATOM 3168 C C . GLU A 1 408 ? -1.314 -6.157 -46.517 1.00 77.94 408 GLU A C 1
ATOM 3170 O O . GLU A 1 408 ? -2.190 -5.595 -45.866 1.00 77.94 408 GLU A O 1
ATOM 3175 N N . PHE A 1 409 ? -1.574 -6.786 -47.659 1.00 80.25 409 PHE A N 1
ATOM 3176 C CA . PHE A 1 409 ? -2.930 -7.002 -48.157 1.00 80.25 409 PHE A CA 1
ATOM 3177 C C . PHE A 1 409 ? -3.363 -8.437 -47.859 1.00 80.25 409 PHE A C 1
ATOM 3179 O O . PHE A 1 409 ? -2.626 -9.372 -48.177 1.00 80.25 409 PHE A O 1
ATOM 3186 N N . LYS A 1 410 ? -4.573 -8.621 -47.320 1.00 78.31 410 LYS A N 1
ATOM 3187 C CA . LYS A 1 410 ? -5.203 -9.945 -47.195 1.00 78.31 410 LYS A CA 1
ATOM 3188 C C . LYS A 1 410 ? -6.618 -9.935 -47.747 1.00 78.31 410 LYS A C 1
ATOM 3190 O O . LYS A 1 410 ? -7.341 -8.952 -47.613 1.00 78.31 410 LYS A O 1
ATOM 3195 N N . SER A 1 411 ? -7.031 -11.060 -48.321 1.00 79.31 411 SER A N 1
ATOM 3196 C CA . SER A 1 411 ? -8.405 -11.266 -48.792 1.00 79.31 411 SER A CA 1
ATOM 3197 C C . SER A 1 411 ? -9.420 -11.380 -47.649 1.00 79.31 411 SER A C 1
ATOM 3199 O O . SER A 1 411 ? -10.607 -11.173 -47.872 1.00 79.31 411 SER A O 1
ATOM 3201 N N . GLU A 1 412 ? -8.972 -11.682 -46.426 1.00 77.56 412 GLU A N 1
ATOM 3202 C CA . GLU A 1 412 ? -9.824 -11.886 -45.251 1.00 77.56 412 GLU A CA 1
ATOM 3203 C C . GLU A 1 412 ? -9.366 -11.034 -44.060 1.00 77.56 412 GLU A C 1
ATOM 3205 O O . GLU A 1 412 ? -8.176 -10.755 -43.892 1.00 77.56 412 GLU A O 1
ATOM 3210 N N . ASN A 1 413 ? -10.314 -10.652 -43.197 1.00 77.56 413 ASN A N 1
ATOM 3211 C CA . ASN A 1 413 ? -10.036 -9.939 -41.948 1.00 77.56 413 ASN A CA 1
ATOM 3212 C C . ASN A 1 413 ? -9.662 -10.916 -40.822 1.00 77.56 413 ASN A C 1
ATOM 3214 O O . ASN A 1 413 ? -10.409 -11.097 -39.860 1.00 77.56 413 ASN A O 1
ATOM 3218 N N . THR A 1 414 ? -8.535 -11.607 -40.975 1.00 69.25 414 THR A N 1
ATOM 3219 C CA . THR A 1 414 ? -8.038 -12.574 -39.984 1.00 69.25 414 THR A CA 1
ATOM 3220 C C . THR A 1 414 ? -7.066 -11.920 -38.995 1.00 69.25 414 THR A C 1
ATOM 3222 O O . THR A 1 414 ? -6.190 -11.173 -39.445 1.00 69.25 414 THR A O 1
ATOM 3225 N N . PRO A 1 415 ? -7.135 -12.231 -37.682 1.00 57.62 415 PRO A N 1
ATOM 3226 C CA . PRO A 1 415 ? -6.173 -11.741 -36.695 1.00 57.62 415 PRO A CA 1
ATOM 3227 C C . PRO A 1 415 ? -4.743 -12.140 -37.073 1.00 57.62 415 PRO A C 1
ATOM 3229 O O . PRO A 1 415 ? -4.485 -13.302 -37.384 1.00 57.62 415 PRO A O 1
ATOM 3232 N N . VAL A 1 416 ? -3.810 -11.189 -37.037 1.00 59.94 416 VAL A N 1
ATOM 3233 C CA . VAL A 1 416 ? -2.389 -11.440 -37.318 1.00 59.94 416 VAL A CA 1
ATOM 3234 C C . VAL A 1 416 ? -1.606 -11.384 -36.011 1.00 59.94 416 VAL A C 1
ATOM 3236 O O . VAL A 1 416 ? -1.811 -10.470 -35.216 1.00 59.94 416 VAL A O 1
ATOM 3239 N N . ASP A 1 417 ? -0.698 -12.337 -35.785 1.00 61.31 417 ASP A N 1
ATOM 3240 C CA . ASP A 1 417 ? 0.271 -12.243 -34.688 1.00 61.31 417 ASP A CA 1
ATOM 3241 C C . ASP A 1 417 ? 1.321 -11.171 -35.024 1.00 61.31 417 ASP A C 1
ATOM 3243 O O . ASP A 1 417 ? 2.281 -11.388 -35.766 1.00 61.31 417 ASP A O 1
ATOM 3247 N N . TYR A 1 418 ? 1.102 -9.978 -34.474 1.00 56.28 418 TYR A N 1
ATOM 3248 C CA . TYR A 1 418 ? 1.875 -8.756 -34.713 1.00 56.28 418 TYR A CA 1
ATOM 3249 C C . TYR A 1 418 ? 3.361 -8.862 -34.330 1.00 56.28 418 TYR A C 1
ATOM 3251 O O . TYR A 1 418 ? 4.190 -8.082 -34.819 1.00 56.28 418 TYR A O 1
ATOM 3259 N N . SER A 1 419 ? 3.709 -9.812 -33.454 1.00 55.88 419 SER A N 1
ATOM 3260 C CA . SER A 1 419 ? 5.095 -10.064 -33.051 1.00 55.88 419 SER A CA 1
ATOM 3261 C C . SER A 1 419 ? 5.916 -10.730 -34.162 1.00 55.88 419 SER A C 1
ATOM 3263 O O . SER A 1 419 ? 7.131 -10.559 -34.199 1.00 55.88 419 SER A O 1
ATOM 3265 N N . GLN A 1 420 ? 5.251 -11.404 -35.110 1.00 59.84 420 GLN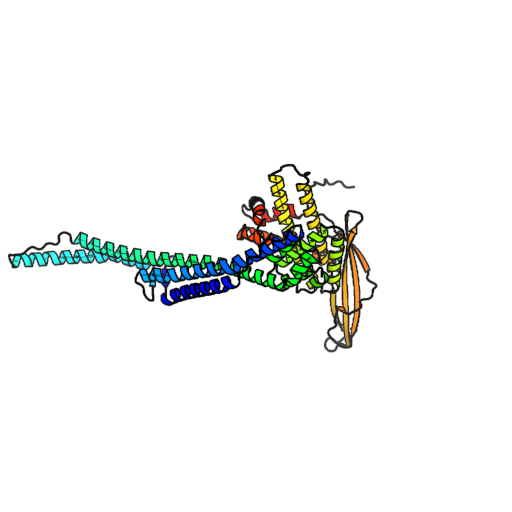 A N 1
ATOM 3266 C CA . GLN A 1 420 ? 5.882 -12.209 -36.162 1.00 59.84 420 GLN A CA 1
ATOM 3267 C C . GLN A 1 420 ? 5.989 -11.497 -37.516 1.00 59.84 420 GLN A C 1
ATOM 3269 O O . GLN A 1 420 ? 6.606 -12.016 -38.445 1.00 59.84 420 GLN A O 1
ATOM 3274 N N . ILE A 1 421 ? 5.403 -10.304 -37.653 1.00 58.25 421 ILE A N 1
ATOM 3275 C CA . ILE A 1 421 ? 5.489 -9.539 -38.898 1.00 58.25 421 ILE A CA 1
ATOM 3276 C C . ILE A 1 421 ? 6.902 -8.970 -39.022 1.00 58.25 421 ILE A C 1
ATOM 3278 O O . ILE A 1 421 ? 7.288 -8.066 -38.271 1.00 58.25 421 ILE A O 1
ATOM 3282 N N . ALA A 1 422 ? 7.653 -9.496 -39.992 1.00 54.97 422 ALA A N 1
ATOM 3283 C CA . ALA A 1 422 ? 8.945 -8.973 -40.411 1.00 54.97 422 ALA A CA 1
ATOM 3284 C C . ALA A 1 422 ? 8.747 -7.582 -41.031 1.00 54.97 422 ALA A C 1
ATOM 3286 O O . ALA A 1 422 ? 8.509 -7.430 -42.230 1.00 54.97 422 ALA A O 1
ATOM 3287 N N . VAL A 1 423 ? 8.780 -6.545 -40.195 1.00 57.66 423 VAL A N 1
ATOM 3288 C CA . VAL A 1 423 ? 8.780 -5.160 -40.667 1.00 57.66 423 VAL A CA 1
ATOM 3289 C C . VAL A 1 423 ? 10.164 -4.904 -41.259 1.00 57.66 423 VAL A C 1
ATOM 3291 O O . VAL A 1 423 ? 11.158 -5.073 -40.561 1.00 57.66 423 VAL A O 1
ATOM 3294 N N . GLY A 1 424 ? 10.233 -4.575 -42.552 1.00 54.47 424 GLY A N 1
ATOM 3295 C CA . GLY A 1 424 ? 11.504 -4.488 -43.277 1.00 54.47 424 GLY A CA 1
ATOM 3296 C C . GLY A 1 424 ? 12.529 -3.555 -42.616 1.00 54.47 424 GLY A C 1
ATOM 3297 O O . GLY A 1 424 ? 12.172 -2.502 -42.092 1.00 54.47 424 GLY A O 1
ATOM 3298 N N . ASP A 1 425 ? 13.811 -3.921 -42.715 1.00 50.06 425 ASP A N 1
ATOM 3299 C CA . ASP A 1 425 ? 14.961 -3.274 -42.052 1.00 50.06 425 ASP A CA 1
ATOM 3300 C C . ASP A 1 425 ? 15.232 -1.815 -42.456 1.00 50.06 425 ASP A C 1
ATOM 3302 O O . ASP A 1 425 ? 16.100 -1.157 -41.885 1.00 50.06 425 ASP A O 1
ATOM 3306 N N . LYS A 1 426 ? 14.502 -1.262 -43.432 1.00 48.44 426 LYS A N 1
ATOM 3307 C CA . LYS A 1 426 ? 14.674 0.132 -43.867 1.00 48.44 426 LYS A CA 1
ATOM 3308 C C . LYS A 1 426 ? 13.916 1.089 -42.950 1.00 48.44 426 LYS A C 1
ATOM 3310 O O . LYS A 1 426 ? 13.030 1.819 -43.396 1.00 48.44 426 LYS A O 1
ATOM 3315 N N . GLY A 1 427 ? 14.255 1.064 -41.667 1.00 56.47 427 GLY A N 1
ATOM 3316 C CA . GLY A 1 427 ? 13.793 2.076 -40.735 1.00 56.47 427 GLY A CA 1
ATOM 3317 C C . GLY A 1 427 ? 14.493 3.409 -40.985 1.00 56.47 427 GLY A C 1
ATOM 3318 O O . GLY A 1 427 ? 15.663 3.444 -41.364 1.00 56.47 427 GLY A O 1
ATOM 3319 N N . LYS A 1 428 ? 13.783 4.524 -40.793 1.00 65.38 428 LYS A N 1
ATOM 3320 C CA . LYS A 1 428 ? 14.452 5.823 -40.649 1.00 65.38 428 LYS A CA 1
ATOM 3321 C C . LYS A 1 428 ? 14.944 5.911 -39.211 1.00 65.38 428 LYS A C 1
ATOM 3323 O O . LYS A 1 428 ? 14.131 5.822 -38.291 1.00 65.38 428 LYS A O 1
ATOM 3328 N N . GLU A 1 429 ? 16.249 6.060 -39.034 1.00 76.94 429 GLU A N 1
ATOM 3329 C CA . GLU A 1 429 ? 16.828 6.409 -37.740 1.00 76.94 429 GLU A CA 1
ATOM 3330 C C . GLU A 1 429 ? 16.694 7.921 -37.538 1.00 76.94 429 GLU A C 1
ATOM 3332 O O . GLU A 1 429 ? 17.033 8.710 -38.426 1.00 76.94 429 GLU A O 1
ATOM 3337 N N . LYS A 1 430 ? 16.164 8.322 -36.385 1.00 78.31 430 LYS A N 1
ATOM 3338 C CA . LYS A 1 430 ? 16.155 9.713 -35.931 1.00 78.31 430 LYS A CA 1
ATOM 3339 C C . LYS A 1 430 ? 16.821 9.768 -34.566 1.00 78.31 430 LYS A C 1
ATOM 3341 O O . LYS A 1 430 ? 16.501 8.960 -33.699 1.00 78.31 430 LYS A O 1
ATOM 3346 N N . ILE A 1 431 ? 17.722 10.726 -34.387 1.00 75.50 431 ILE A N 1
ATOM 3347 C CA . ILE A 1 431 ? 18.398 10.961 -33.113 1.00 75.50 431 ILE A CA 1
ATOM 3348 C C . ILE A 1 431 ? 17.764 12.194 -32.475 1.00 75.50 431 ILE A C 1
ATOM 3350 O O . ILE A 1 431 ? 17.694 13.250 -33.104 1.00 75.50 431 ILE A O 1
ATOM 3354 N N . TYR A 1 432 ? 17.297 12.039 -31.242 1.00 72.88 432 TYR A N 1
ATOM 3355 C CA . TYR A 1 432 ? 16.831 13.125 -30.382 1.00 72.88 432 TYR A CA 1
ATOM 3356 C C . TYR A 1 432 ? 17.770 13.241 -29.177 1.00 72.88 432 TYR A C 1
ATOM 3358 O O . TYR A 1 432 ? 18.369 12.247 -28.782 1.00 72.88 432 TYR A O 1
ATOM 3366 N N . ASN A 1 433 ? 17.865 14.420 -28.562 1.00 65.12 433 ASN A N 1
ATOM 3367 C CA . ASN A 1 433 ? 18.616 14.601 -27.316 1.00 65.12 433 ASN A CA 1
ATOM 3368 C C . ASN A 1 433 ? 17.641 14.779 -26.149 1.00 65.12 433 ASN A C 1
ATOM 3370 O O . ASN A 1 433 ? 16.673 15.542 -26.253 1.00 65.12 433 ASN A O 1
ATOM 3374 N N . SER A 1 434 ? 17.898 14.078 -25.045 1.00 62.03 434 SER A N 1
ATOM 3375 C CA . SER A 1 434 ? 17.197 14.302 -23.779 1.00 62.03 434 SER A CA 1
ATOM 3376 C C . SER A 1 434 ? 17.882 15.443 -23.025 1.00 62.03 434 SER A C 1
ATOM 3378 O O . SER A 1 434 ? 18.992 15.251 -22.528 1.00 62.03 434 SER A O 1
ATOM 3380 N N . HIS A 1 435 ? 17.247 16.617 -22.920 1.00 55.47 435 HIS A N 1
ATOM 3381 C CA . HIS A 1 435 ? 17.810 17.711 -22.126 1.00 55.47 435 HIS A CA 1
ATOM 3382 C C . HIS A 1 435 ? 17.607 17.459 -20.628 1.00 55.47 435 HIS A C 1
ATOM 3384 O O . HIS A 1 435 ? 16.495 17.207 -20.158 1.00 55.47 435 HIS A O 1
ATOM 3390 N N . LEU A 1 436 ? 18.716 17.545 -19.894 1.00 46.84 436 LEU A N 1
ATOM 3391 C CA . LEU A 1 436 ? 18.877 17.083 -18.512 1.00 46.84 436 LEU A CA 1
ATOM 3392 C C . LEU A 1 436 ? 18.054 17.871 -17.476 1.00 46.84 436 LEU A C 1
ATOM 3394 O O . LEU A 1 436 ? 17.673 17.314 -16.452 1.00 46.84 436 LEU A O 1
ATOM 3398 N N . GLU A 1 437 ? 17.742 19.143 -17.731 1.00 39.34 437 GLU A N 1
ATOM 3399 C CA . GLU A 1 437 ? 17.243 20.059 -16.688 1.00 39.34 437 GLU A CA 1
ATOM 3400 C C . GLU A 1 437 ? 15.718 20.263 -16.680 1.00 39.34 437 GLU A C 1
ATOM 3402 O O . GLU A 1 437 ? 15.195 20.910 -15.779 1.00 39.34 437 GLU A O 1
ATOM 3407 N N . SER A 1 438 ? 14.976 19.726 -17.657 1.00 40.69 438 SER A N 1
ATOM 3408 C CA . SER A 1 438 ? 13.529 20.000 -17.773 1.00 40.69 438 SER A CA 1
ATOM 3409 C C . SER A 1 438 ? 12.653 18.802 -18.153 1.00 40.69 438 SER A C 1
ATOM 3411 O O . SER A 1 438 ? 11.432 18.932 -18.195 1.00 40.69 438 SER A O 1
ATOM 3413 N N . GLY A 1 439 ? 13.237 17.638 -18.464 1.00 40.81 439 GLY A N 1
ATOM 3414 C CA . GLY A 1 439 ? 12.479 16.501 -19.004 1.00 40.81 439 GLY A CA 1
ATOM 3415 C C . GLY A 1 439 ? 11.854 16.768 -20.383 1.00 40.81 439 GLY A C 1
ATOM 3416 O O . GLY A 1 439 ? 11.128 15.920 -20.903 1.00 40.81 439 GLY A O 1
ATOM 3417 N N . TYR A 1 440 ? 12.139 17.920 -20.998 1.00 41.44 440 TYR A N 1
ATOM 3418 C CA . TYR A 1 440 ? 11.750 18.212 -22.367 1.00 41.44 440 TYR A CA 1
ATOM 3419 C C . TYR A 1 440 ? 12.783 17.629 -23.331 1.00 41.44 440 TYR A C 1
ATOM 3421 O O . TYR A 1 440 ? 13.981 17.906 -23.261 1.00 41.44 440 TYR A O 1
ATOM 3429 N N . ILE A 1 441 ? 12.290 16.846 -24.286 1.00 44.09 441 ILE A N 1
ATOM 3430 C CA . ILE A 1 441 ? 13.008 16.585 -25.533 1.00 44.09 441 ILE A CA 1
ATOM 3431 C C . ILE A 1 441 ? 13.241 17.955 -26.197 1.00 44.09 441 ILE A C 1
ATOM 3433 O O . ILE A 1 441 ? 12.333 18.791 -26.191 1.00 44.09 441 ILE A O 1
ATOM 3437 N N . GLY A 1 442 ? 14.434 18.208 -26.748 1.00 46.09 442 GLY A N 1
ATOM 3438 C CA . GLY A 1 442 ? 14.707 19.426 -27.531 1.00 46.09 442 GLY A CA 1
ATOM 3439 C C . GLY A 1 442 ? 13.679 19.663 -28.650 1.00 46.09 442 GLY A C 1
ATOM 3440 O O . GLY A 1 442 ? 12.854 18.796 -28.911 1.00 46.09 442 GLY A O 1
ATOM 3441 N N . GLN A 1 443 ? 13.715 20.839 -29.297 1.00 44.66 443 GLN A N 1
ATOM 3442 C CA . GLN A 1 443 ? 12.740 21.359 -30.284 1.00 44.66 443 GLN A CA 1
ATOM 3443 C C . GLN A 1 443 ? 11.736 20.311 -30.830 1.00 44.66 443 GLN A C 1
ATOM 3445 O O . GLN A 1 443 ? 11.941 19.700 -31.878 1.00 44.66 443 GLN A O 1
ATOM 3450 N N . LEU A 1 444 ? 10.653 20.073 -30.078 1.00 51.31 444 LEU A N 1
ATOM 3451 C CA . LEU A 1 444 ? 9.635 19.084 -30.427 1.00 51.31 444 LEU A CA 1
ATOM 3452 C C . LEU A 1 444 ? 8.850 19.576 -31.648 1.00 51.31 444 LEU A C 1
ATOM 3454 O O . LEU A 1 444 ? 8.200 20.621 -31.601 1.00 51.31 444 LEU A O 1
ATOM 3458 N N . GLU A 1 445 ? 8.884 18.818 -32.743 1.00 50.53 445 GLU A N 1
ATOM 3459 C CA . GLU A 1 445 ? 8.021 19.075 -33.899 1.00 50.53 445 GLU A CA 1
ATOM 3460 C C . GLU A 1 445 ? 6.540 18.877 -33.521 1.00 50.53 445 GLU A C 1
ATOM 3462 O O . GLU A 1 445 ? 6.197 18.054 -32.667 1.00 50.53 445 GLU A O 1
ATOM 3467 N N . GLY A 1 446 ? 5.645 19.635 -34.165 1.00 58.00 446 GLY A N 1
ATOM 3468 C CA . GLY A 1 446 ? 4.265 19.871 -33.713 1.00 58.00 446 GLY A CA 1
ATOM 3469 C C . GLY A 1 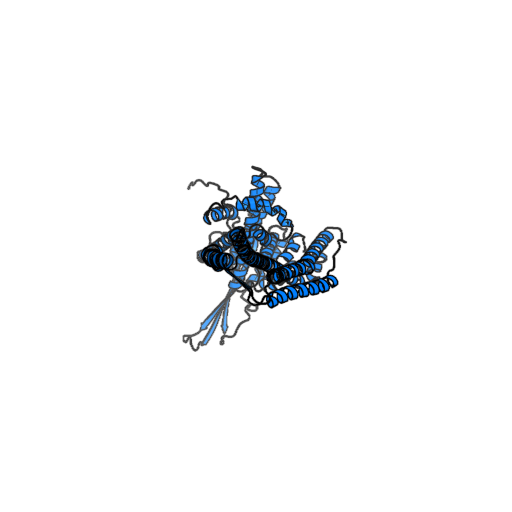446 ? 3.430 18.647 -33.296 1.00 58.00 446 GLY A C 1
ATOM 3470 O O . GLY A 1 446 ? 2.582 18.784 -32.416 1.00 58.00 446 GLY A O 1
ATOM 3471 N N . GLU A 1 447 ? 3.671 17.447 -33.847 1.00 60.31 447 GLU A N 1
ATOM 3472 C CA . GLU A 1 447 ? 2.917 16.226 -33.498 1.00 60.31 447 GLU A CA 1
ATOM 3473 C C . GLU A 1 447 ? 3.141 15.712 -32.062 1.00 60.31 447 GLU A C 1
ATOM 3475 O O . GLU A 1 447 ? 2.338 14.916 -31.558 1.00 60.31 447 GLU A O 1
ATOM 3480 N N . PHE A 1 448 ? 4.207 16.169 -31.400 1.00 68.62 448 PHE A N 1
ATOM 3481 C CA . PHE A 1 448 ? 4.618 15.727 -30.066 1.00 68.62 448 PHE A CA 1
ATOM 3482 C C . PHE A 1 448 ? 4.258 16.710 -28.947 1.00 68.62 448 PHE A C 1
ATOM 3484 O O . PHE A 1 448 ? 4.099 16.294 -27.800 1.00 68.62 448 PHE A O 1
ATOM 3491 N N . VAL A 1 449 ? 4.039 17.987 -29.277 1.00 67.69 449 VAL A N 1
ATOM 3492 C CA . VAL A 1 449 ? 3.707 19.054 -28.312 1.00 67.69 449 VAL A CA 1
ATOM 3493 C C . VAL A 1 449 ? 2.424 18.737 -27.538 1.00 67.69 449 VAL A C 1
ATOM 3495 O O . VAL A 1 449 ? 2.364 18.908 -26.323 1.00 67.69 449 VAL A O 1
ATOM 3498 N N . ALA A 1 450 ? 1.402 18.217 -28.223 1.00 74.69 450 ALA A N 1
ATOM 3499 C CA . ALA A 1 450 ? 0.140 17.854 -27.583 1.00 74.69 450 ALA A CA 1
ATOM 3500 C C . ALA A 1 450 ? 0.286 16.677 -26.603 1.00 74.69 450 ALA A C 1
ATOM 3502 O O . ALA A 1 450 ? -0.377 16.659 -25.570 1.00 74.69 450 ALA A O 1
ATOM 3503 N N . GLU A 1 451 ? 1.138 15.693 -26.911 1.00 76.00 451 GLU A N 1
ATOM 3504 C CA . GLU A 1 451 ? 1.367 14.554 -26.011 1.00 76.00 451 GLU A CA 1
ATOM 3505 C C . GLU A 1 451 ? 2.230 14.959 -24.812 1.00 76.00 451 GLU A C 1
ATOM 3507 O O . GLU A 1 451 ? 1.949 14.515 -23.701 1.00 76.00 451 GLU A O 1
ATOM 3512 N N . ALA A 1 452 ? 3.215 15.843 -25.015 1.00 75.19 452 ALA A N 1
ATOM 3513 C CA . ALA A 1 452 ? 4.009 16.428 -23.937 1.00 75.19 452 ALA A CA 1
ATOM 3514 C C . ALA A 1 452 ? 3.129 17.212 -22.952 1.00 75.19 452 ALA A C 1
ATOM 3516 O O . ALA A 1 452 ? 3.222 16.990 -21.750 1.00 75.19 452 ALA A O 1
ATOM 3517 N N . LYS A 1 453 ? 2.199 18.039 -23.454 1.00 74.44 453 LYS A N 1
ATOM 3518 C CA . LYS A 1 453 ? 1.242 18.763 -22.604 1.00 74.44 453 LYS A CA 1
ATOM 3519 C C . LYS A 1 453 ? 0.352 17.817 -21.788 1.00 74.44 453 LYS A C 1
ATOM 3521 O O . LYS A 1 453 ? 0.162 18.030 -20.601 1.00 74.44 453 LYS A O 1
ATOM 3526 N N . LYS A 1 454 ? -0.165 16.748 -22.406 1.00 79.25 454 LYS A N 1
ATOM 3527 C CA . LYS A 1 454 ? -0.969 15.743 -21.686 1.00 79.25 454 LYS A CA 1
ATOM 3528 C C . LYS A 1 454 ? -0.172 15.015 -20.608 1.00 79.25 454 LYS A C 1
ATOM 3530 O O . LYS A 1 454 ? -0.726 14.679 -19.572 1.00 79.25 454 LYS A O 1
ATOM 3535 N N . LEU A 1 455 ? 1.098 14.707 -20.877 1.00 76.88 455 LEU A N 1
ATOM 3536 C CA . LEU A 1 455 ? 1.965 14.110 -19.866 1.00 76.88 455 LEU A CA 1
ATOM 3537 C C . LEU A 1 455 ? 2.164 15.077 -18.693 1.00 76.88 455 LEU A C 1
ATOM 3539 O O . LEU A 1 455 ? 2.034 14.648 -17.557 1.00 76.88 455 LEU A O 1
ATOM 3543 N N . ASP A 1 456 ? 2.426 16.356 -18.964 1.00 75.44 456 ASP A N 1
ATOM 3544 C CA . ASP A 1 456 ? 2.576 17.384 -17.928 1.00 75.44 456 ASP A CA 1
ATOM 3545 C C . ASP A 1 456 ? 1.320 17.501 -17.046 1.00 75.44 456 ASP A C 1
ATOM 3547 O O . ASP A 1 456 ? 1.422 17.436 -15.825 1.00 75.44 456 ASP A O 1
ATOM 3551 N N . GLU A 1 457 ? 0.128 17.540 -17.653 1.00 77.31 457 GLU A N 1
ATOM 3552 C CA . GLU A 1 457 ? -1.158 17.538 -16.933 1.00 77.31 457 GLU A CA 1
ATOM 3553 C C . GLU A 1 457 ? -1.319 16.295 -16.029 1.00 77.31 457 GLU A C 1
ATOM 3555 O O . GLU A 1 457 ? -1.721 16.412 -14.872 1.00 77.31 457 GLU A O 1
ATOM 3560 N N . GLU A 1 458 ? -0.971 15.100 -16.519 1.00 77.62 458 GLU A N 1
ATOM 3561 C CA . GLU A 1 458 ? -1.049 13.862 -15.727 1.00 77.62 458 GLU A CA 1
ATOM 3562 C C . GLU A 1 458 ? -0.023 13.822 -14.580 1.00 77.62 458 GLU A C 1
ATOM 3564 O O . GLU A 1 458 ? -0.329 13.320 -13.497 1.00 77.62 458 GLU A O 1
ATOM 3569 N N . LEU A 1 459 ? 1.180 14.369 -14.787 1.00 77.75 459 LEU A N 1
ATOM 3570 C CA . LEU A 1 459 ? 2.192 14.484 -13.733 1.00 77.75 459 LEU A CA 1
ATOM 3571 C C . LEU A 1 459 ? 1.783 15.515 -12.668 1.00 77.75 459 LEU A C 1
ATOM 3573 O O . LEU A 1 459 ? 1.979 15.262 -11.482 1.00 77.75 459 LEU A O 1
ATOM 3577 N N . GLN A 1 460 ? 1.162 16.632 -13.059 1.00 76.44 460 GLN A N 1
ATOM 3578 C CA . GLN A 1 460 ? 0.620 17.627 -12.123 1.00 76.44 460 GLN A CA 1
ATOM 3579 C C . GLN A 1 460 ? -0.535 17.073 -11.274 1.00 76.44 460 GLN A C 1
ATOM 3581 O O . GLN A 1 460 ? -0.636 17.376 -10.083 1.00 76.44 460 GLN A O 1
ATOM 3586 N N . GLU A 1 461 ? -1.394 16.227 -11.844 1.00 79.81 461 GLU A N 1
ATOM 3587 C CA . GLU A 1 461 ? -2.462 15.589 -11.066 1.00 79.81 461 GLU A CA 1
ATOM 3588 C C . GLU A 1 461 ? -1.897 14.569 -10.066 1.00 79.81 461 GLU A C 1
ATOM 3590 O O . GLU A 1 461 ? -2.305 14.543 -8.904 1.00 79.81 461 GLU A O 1
ATOM 3595 N N . ALA A 1 462 ? -0.898 13.776 -10.469 1.00 75.62 462 ALA A N 1
ATOM 3596 C CA . ALA A 1 462 ? -0.203 12.872 -9.552 1.00 75.62 462 ALA A CA 1
ATOM 3597 C C . ALA A 1 462 ? 0.489 13.631 -8.407 1.00 75.62 462 ALA A C 1
ATOM 3599 O O . ALA A 1 462 ? 0.523 13.181 -7.258 1.00 75.62 462 ALA A O 1
ATOM 3600 N N . ASP A 1 463 ? 1.005 14.818 -8.711 1.00 72.19 463 ASP A N 1
ATOM 3601 C CA . ASP A 1 463 ? 1.620 15.712 -7.748 1.00 72.19 463 ASP A CA 1
ATOM 3602 C C . ASP A 1 463 ? 0.641 16.187 -6.673 1.00 72.19 463 ASP A C 1
ATOM 3604 O O . ASP A 1 463 ? 0.981 16.195 -5.482 1.00 72.19 463 ASP A O 1
ATOM 3608 N N . LYS A 1 464 ? -0.577 16.526 -7.092 1.00 76.62 464 LYS A N 1
ATOM 3609 C CA . LYS A 1 464 ? -1.682 16.881 -6.206 1.00 76.62 464 LYS A CA 1
ATOM 3610 C C . LYS A 1 464 ? -2.139 15.686 -5.370 1.00 76.62 464 LYS A C 1
ATOM 3612 O O . LYS A 1 464 ? -2.299 15.825 -4.159 1.00 76.62 464 LYS A O 1
ATOM 3617 N N . GLU A 1 465 ? -2.278 14.505 -5.973 1.00 77.31 465 GLU A N 1
ATOM 3618 C CA . GLU A 1 465 ? -2.657 13.282 -5.254 1.00 77.31 465 GLU A CA 1
ATOM 3619 C C . GLU A 1 465 ? -1.643 12.931 -4.152 1.00 77.31 465 GLU A C 1
ATOM 3621 O O . GLU A 1 465 ? -2.019 12.575 -3.028 1.00 77.31 465 GLU A O 1
ATOM 3626 N N . PHE A 1 466 ? -0.346 13.075 -4.440 1.00 74.75 466 PHE A N 1
ATOM 3627 C CA . PHE A 1 466 ? 0.705 12.877 -3.447 1.00 74.75 466 PHE A CA 1
ATOM 3628 C C . PHE A 1 466 ? 0.566 13.861 -2.275 1.00 74.75 466 PHE A C 1
ATOM 3630 O O . PHE A 1 466 ? 0.580 13.437 -1.118 1.00 74.75 466 PHE A O 1
ATOM 3637 N N . ALA A 1 467 ? 0.364 15.153 -2.556 1.00 68.62 467 ALA A N 1
ATOM 3638 C CA . ALA A 1 467 ? 0.172 16.174 -1.524 1.00 68.62 467 ALA A CA 1
ATOM 3639 C C . ALA A 1 467 ? -1.076 15.909 -0.660 1.00 68.62 467 ALA A C 1
ATOM 3641 O O . ALA A 1 467 ? -1.019 16.002 0.568 1.00 68.62 467 ALA A O 1
ATOM 3642 N N . GLU A 1 468 ? -2.190 15.505 -1.275 1.00 69.44 468 GLU A N 1
ATOM 3643 C CA . GLU A 1 468 ? -3.402 15.120 -0.548 1.00 69.44 468 GLU A CA 1
ATOM 3644 C C . GLU A 1 468 ? -3.185 13.889 0.339 1.00 69.44 468 GLU A C 1
ATOM 3646 O O . GLU A 1 468 ? -3.678 13.843 1.468 1.00 69.44 468 GLU A O 1
ATOM 3651 N N . THR A 1 469 ? -2.436 12.898 -0.149 1.00 66.56 469 THR A N 1
ATOM 3652 C CA . THR A 1 469 ? -2.109 11.687 0.616 1.00 66.56 469 THR A CA 1
ATOM 3653 C C . THR A 1 469 ? -1.282 12.032 1.852 1.00 66.56 469 THR A C 1
ATOM 3655 O O . THR A 1 469 ? -1.565 11.526 2.939 1.00 66.56 469 THR A O 1
ATOM 3658 N N . LEU A 1 470 ? -0.295 12.922 1.712 1.00 63.62 470 LEU A N 1
ATOM 3659 C CA . LEU A 1 470 ? 0.497 13.418 2.839 1.00 63.62 470 LEU A CA 1
ATOM 3660 C C . LEU A 1 470 ? -0.365 14.178 3.851 1.00 63.62 470 LEU A C 1
ATOM 3662 O O . LEU A 1 470 ? -0.248 13.938 5.051 1.00 63.62 470 LEU A O 1
ATOM 3666 N N . SER A 1 471 ? -1.259 15.048 3.378 1.00 61.19 471 SER A N 1
ATOM 3667 C CA . SER A 1 471 ? -2.152 15.828 4.240 1.00 61.19 471 SER A CA 1
ATOM 3668 C C . SER A 1 471 ? -3.121 14.945 5.037 1.00 61.19 471 SER A C 1
ATOM 3670 O O . SER A 1 471 ? -3.336 15.189 6.222 1.00 61.19 471 SER A O 1
ATOM 3672 N N . LYS A 1 472 ? -3.675 13.895 4.414 1.00 61.75 472 LYS A N 1
ATOM 3673 C CA . LYS A 1 472 ? -4.659 12.996 5.043 1.00 61.75 472 LYS A CA 1
ATOM 3674 C C . LYS A 1 472 ? -4.021 11.961 5.972 1.00 61.75 472 LYS A C 1
ATOM 3676 O O . LYS A 1 472 ? -4.559 11.693 7.041 1.00 61.75 472 LYS A O 1
ATOM 3681 N N . ASN A 1 473 ? -2.891 11.375 5.568 1.00 52.41 473 ASN A N 1
ATOM 3682 C CA . ASN A 1 473 ? -2.327 10.188 6.223 1.00 52.41 473 ASN A CA 1
ATOM 3683 C C . ASN A 1 473 ? -1.032 10.463 7.005 1.00 52.41 473 ASN A C 1
ATOM 3685 O O . ASN A 1 473 ? -0.506 9.550 7.648 1.00 52.41 473 ASN A O 1
ATOM 3689 N N . GLY A 1 474 ? -0.492 11.686 6.942 1.00 58.06 474 GLY A N 1
ATOM 3690 C CA . GLY A 1 474 ? 0.730 12.087 7.638 1.00 58.06 474 GLY A CA 1
ATOM 3691 C C . GLY A 1 474 ? 1.874 11.084 7.452 1.00 58.06 474 GLY A C 1
ATOM 3692 O O . GLY A 1 474 ? 2.233 10.711 6.334 1.00 58.06 474 GLY A O 1
ATOM 3693 N N . PHE A 1 475 ? 2.413 10.594 8.571 1.00 48.72 475 PHE A N 1
ATOM 3694 C CA . PHE A 1 475 ? 3.507 9.618 8.619 1.00 48.72 475 PHE A CA 1
ATOM 3695 C C . PHE A 1 475 ? 3.208 8.295 7.898 1.00 48.72 475 PHE A C 1
ATOM 3697 O O . PHE A 1 475 ? 4.068 7.768 7.189 1.00 48.72 475 PHE A O 1
ATOM 3704 N N . LYS A 1 476 ? 1.974 7.787 8.010 1.00 50.41 476 LYS A N 1
ATOM 3705 C CA . LYS A 1 476 ? 1.550 6.548 7.340 1.00 50.41 476 LYS A CA 1
ATOM 3706 C C . LYS A 1 476 ? 1.607 6.698 5.818 1.00 50.41 476 LYS A C 1
ATOM 3708 O O . LYS A 1 476 ? 2.002 5.763 5.127 1.00 50.41 476 LYS A O 1
ATOM 3713 N N . GLY A 1 477 ? 1.316 7.899 5.312 1.00 52.97 477 GLY A N 1
ATOM 3714 C CA . GLY A 1 477 ? 1.468 8.240 3.899 1.00 52.97 477 GLY A CA 1
ATOM 3715 C C . GLY A 1 477 ? 2.902 8.040 3.407 1.00 52.97 477 GLY A C 1
ATOM 3716 O O . GLY A 1 477 ? 3.103 7.404 2.385 1.00 52.97 477 GLY A O 1
ATOM 3717 N N . ILE A 1 478 ? 3.913 8.496 4.149 1.00 53.19 478 ILE A N 1
ATOM 3718 C CA . ILE A 1 478 ? 5.329 8.375 3.745 1.00 53.19 478 ILE A CA 1
ATOM 3719 C C . ILE A 1 478 ? 5.867 6.958 3.879 1.00 53.19 478 ILE A C 1
ATOM 3721 O O . ILE A 1 478 ? 6.623 6.517 3.012 1.00 53.19 478 ILE A O 1
ATOM 3725 N N . LEU A 1 479 ? 5.448 6.220 4.906 1.00 52.44 479 LEU A N 1
ATOM 3726 C CA . LEU A 1 479 ? 5.766 4.797 5.045 1.00 52.44 479 LEU A CA 1
ATOM 3727 C C . LEU A 1 479 ? 5.354 3.991 3.807 1.00 52.44 479 LEU A C 1
ATOM 3729 O O . LEU A 1 479 ? 6.137 3.159 3.349 1.00 52.44 479 LEU A O 1
ATOM 3733 N N . MET A 1 480 ? 4.196 4.301 3.209 1.00 55.72 480 MET A N 1
ATOM 3734 C CA . MET A 1 480 ? 3.736 3.674 1.961 1.00 55.72 480 MET A CA 1
ATOM 3735 C C . MET A 1 480 ? 4.653 3.960 0.753 1.00 55.72 480 MET A C 1
ATOM 3737 O O . MET A 1 480 ? 4.663 3.180 -0.196 1.00 55.72 480 MET A O 1
ATOM 3741 N N . TYR A 1 481 ? 5.443 5.044 0.768 1.00 57.19 481 TYR A N 1
ATOM 3742 C CA . TYR A 1 481 ? 6.352 5.425 -0.330 1.00 57.19 481 TYR A CA 1
ATOM 3743 C C . TYR A 1 481 ? 7.829 5.070 -0.073 1.00 57.19 481 TYR A C 1
ATOM 3745 O O . TYR A 1 481 ? 8.585 4.771 -1.009 1.00 57.19 481 TYR A O 1
ATOM 3753 N N . VAL A 1 482 ? 8.275 5.105 1.185 1.00 50.56 482 VAL A N 1
ATOM 3754 C CA . VAL A 1 482 ? 9.676 4.884 1.595 1.00 50.56 482 VAL A CA 1
ATOM 3755 C C . VAL A 1 482 ? 9.934 3.422 1.973 1.00 50.56 482 VAL A C 1
ATOM 3757 O O . VAL A 1 482 ? 11.001 2.906 1.641 1.00 50.56 482 VAL A O 1
ATOM 3760 N N . GLY A 1 483 ? 8.933 2.712 2.499 1.00 40.88 483 GLY A N 1
ATOM 3761 C CA . GLY A 1 483 ? 9.017 1.298 2.874 1.00 40.88 483 GLY A CA 1
ATOM 3762 C C . GLY A 1 483 ? 9.897 1.028 4.106 1.00 40.88 483 GLY A C 1
ATOM 3763 O O . GLY A 1 483 ? 10.998 1.560 4.238 1.00 40.88 483 GLY A O 1
ATOM 3764 N N . GLY A 1 484 ? 9.418 0.151 4.991 1.00 39.91 484 GLY A N 1
ATOM 3765 C CA . GLY A 1 484 ? 10.208 -0.475 6.057 1.00 39.91 484 GLY A CA 1
ATOM 3766 C C . GLY A 1 484 ? 10.643 0.407 7.253 1.00 39.91 484 GLY A C 1
ATOM 3767 O O . GLY A 1 484 ? 10.269 1.576 7.362 1.00 39.91 484 GLY A O 1
ATOM 3768 N N . PRO A 1 485 ? 11.458 -0.154 8.178 1.00 31.64 485 PRO A N 1
ATOM 3769 C CA . PRO A 1 485 ? 11.877 0.484 9.441 1.00 31.64 485 PRO A CA 1
ATOM 3770 C C . PRO A 1 485 ? 12.822 1.692 9.300 1.00 31.64 485 PRO A C 1
ATOM 3772 O O . PRO A 1 485 ? 13.062 2.399 10.276 1.00 31.64 485 PRO A O 1
ATOM 3775 N N . ALA A 1 486 ? 13.346 1.969 8.100 1.00 30.31 486 ALA A N 1
ATOM 3776 C CA . ALA A 1 486 ? 14.179 3.148 7.825 1.00 30.31 486 ALA A CA 1
ATOM 3777 C C . ALA A 1 486 ? 13.388 4.479 7.853 1.00 30.31 486 ALA A C 1
ATOM 3779 O O . ALA A 1 486 ? 13.973 5.554 7.722 1.00 30.31 486 ALA A O 1
ATOM 3780 N N . ALA A 1 487 ? 12.068 4.423 8.074 1.00 34.28 487 ALA A N 1
ATOM 3781 C CA . ALA A 1 487 ? 11.167 5.570 8.190 1.00 34.28 487 ALA A CA 1
ATOM 3782 C C . ALA A 1 487 ? 11.512 6.550 9.331 1.00 34.28 487 ALA A C 1
ATOM 3784 O O . ALA A 1 487 ? 11.029 7.679 9.322 1.00 34.28 487 ALA A O 1
ATOM 3785 N N . VAL A 1 488 ? 12.367 6.165 10.285 1.00 30.97 488 VAL A N 1
ATOM 3786 C CA . VAL A 1 488 ? 12.761 7.032 11.410 1.00 30.97 488 VAL A CA 1
ATOM 3787 C C . VAL A 1 488 ? 13.490 8.299 10.933 1.00 30.97 488 VAL A C 1
ATOM 3789 O O . VAL A 1 488 ? 13.248 9.368 11.479 1.00 30.97 488 VAL A O 1
ATOM 3792 N N . ALA A 1 489 ? 14.289 8.229 9.860 1.00 33.72 489 ALA A N 1
ATOM 3793 C CA . ALA A 1 489 ? 14.943 9.407 9.271 1.00 33.72 489 ALA A CA 1
ATOM 3794 C C . ALA A 1 489 ? 13.990 10.297 8.441 1.00 33.72 489 ALA A C 1
ATOM 3796 O O . ALA A 1 489 ? 14.327 11.431 8.115 1.00 33.72 489 ALA A O 1
ATOM 3797 N N . ALA A 1 490 ? 12.792 9.802 8.101 1.00 36.50 490 ALA A N 1
ATOM 3798 C CA . ALA A 1 490 ? 11.800 10.541 7.317 1.00 36.50 490 ALA A CA 1
ATOM 3799 C C . ALA A 1 490 ? 10.920 11.482 8.171 1.00 36.50 490 ALA A C 1
ATOM 3801 O O . ALA A 1 490 ? 10.136 12.254 7.615 1.00 36.50 490 ALA A O 1
ATOM 3802 N N . PHE A 1 491 ? 11.048 11.438 9.507 1.00 36.62 491 PHE A N 1
ATOM 3803 C CA . PHE A 1 491 ? 10.344 12.335 10.434 1.00 36.62 491 PHE A CA 1
ATOM 3804 C C . PHE A 1 491 ? 10.724 13.807 10.226 1.00 36.62 491 PHE A C 1
ATOM 3806 O O . PHE A 1 491 ? 9.838 14.656 10.134 1.00 36.62 491 PHE A O 1
ATOM 3813 N N . ASP A 1 492 ? 12.014 14.108 10.068 1.00 43.59 492 ASP A N 1
ATOM 3814 C CA . ASP A 1 492 ? 12.480 15.484 9.839 1.00 43.59 492 ASP A CA 1
ATOM 3815 C C . ASP A 1 492 ? 12.094 15.977 8.433 1.00 43.59 492 ASP A C 1
ATOM 3817 O O . ASP A 1 492 ? 11.749 17.140 8.228 1.00 43.59 492 ASP A O 1
ATOM 3821 N N . THR A 1 493 ? 12.026 15.056 7.464 1.00 47.00 493 THR A N 1
ATOM 3822 C CA . THR A 1 493 ? 11.554 15.335 6.099 1.00 47.00 493 THR A CA 1
ATOM 3823 C C . THR A 1 493 ? 10.070 15.732 6.071 1.00 47.00 493 THR A C 1
ATOM 3825 O O . THR A 1 493 ? 9.675 16.559 5.252 1.00 47.00 493 THR A O 1
ATOM 3828 N N . LEU A 1 494 ? 9.250 15.189 6.982 1.00 41.31 494 LEU A N 1
ATOM 3829 C CA . LEU A 1 494 ? 7.841 15.559 7.184 1.00 41.31 494 LEU A CA 1
ATOM 3830 C C . LEU A 1 494 ? 7.670 16.959 7.749 1.00 41.31 494 LEU A C 1
ATOM 3832 O O . LEU A 1 494 ? 6.791 17.689 7.305 1.00 41.31 494 LEU A O 1
ATOM 3836 N N . ASP A 1 495 ? 8.504 17.334 8.713 1.00 43.75 495 ASP A N 1
ATOM 3837 C CA . ASP A 1 495 ? 8.478 18.669 9.302 1.00 43.75 495 ASP A CA 1
ATOM 3838 C C . ASP A 1 495 ? 8.913 19.722 8.264 1.00 43.75 495 ASP A C 1
ATOM 3840 O O . ASP A 1 495 ? 8.312 20.790 8.180 1.00 43.75 495 ASP A O 1
ATOM 3844 N N . ALA A 1 496 ? 9.873 19.394 7.388 1.00 47.91 496 ALA A N 1
ATOM 3845 C CA . ALA A 1 496 ? 10.273 20.234 6.255 1.00 47.91 496 ALA A CA 1
ATOM 3846 C C . ALA A 1 496 ? 9.204 20.330 5.143 1.00 47.91 496 ALA A C 1
ATOM 3848 O O . ALA A 1 496 ? 8.954 21.424 4.634 1.00 47.91 496 ALA A O 1
ATOM 3849 N N . LEU A 1 497 ? 8.552 19.214 4.783 1.00 45.66 497 LEU A N 1
ATOM 3850 C CA . LEU A 1 497 ? 7.460 19.168 3.795 1.00 45.66 497 LEU A CA 1
ATOM 3851 C C . LEU A 1 497 ? 6.154 19.786 4.327 1.00 45.66 497 LEU A C 1
ATOM 3853 O O . LEU A 1 497 ? 5.384 20.346 3.556 1.00 45.66 497 LEU A O 1
ATOM 3857 N N . GLY A 1 498 ? 5.906 19.695 5.636 1.00 39.09 498 GLY A N 1
ATOM 3858 C CA . GLY A 1 498 ? 4.700 20.188 6.302 1.00 39.09 498 GLY A CA 1
ATOM 3859 C C . GLY A 1 498 ? 4.776 21.648 6.763 1.00 39.09 498 GLY A C 1
ATOM 3860 O O . GLY A 1 498 ? 3.749 22.325 6.790 1.00 39.09 498 GLY A O 1
ATOM 3861 N N . LYS A 1 499 ? 5.971 22.170 7.094 1.00 41.75 499 LYS A N 1
ATOM 3862 C CA . LYS A 1 499 ? 6.174 23.590 7.463 1.00 41.75 499 LYS A CA 1
ATOM 3863 C C . LYS A 1 499 ? 6.381 24.516 6.268 1.00 41.75 499 LYS A C 1
ATOM 3865 O O . LYS A 1 499 ? 6.200 25.724 6.413 1.00 41.75 499 LYS A O 1
ATOM 3870 N N . ALA A 1 500 ? 6.716 23.987 5.092 1.00 40.09 500 ALA A N 1
ATOM 3871 C CA . ALA A 1 500 ? 6.703 24.751 3.849 1.00 40.09 500 ALA A CA 1
ATOM 3872 C C . ALA A 1 500 ? 5.248 24.951 3.368 1.00 40.09 500 ALA A C 1
ATOM 3874 O O . ALA A 1 500 ? 4.775 24.273 2.466 1.00 40.09 500 ALA A O 1
ATOM 3875 N N . ASN A 1 501 ? 4.542 25.892 4.005 1.00 39.22 501 ASN A N 1
ATOM 3876 C CA . ASN A 1 501 ? 3.256 26.460 3.578 1.00 39.22 501 ASN A CA 1
ATOM 3877 C C . ASN A 1 501 ? 2.088 25.472 3.351 1.00 39.22 501 ASN A C 1
ATOM 3879 O O . ASN A 1 501 ? 1.419 25.523 2.323 1.00 39.22 501 ASN A O 1
ATOM 3883 N N . LEU A 1 502 ? 1.741 24.670 4.365 1.00 37.75 502 LEU A N 1
ATOM 3884 C CA . LEU A 1 502 ? 0.365 24.157 4.528 1.00 37.75 502 LEU A CA 1
ATOM 3885 C C . LEU A 1 502 ? -0.575 25.177 5.208 1.00 37.75 502 LEU A C 1
ATOM 3887 O O . LEU A 1 502 ? -1.675 24.819 5.627 1.00 37.75 502 LEU A O 1
ATOM 3891 N N . SER A 1 503 ? -0.177 26.452 5.321 1.00 37.41 503 SER A N 1
ATOM 3892 C CA . SER A 1 503 ? -1.117 27.524 5.657 1.00 37.41 503 SER A CA 1
ATOM 3893 C C . SER A 1 503 ? -1.981 27.824 4.428 1.00 37.41 503 SER A C 1
ATOM 3895 O O . SER A 1 503 ? -1.584 28.595 3.558 1.00 37.41 503 SER A O 1
ATOM 3897 N N . ASP A 1 504 ? -3.132 27.159 4.362 1.00 39.22 504 ASP A N 1
ATOM 3898 C CA . ASP A 1 504 ? -4.292 27.476 3.524 1.00 39.22 504 ASP A CA 1
ATOM 3899 C C . ASP A 1 504 ? -4.008 27.769 2.037 1.00 39.22 504 ASP A C 1
ATOM 3901 O O . ASP A 1 504 ? -4.114 28.904 1.581 1.00 39.22 504 ASP A O 1
ATOM 3905 N N . SER A 1 505 ? -3.684 26.736 1.249 1.00 38.19 505 SER A N 1
ATOM 3906 C CA . SER A 1 505 ? -4.175 26.532 -0.137 1.00 38.19 505 SER A CA 1
ATOM 3907 C C . SER A 1 505 ? -3.377 25.448 -0.875 1.00 38.19 505 SER A C 1
ATOM 3909 O O . SER A 1 505 ? -2.170 25.296 -0.700 1.00 38.19 505 SER A O 1
ATOM 3911 N N . THR A 1 506 ? -4.046 24.726 -1.779 1.00 40.38 506 THR A N 1
ATOM 3912 C CA . THR A 1 506 ? -3.428 23.824 -2.771 1.00 40.38 506 THR A CA 1
ATOM 3913 C C . THR A 1 506 ? -2.394 24.524 -3.666 1.00 40.38 506 THR A C 1
ATOM 3915 O O . THR A 1 506 ? -1.515 23.861 -4.206 1.00 40.38 506 THR A O 1
ATOM 3918 N N . GLU A 1 507 ? -2.454 25.853 -3.800 1.00 36.50 507 GLU A N 1
ATOM 3919 C CA . GLU A 1 507 ? -1.512 26.658 -4.592 1.00 36.50 507 GLU A CA 1
ATOM 3920 C C . GLU A 1 507 ? -0.131 26.795 -3.930 1.00 36.50 507 GLU A C 1
ATOM 3922 O O . GLU A 1 507 ? 0.884 26.712 -4.621 1.00 36.50 507 GLU A O 1
ATOM 3927 N N . GLY A 1 508 ? -0.061 26.925 -2.598 1.00 36.19 508 GLY A N 1
ATOM 3928 C CA . GLY A 1 508 ? 1.215 27.004 -1.870 1.00 36.19 508 GLY A CA 1
ATOM 3929 C C . GLY A 1 508 ? 2.028 25.706 -1.943 1.00 36.19 508 GLY A C 1
ATOM 3930 O O . GLY A 1 508 ? 3.244 25.740 -2.141 1.00 36.19 508 GLY A O 1
ATOM 3931 N N . GLY A 1 509 ? 1.341 24.560 -1.873 1.00 36.41 509 GLY A N 1
ATOM 3932 C CA . GLY A 1 509 ? 1.940 23.240 -2.078 1.00 36.41 509 GLY A CA 1
ATOM 3933 C C . GLY A 1 509 ? 2.421 23.019 -3.515 1.00 36.41 509 GLY A C 1
ATOM 3934 O O . GLY A 1 509 ? 3.495 22.464 -3.716 1.00 36.41 509 GLY A O 1
ATOM 3935 N N . LEU A 1 510 ? 1.686 23.503 -4.522 1.00 38.41 510 LEU A N 1
ATOM 3936 C CA . LEU A 1 510 ? 2.087 23.400 -5.931 1.00 38.41 510 LEU A CA 1
ATOM 3937 C C . LEU A 1 510 ? 3.311 24.272 -6.263 1.00 38.41 510 LEU A C 1
ATOM 3939 O O . LEU A 1 510 ? 4.201 23.799 -6.963 1.00 38.41 510 LEU A O 1
ATOM 3943 N N . GLY A 1 511 ? 3.425 25.482 -5.700 1.00 38.81 511 GLY A N 1
ATOM 3944 C CA . GLY A 1 511 ? 4.612 26.335 -5.878 1.00 38.81 511 GLY A CA 1
ATOM 3945 C C . GLY A 1 511 ? 5.893 25.737 -5.276 1.00 38.81 511 GLY A C 1
ATOM 3946 O O . GLY A 1 511 ? 6.962 25.818 -5.879 1.00 38.81 511 GLY A O 1
ATOM 3947 N N . PHE A 1 512 ? 5.779 25.062 -4.124 1.00 41.12 512 PHE A N 1
ATOM 3948 C CA . PHE A 1 512 ? 6.858 24.263 -3.526 1.00 41.12 512 PHE A CA 1
ATOM 3949 C C . PHE A 1 512 ? 7.289 23.103 -4.439 1.00 41.12 512 PHE A C 1
ATOM 3951 O O . PHE A 1 512 ? 8.481 22.848 -4.620 1.00 41.12 512 PHE A O 1
ATOM 3958 N N . LEU A 1 513 ? 6.315 22.398 -5.021 1.00 42.59 513 LEU A N 1
ATOM 3959 C CA . LEU A 1 513 ? 6.560 21.269 -5.915 1.00 42.59 513 LEU A CA 1
ATOM 3960 C C . LEU A 1 513 ? 7.213 21.723 -7.222 1.00 42.59 513 LEU A C 1
ATOM 3962 O O . LEU A 1 513 ? 8.142 21.067 -7.687 1.00 42.59 513 LEU A O 1
ATOM 3966 N N . GLU A 1 514 ? 6.803 22.864 -7.772 1.00 45.31 514 GLU A N 1
ATOM 3967 C CA . GLU A 1 514 ? 7.388 23.438 -8.982 1.00 45.31 514 GLU A CA 1
ATOM 3968 C C . GLU A 1 514 ? 8.845 23.878 -8.752 1.00 45.31 514 GLU A C 1
ATOM 3970 O O . GLU A 1 514 ? 9.714 23.532 -9.544 1.00 45.31 514 GLU A O 1
ATOM 3975 N N . GLU A 1 515 ? 9.175 24.538 -7.639 1.00 43.69 515 GLU A N 1
ATOM 3976 C CA . GLU A 1 515 ? 10.547 24.985 -7.328 1.00 43.69 515 GLU A CA 1
ATOM 3977 C C . GLU A 1 515 ? 11.551 23.821 -7.185 1.00 43.69 515 GLU A C 1
ATOM 3979 O O . GLU A 1 515 ? 12.695 23.923 -7.624 1.00 43.69 515 GLU A O 1
ATOM 3984 N N . VAL A 1 516 ? 11.125 22.695 -6.600 1.00 36.28 516 VAL A N 1
ATOM 3985 C CA . VAL A 1 516 ? 11.991 21.525 -6.342 1.00 36.28 516 VAL A CA 1
ATOM 3986 C C . VAL A 1 516 ? 12.072 20.576 -7.539 1.00 36.28 516 VAL A C 1
ATOM 3988 O O . VAL A 1 516 ? 13.104 19.945 -7.749 1.00 36.28 516 VAL A O 1
ATOM 3991 N N . THR A 1 517 ? 10.999 20.452 -8.327 1.00 39.69 517 THR A N 1
ATOM 3992 C CA . THR A 1 517 ? 10.926 19.480 -9.433 1.00 39.69 517 THR A CA 1
ATOM 3993 C C . THR A 1 517 ? 11.216 20.071 -10.815 1.00 39.69 517 THR A C 1
ATOM 3995 O O . THR A 1 517 ? 11.431 19.298 -11.749 1.00 39.69 517 THR A O 1
ATOM 3998 N N . SER A 1 518 ? 11.233 21.404 -10.971 1.00 41.66 518 SER A N 1
ATOM 3999 C CA . SER A 1 518 ? 11.417 22.063 -12.279 1.00 41.66 518 SER A CA 1
ATOM 4000 C C . SER A 1 518 ? 12.871 22.302 -12.691 1.00 41.66 518 SER A C 1
ATOM 4002 O O . SER A 1 518 ? 13.096 22.847 -13.770 1.00 41.66 518 SER A O 1
ATOM 4004 N N . GLY A 1 519 ? 13.860 21.982 -11.848 1.00 36.12 519 GLY A N 1
ATOM 4005 C CA . GLY A 1 519 ? 15.266 22.292 -12.142 1.00 36.12 519 GLY A CA 1
ATOM 4006 C C . GLY A 1 519 ? 15.569 23.795 -12.269 1.00 36.12 519 GLY A C 1
ATOM 4007 O O . GLY A 1 519 ? 16.712 24.169 -12.524 1.00 36.12 519 GLY A O 1
ATOM 4008 N N . LYS A 1 520 ? 14.595 24.694 -12.051 1.00 32.56 520 LYS A N 1
ATOM 4009 C CA . LYS A 1 520 ? 14.815 26.143 -12.043 1.00 32.56 520 LYS A CA 1
ATOM 4010 C C . LYS A 1 520 ? 15.418 26.579 -10.712 1.00 32.56 520 LYS A C 1
ATOM 4012 O O . LYS A 1 520 ? 14.787 27.266 -9.914 1.00 32.56 520 LYS A O 1
ATOM 4017 N N . ILE A 1 521 ? 16.699 26.283 -10.516 1.00 26.11 521 ILE A N 1
ATOM 4018 C CA . ILE A 1 521 ? 17.530 27.199 -9.736 1.00 26.11 521 ILE A CA 1
ATOM 4019 C C . ILE A 1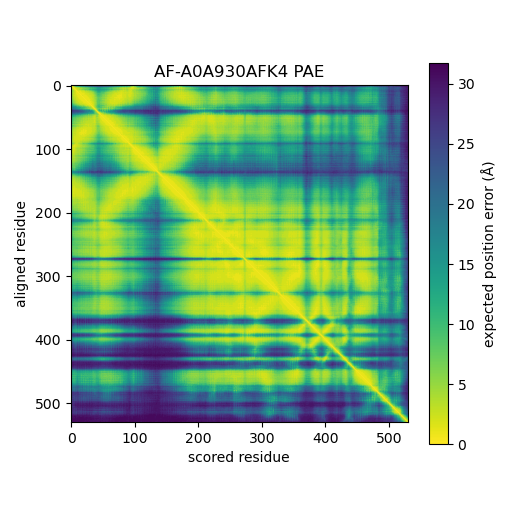 521 ? 17.479 28.526 -10.495 1.00 26.11 521 ILE A C 1
ATOM 4021 O O . ILE A 1 521 ? 17.981 28.620 -11.614 1.00 26.11 521 ILE A O 1
ATOM 4025 N N . ASN A 1 522 ? 16.824 29.534 -9.916 1.00 24.69 522 ASN A N 1
ATOM 4026 C CA . ASN A 1 522 ? 16.784 30.903 -10.424 1.00 24.69 522 ASN A CA 1
ATOM 4027 C C . ASN A 1 522 ? 18.186 31.360 -10.869 1.00 24.69 522 ASN A C 1
ATOM 4029 O O . ASN A 1 522 ? 18.989 31.831 -10.064 1.00 24.69 522 ASN A O 1
ATOM 4033 N N . ARG A 1 523 ? 18.473 31.286 -12.170 1.00 23.44 523 ARG A N 1
ATOM 4034 C CA . ARG A 1 523 ? 19.460 32.146 -12.811 1.00 23.44 523 ARG A CA 1
ATOM 4035 C C . ARG A 1 523 ? 18.691 33.135 -13.658 1.00 23.44 523 ARG A C 1
ATOM 4037 O O . ARG A 1 523 ? 18.162 32.803 -14.714 1.00 23.44 523 ARG A O 1
ATOM 4044 N N . GLN A 1 524 ? 18.625 34.363 -13.148 1.00 26.47 524 GLN A N 1
ATOM 4045 C CA . GLN A 1 524 ? 18.349 35.538 -13.958 1.00 26.47 524 GLN A CA 1
ATOM 4046 C C . GLN A 1 524 ? 19.209 35.459 -15.222 1.00 26.47 524 GLN A C 1
ATOM 4048 O O . GLN A 1 524 ? 20.435 35.507 -15.139 1.00 26.47 524 GLN A O 1
ATOM 4053 N N . ILE A 1 525 ? 18.575 35.350 -16.385 1.00 21.75 525 ILE A N 1
ATOM 4054 C CA . ILE A 1 525 ? 19.233 35.637 -17.654 1.00 21.75 525 ILE A CA 1
ATOM 4055 C C . ILE A 1 525 ? 18.651 36.958 -18.128 1.00 21.75 525 ILE A C 1
ATOM 4057 O O . ILE A 1 525 ? 17.535 37.048 -18.637 1.00 21.75 525 ILE A O 1
ATOM 4061 N N . SER A 1 526 ? 19.430 38.003 -17.867 1.00 24.61 526 SER A N 1
ATOM 4062 C CA . SER A 1 526 ? 19.330 39.306 -18.501 1.00 24.61 526 SER A CA 1
ATOM 4063 C C . SER A 1 526 ? 19.278 39.134 -20.017 1.00 24.61 526 SER A C 1
ATOM 4065 O O . SER A 1 526 ? 20.167 38.515 -20.605 1.00 24.61 526 SER A O 1
ATOM 4067 N N . GLY A 1 527 ? 18.248 39.700 -20.639 1.00 21.92 527 GLY A N 1
ATOM 4068 C CA . GLY A 1 527 ? 18.139 39.777 -22.086 1.00 21.92 527 GLY A CA 1
ATOM 4069 C C . GLY A 1 527 ? 19.197 40.705 -22.677 1.00 21.92 527 GLY A C 1
ATOM 4070 O O . GLY A 1 527 ? 19.298 41.872 -22.303 1.00 21.92 527 GLY A O 1
ATOM 4071 N N . GLY A 1 528 ? 19.938 40.176 -23.641 1.00 21.39 528 GLY A N 1
ATOM 4072 C CA . GLY A 1 528 ? 20.689 40.939 -24.622 1.00 21.39 528 GLY A CA 1
ATOM 4073 C C . GLY A 1 528 ? 20.613 40.199 -25.952 1.00 21.39 528 GLY A C 1
ATOM 4074 O O . GLY A 1 528 ? 21.096 39.078 -26.061 1.00 21.39 528 GLY A O 1
ATOM 4075 N N . SER A 1 529 ? 19.962 40.809 -26.937 1.00 20.86 529 SER A N 1
ATOM 4076 C CA . SER A 1 529 ? 20.158 40.524 -28.364 1.00 20.86 529 SER A CA 1
ATOM 4077 C C . SER A 1 529 ? 20.930 41.697 -28.972 1.00 20.86 529 SER A C 1
ATOM 4079 O O . SER A 1 529 ? 20.772 42.809 -28.456 1.00 20.86 529 SER A O 1
ATOM 4081 N N . PRO A 1 530 ? 21.601 41.557 -30.125 1.00 30.16 530 PRO A N 1
ATOM 4082 C CA . PRO A 1 530 ? 22.201 40.382 -30.767 1.00 30.16 530 PRO A CA 1
ATOM 4083 C C . PRO A 1 530 ? 23.693 40.208 -30.434 1.00 30.16 530 PRO A C 1
ATOM 4085 O O . PRO A 1 530 ? 24.340 41.202 -30.029 1.00 30.16 530 PRO A O 1
#

Secondary structure (DSSP, 8-state):
---EEEES-HHHHHHHHHHHHHHHHHHHHHHHHH---------SHHHHHHHHHHHHHHHHHHIIIIIHHHHHHHHHHHHHHHHHHHHHTT-SS-EEEEHHHHHHHHHHIIIIIHHHHHHHHHHHHHHHHHHHHHHT------TTHHHHHHHHHHHHHHHHHHHHHHHHHHHHHHHHHHHHHHHHHHHHHHHHHHHHHHHHH-HHHHHHHHHTS----HHHHTTGGG--SHHHHHHHHHHHTT-GGGGGGS-GGGS-HHHHHHHHHHHHHHHHSSTHHHHHHHHHHHHHTTSBHHHHHHHHHHHHHHHHHHHHHHHHHHHHHHHHSTT-TTSHHHHHHHHHHHHHHHHHHHHHHHHHTT-EEEEEEEEESS-TTS-SEEEEEEEEEEEEEEE-TTSSEEEEEEEEEEEEEESS-----TTS----S-PEEEEEEE-TTTSPBSS--HHHHHHHHHHHHHHHHHHHHHHHHHHHHHHHHHHHHH-SGGGGGHHHHHHHHHHTT-SS-HHHHHHHHHHHHS------------

Sequence (530 aa):
MSYSVKAHNLGGIQSYGESITSFSGALTAAAAQTQRSFTDRVGGQRGEVINAFFGKLNILQDQVFQQAPEALKAYGEGVSDFGHAVQGLGFGKYAYTDKGAIDGIVNTLKGPQYEEMIAKKNGLKPLMEEAQEALGFGTVDFTGYDERAQAFINDEVNARNTTHQGISDADDALKKVAETGKATFEDLADTIQNAQAIIGVGPEVIYDAIIKNNNMTIERLNYLDRIMSKEDVQMVKAIFTDDIEAIMNIDSSKISKSGYQNMAREVLAWFTSDPKGEEKMNRLLGSMENKTKGKVKEFSTNTNIAMKVLQKLQGGKMREYEKQNPNDKTSETWLAYENELNHMNEASGVLAAIRILKIGSSHDVRPRGNNHYKPDGYDFSYDKRGLQIRRGKNGEWDLVVTEKKATEFKSENTPVDYSQIAVGDKGKEKIYNSHLESGYIGQLEGEFVAEAKKLDEELQEADKEFAETLSKNGFKGILMYVGGPAAVAAFDTLDALGKANLSDSTEGGLGFLEEVTSGKINRQISGGSP

Foldseek 3Di:
DWDKDKFQFLVVLLVQLVVLLVVLVVLLVVLVVVDDQDDQDDDDQLSVLVVLLSVVVNVLSCLQNPVVSVLSNLLSVLSNVLSVLLVVLVDDTIDIDIPVVLVVVLVCLVPVVLVVQVVVCVVVQVVVVVVCVVVVDDDDDCPCVSVVSVVVSVVVNVSSVVSNVSNVVSVVSNVVSVVVSVVSVVVSVQSVLLVVLLVLLPPVLVCCLSPPVVNDDSQLSLLSLQDRDNLLSQLSSCSSVVVLLCNLVGPLVGQDLSSLLSVLVLLLCLLVDDDCSLVSVQSNLQSQQAPALVSQLSSLLSNLLSLLVVLLLLLLVLLLVCVVPPPPCPDPVNVVSVVSSLSSLLSSLVSLCSNLVSAYKDKDWDQDDDDPVQGQWIKIKIWTKTWHWDQDPVRWIKIKIWIFIDIDTDSDPDDDPSNPDCRDPPTDIDIWTRDRQASDTPPDDPSRPVRSVVSVVSSLVSLLVLVVLCVPPPLVSVCSSSPDPVSVVCPSSSVSLVVQDPPDDPVSNSVVSCVSSGSPPDDDDDDDDD

Radius of gyration: 36.6 Å; Cα contacts (8 Å, |Δi|>4): 662; chains: 1; bounding box: 93×66×125 Å